Protein AF-A0A851GHY6-F1 (afdb_monomer_lite)

InterPro domains:
  IPR000298 Cytochrome c oxidase subunit III-like [PF00510] (19-113)
  IPR000298 Cytochrome c oxidase subunit III-like [PF00510] (451-528)
  IPR000298 Cytochrome c oxidase subunit III-like [PS50253] (1-529)
  IPR013833 Cytochrome c oxidase, subunit III, 4-helical bundle [G3DSA:1.20.120.80] (12-135)
  IPR013833 Cytochrome c oxidase, subunit III, 4-helical bundle [G3DSA:1.20.120.80] (401-529)
  IPR024791 Cytochrome c oxidase subunit III [PTHR11403] (17-529)
  IPR035973 Cytochrome c oxidase subunit III-like superfamily [SSF81452] (16-114)
  IPR035973 Cytochrome c oxidase subunit III-like superfamily [SSF81452] (452-529)

Radius of gyration: 33.1 Å; chains: 1; bounding box: 94×61×89 Å

Foldseek 3Di:
DDDPQQQAADPPPRHGPLQVVLVVVLVVVCVVLVVLLVVLVVCCVPPLFPDDFQQFQQVLLVVLLVLLVQLLVLLVQLLVCLVVLNLVSVLVSLVSSLVSLVSSVVSVVLLVVLLQQKKWFQFPLRKIFIFGQDAPVPDNPPVHDSFWFKFQFQKKKAFLLFDDVVVCVVCVVQQVVLQWWFCAWDDAFDDDIDHTRHRDDPVNSPVNSVSQVVLVVQQVVLLVVLLVVQVVVCCVVVPPDDCPDPVSVVSSVVSSVVSCVVCVVSHTDHDRITMIGGPVSTGMTIDGPVQFDWPDQDAQDWTWTQGPSRIIGTHGGHWGWGKGQTFKIACLRSQSVCVVVVHHSVVSVCPDPQCVPVLSVQLVVLLQLLQVLVQVVCVVVVDHDDSCSHGMDGNQLQQLPSVDDPVRSVPDHNVVSNVSGDDSVCQVSHHNCVVDGGDIDIGRRNRGPDMDRLDLVPDVLSVSLCVSVVVLSVLSVVLSVQSVCCSPVVPVVSVVPSSSSSVSSVSSSVSSVSSSVSSVVVSCSNNRD

Structure (mmCIF, N/CA/C/O backbone):
data_AF-A0A851GHY6-F1
#
_entry.id   AF-A0A851GHY6-F1
#
loop_
_atom_site.group_PDB
_atom_site.id
_atom_site.type_symbol
_atom_site.label_atom_id
_atom_site.label_alt_id
_atom_site.label_comp_id
_atom_site.label_asym_id
_atom_site.label_entity_id
_atom_site.label_seq_id
_atom_site.pdbx_PDB_ins_code
_atom_site.Cartn_x
_atom_site.Cartn_y
_atom_site.Cartn_z
_atom_site.occupancy
_atom_site.B_iso_or_equiv
_atom_site.auth_seq_id
_atom_site.auth_comp_id
_atom_site.auth_asym_id
_atom_site.auth_atom_id
_atom_site.pdbx_PDB_model_num
ATOM 1 N N . MET A 1 1 ? -7.971 -27.457 -44.757 1.00 50.00 1 MET A N 1
ATOM 2 C CA . MET A 1 1 ? -8.589 -26.136 -44.985 1.00 50.00 1 MET A CA 1
ATOM 3 C C . MET A 1 1 ? -7.552 -25.102 -44.585 1.00 50.00 1 MET A C 1
ATOM 5 O O . MET A 1 1 ? -7.253 -25.002 -43.403 1.00 50.00 1 MET A O 1
ATOM 9 N N . GLU A 1 2 ? -6.908 -24.442 -45.547 1.00 58.09 2 GLU A N 1
ATOM 10 C CA . GLU A 1 2 ? -6.004 -23.332 -45.229 1.00 58.09 2 GLU A CA 1
ATOM 11 C C . GLU A 1 2 ? -6.852 -22.113 -44.875 1.00 58.09 2 GLU A C 1
ATOM 13 O O . GLU A 1 2 ? -7.737 -21.720 -45.633 1.00 58.09 2 GLU A O 1
ATOM 18 N N . ILE A 1 3 ? -6.630 -21.550 -43.691 1.00 67.81 3 ILE A N 1
ATOM 19 C CA . ILE A 1 3 ? -7.306 -20.321 -43.286 1.00 67.81 3 ILE A CA 1
ATOM 20 C C . ILE A 1 3 ? -6.670 -19.176 -44.096 1.00 67.81 3 ILE A C 1
ATOM 22 O O . ILE A 1 3 ? -5.447 -19.003 -44.040 1.00 67.81 3 ILE A O 1
ATOM 26 N N . PRO A 1 4 ? -7.457 -18.391 -44.849 1.00 71.31 4 PRO A N 1
ATOM 27 C CA . PRO A 1 4 ? -6.919 -17.374 -45.743 1.00 71.31 4 PRO A CA 1
ATOM 28 C C . PRO A 1 4 ? -6.193 -16.253 -44.977 1.00 71.31 4 PRO A C 1
ATOM 30 O O . PRO A 1 4 ? -6.565 -15.891 -43.859 1.00 71.31 4 PRO A O 1
ATOM 33 N N . TYR A 1 5 ? -5.162 -15.680 -45.610 1.00 74.88 5 TYR A N 1
ATOM 34 C CA . TYR A 1 5 ? -4.379 -14.523 -45.134 1.00 74.88 5 TYR A CA 1
ATOM 35 C C . TYR A 1 5 ? -3.570 -14.720 -43.836 1.00 74.88 5 TYR A C 1
ATOM 37 O O . TYR A 1 5 ? -3.249 -13.755 -43.133 1.00 74.88 5 TYR A O 1
ATOM 45 N N . ILE A 1 6 ? -3.228 -15.968 -43.500 1.00 71.44 6 ILE A N 1
ATOM 46 C CA . ILE A 1 6 ? -2.282 -16.274 -42.412 1.00 71.44 6 ILE A CA 1
ATOM 47 C C . ILE A 1 6 ? -0.834 -16.010 -42.843 1.00 71.44 6 ILE A C 1
ATOM 49 O O . ILE A 1 6 ? -0.049 -15.450 -42.078 1.00 71.44 6 ILE A O 1
ATOM 53 N N . VAL A 1 7 ? -0.478 -16.424 -44.060 1.00 69.88 7 VAL A N 1
ATOM 54 C CA . VAL A 1 7 ? 0.893 -16.340 -44.592 1.00 69.88 7 VAL A CA 1
ATOM 55 C C . VAL A 1 7 ? 0.984 -15.293 -45.697 1.00 69.88 7 VAL A C 1
ATOM 57 O O . VAL A 1 7 ? 1.947 -14.531 -45.738 1.00 69.88 7 VAL A O 1
ATOM 60 N N . GLU A 1 8 ? -0.032 -15.230 -46.555 1.00 78.31 8 GLU A N 1
ATOM 61 C CA . GLU A 1 8 ? -0.108 -14.254 -47.635 1.00 78.31 8 GLU A CA 1
ATOM 62 C C . GLU A 1 8 ? -0.748 -12.943 -47.160 1.00 78.31 8 GLU A C 1
ATOM 64 O O . GLU A 1 8 ? -1.742 -12.971 -46.423 1.00 78.31 8 GLU A O 1
ATOM 69 N N . PRO A 1 9 ? -0.200 -11.786 -47.565 1.00 81.81 9 PRO A N 1
ATOM 70 C CA . PRO A 1 9 ? -0.809 -10.499 -47.271 1.00 81.81 9 PRO A CA 1
ATOM 71 C C . PRO A 1 9 ? -2.157 -10.366 -47.984 1.00 81.81 9 PRO A C 1
ATOM 73 O O . PRO A 1 9 ? -2.340 -10.834 -49.110 1.00 81.81 9 PRO A O 1
ATOM 76 N N . ARG A 1 10 ? -3.116 -9.699 -47.340 1.00 83.06 10 ARG A N 1
ATOM 77 C CA . ARG A 1 10 ? -4.381 -9.366 -47.993 1.00 83.06 10 ARG A CA 1
ATOM 78 C C . ARG A 1 10 ? -4.146 -8.365 -49.124 1.00 83.06 10 ARG A C 1
ATOM 80 O O . ARG A 1 10 ? -3.285 -7.493 -49.023 1.00 83.06 10 ARG A O 1
ATOM 87 N N . LYS A 1 11 ? -4.945 -8.462 -50.187 1.00 83.69 11 LYS A N 1
ATOM 88 C CA . LYS A 1 11 ? -4.824 -7.588 -51.368 1.00 83.69 11 LYS A CA 1
ATOM 89 C C . LYS A 1 11 ? -5.194 -6.126 -51.091 1.00 83.69 11 LYS A C 1
ATOM 91 O O . LYS A 1 11 ? -4.705 -5.249 -51.786 1.00 83.69 11 LYS A O 1
ATOM 96 N N . ASP A 1 12 ? -6.061 -5.884 -50.113 1.00 85.25 12 ASP A N 1
ATOM 97 C CA . ASP A 1 12 ? -6.567 -4.562 -49.728 1.00 85.25 12 ASP A CA 1
ATOM 98 C C . ASP A 1 12 ? -5.582 -3.785 -48.838 1.00 85.25 12 ASP A C 1
ATOM 100 O O . ASP A 1 12 ? -5.344 -2.602 -49.049 1.00 85.25 12 ASP A O 1
ATOM 104 N N . THR A 1 13 ? -4.996 -4.460 -47.850 1.00 81.19 13 THR A N 1
ATOM 105 C CA . THR A 1 13 ? -4.180 -3.851 -46.787 1.00 81.19 13 THR A CA 1
ATOM 106 C C . THR A 1 13 ? -2.688 -4.137 -46.925 1.00 81.19 13 THR A C 1
ATOM 108 O O . THR A 1 13 ? -1.880 -3.484 -46.272 1.00 81.19 13 THR A O 1
ATOM 111 N N . GLY A 1 14 ? -2.295 -5.139 -47.717 1.00 84.44 14 GLY A N 1
ATOM 112 C CA . GLY A 1 14 ? -0.908 -5.603 -47.800 1.00 84.44 14 GLY A CA 1
ATOM 113 C C . GLY A 1 14 ? -0.396 -6.289 -46.523 1.00 84.44 14 GLY A C 1
ATOM 114 O O . GLY A 1 14 ? 0.796 -6.577 -46.420 1.00 84.44 14 GLY A O 1
ATOM 115 N N . LEU A 1 15 ? -1.269 -6.570 -45.547 1.00 85.50 15 LEU A N 1
ATOM 116 C CA . LEU A 1 15 ? -0.921 -7.143 -44.243 1.00 85.50 15 LEU A CA 1
ATOM 117 C C . LEU A 1 15 ? -1.564 -8.521 -44.043 1.00 85.50 15 LEU A C 1
ATOM 119 O O . LEU A 1 15 ? -2.600 -8.836 -44.625 1.00 85.50 15 LEU A O 1
ATOM 123 N N . THR A 1 16 ? -0.951 -9.357 -43.202 1.00 86.81 16 THR A N 1
ATOM 124 C CA . THR A 1 16 ? -1.542 -10.636 -42.773 1.00 86.81 16 THR A CA 1
ATOM 125 C C . THR A 1 16 ? -2.547 -10.416 -41.640 1.00 86.81 16 THR A C 1
ATOM 127 O O . THR A 1 16 ? -2.471 -9.420 -40.915 1.00 86.81 16 THR A O 1
ATOM 130 N N . ASN A 1 17 ? -3.455 -11.373 -41.421 1.00 87.94 17 ASN A N 1
ATOM 131 C CA . ASN A 1 17 ? -4.441 -11.299 -40.330 1.00 87.94 17 ASN A CA 1
ATOM 132 C C . ASN A 1 17 ? -3.781 -11.093 -38.961 1.00 87.94 17 ASN A C 1
ATOM 134 O O . ASN A 1 17 ? -4.255 -10.291 -38.162 1.00 87.94 17 ASN A O 1
ATOM 138 N N . SER A 1 18 ? -2.662 -11.776 -38.701 1.00 87.00 18 SER A N 1
ATOM 139 C CA . SER A 1 18 ? -1.921 -11.640 -37.443 1.00 87.00 18 SER A CA 1
ATOM 140 C C . SER A 1 18 ? -1.316 -10.247 -37.266 1.00 87.00 18 SER A C 1
ATOM 142 O O . SER A 1 18 ? -1.298 -9.745 -36.147 1.00 87.00 18 SER A O 1
ATOM 144 N N . LYS A 1 19 ? -0.862 -9.602 -38.353 1.00 88.75 19 LYS A N 1
ATOM 145 C CA . LYS A 1 19 ? -0.347 -8.226 -38.305 1.00 88.75 19 LYS A CA 1
ATOM 146 C C . LYS A 1 19 ? -1.458 -7.218 -38.016 1.00 88.75 19 LYS A C 1
ATOM 148 O O . LYS A 1 19 ? -1.271 -6.338 -37.188 1.00 88.75 19 LYS A O 1
ATOM 153 N N . ILE A 1 20 ? -2.624 -7.362 -38.643 1.00 90.44 20 ILE A N 1
ATOM 154 C CA . ILE A 1 20 ? -3.780 -6.502 -38.341 1.00 90.44 20 ILE A CA 1
ATOM 155 C C . ILE A 1 20 ? -4.217 -6.699 -36.885 1.00 90.44 20 ILE A C 1
ATOM 157 O O . ILE A 1 20 ? -4.398 -5.725 -36.161 1.00 90.44 20 ILE A O 1
ATOM 161 N N . GLY A 1 21 ? -4.330 -7.955 -36.442 1.00 91.88 21 GLY A N 1
ATOM 162 C CA . GLY A 1 21 ? -4.722 -8.288 -35.075 1.00 91.88 21 GLY A CA 1
ATOM 163 C C . GLY A 1 21 ? -3.786 -7.688 -34.028 1.00 91.88 21 GLY A C 1
ATOM 164 O O . GLY A 1 21 ? -4.266 -7.084 -33.072 1.00 91.88 21 GLY A O 1
ATOM 165 N N . ILE A 1 22 ? -2.464 -7.785 -34.227 1.00 93.69 22 ILE A N 1
ATOM 166 C CA . ILE A 1 22 ? -1.522 -7.192 -33.274 1.00 93.69 22 ILE A CA 1
ATOM 167 C C . ILE A 1 22 ? -1.581 -5.667 -33.288 1.00 93.69 22 ILE A C 1
ATOM 169 O O . ILE A 1 22 ? -1.569 -5.077 -32.221 1.00 93.69 22 ILE A O 1
ATOM 173 N N . TRP A 1 23 ? -1.721 -5.010 -34.442 1.00 93.62 23 TRP A N 1
ATOM 174 C CA . TRP A 1 23 ? -1.854 -3.549 -34.476 1.00 93.62 23 TRP A CA 1
ATOM 175 C C . TRP A 1 23 ? -3.117 -3.054 -33.765 1.00 93.62 23 TRP A C 1
ATOM 177 O O . TRP A 1 23 ? -3.051 -2.061 -33.046 1.00 93.62 23 TRP A O 1
ATOM 187 N N . LEU A 1 24 ? -4.244 -3.760 -33.908 1.00 94.56 24 LEU A N 1
ATOM 188 C CA . LEU A 1 24 ? -5.471 -3.447 -33.167 1.00 94.56 24 LEU A CA 1
ATOM 189 C C . LEU A 1 24 ? -5.292 -3.647 -31.658 1.00 94.56 24 LEU A C 1
ATOM 191 O O . LEU A 1 24 ? -5.705 -2.795 -30.877 1.00 94.56 24 LEU A O 1
ATOM 195 N N . PHE A 1 25 ? -4.639 -4.738 -31.254 1.00 95.19 25 PHE A N 1
ATOM 196 C CA . PHE A 1 25 ? -4.314 -4.991 -29.851 1.00 95.19 25 PHE A CA 1
ATOM 197 C C . PHE A 1 25 ? -3.369 -3.921 -29.276 1.00 95.19 25 PHE A C 1
ATOM 199 O O . PHE A 1 25 ? -3.624 -3.366 -28.212 1.00 95.19 25 PHE A O 1
ATOM 206 N N . LEU A 1 26 ? -2.318 -3.548 -30.008 1.00 95.56 26 LEU A N 1
ATOM 207 C CA . LEU A 1 26 ? -1.408 -2.476 -29.604 1.00 95.56 26 LEU A CA 1
ATOM 208 C C . LEU A 1 26 ? -2.131 -1.132 -29.489 1.00 95.56 26 LEU A C 1
ATOM 210 O O . LEU A 1 26 ? -1.873 -0.384 -28.553 1.00 95.56 26 LEU A O 1
ATOM 214 N N . ALA A 1 27 ? -3.073 -0.837 -30.387 1.00 96.31 27 ALA A N 1
ATOM 215 C CA . ALA A 1 27 ? -3.897 0.361 -30.276 1.00 96.31 27 ALA A CA 1
ATOM 216 C C . ALA A 1 27 ? -4.750 0.355 -28.995 1.00 96.31 27 ALA A C 1
ATOM 218 O O . ALA A 1 27 ? -4.834 1.385 -28.328 1.00 96.31 27 ALA A O 1
ATOM 219 N N . SER A 1 28 ? -5.334 -0.786 -28.599 1.00 96.31 28 SER A N 1
ATOM 220 C CA . SER A 1 28 ? -6.052 -0.870 -27.318 1.00 96.31 28 SER A CA 1
ATOM 221 C C . SER A 1 28 ? -5.131 -0.697 -26.110 1.00 96.31 28 SER A C 1
ATOM 223 O O . SER A 1 28 ? -5.509 -0.018 -25.158 1.00 96.31 28 SER A O 1
ATOM 225 N N . GLU A 1 29 ? -3.908 -1.227 -26.163 1.00 95.88 29 GLU A N 1
ATOM 226 C CA . GLU A 1 29 ? -2.926 -1.060 -25.086 1.00 95.88 29 GLU A CA 1
ATOM 227 C C . GLU A 1 29 ? -2.433 0.389 -24.966 1.00 95.88 29 GLU A C 1
ATOM 229 O O . GLU A 1 29 ? -2.301 0.913 -23.860 1.00 95.88 29 GLU A O 1
ATOM 234 N N . VAL A 1 30 ? -2.235 1.089 -26.089 1.00 96.06 30 VAL A N 1
ATOM 235 C CA . VAL A 1 30 ? -1.946 2.534 -26.088 1.00 96.06 30 VAL A CA 1
ATOM 236 C C . VAL A 1 30 ? -3.062 3.306 -25.384 1.00 96.06 30 VAL A C 1
ATOM 238 O O . VAL A 1 30 ? -2.772 4.201 -24.595 1.00 96.06 30 VAL A O 1
ATOM 241 N N . MET A 1 31 ? -4.329 2.954 -25.622 1.00 96.94 31 MET A N 1
ATOM 242 C CA . MET A 1 31 ? -5.461 3.592 -24.941 1.00 96.94 31 MET A CA 1
ATOM 243 C C . MET A 1 31 ? -5.496 3.259 -23.443 1.00 96.94 31 MET A C 1
ATOM 245 O O . MET A 1 31 ? -5.767 4.147 -22.634 1.00 96.94 31 MET A O 1
ATOM 249 N N . LEU A 1 32 ? -5.182 2.015 -23.063 1.00 95.75 32 LEU A N 1
ATOM 250 C CA . LEU A 1 32 ? -5.109 1.579 -21.665 1.00 95.75 32 LEU A CA 1
ATOM 251 C C . LEU A 1 32 ? -4.028 2.346 -20.889 1.00 95.75 32 LEU A C 1
ATOM 253 O O . LEU A 1 32 ? -4.329 3.000 -19.889 1.00 95.75 32 LEU A O 1
ATOM 257 N N . PHE A 1 33 ? -2.778 2.311 -21.360 1.00 95.81 33 PHE A N 1
ATOM 258 C CA . PHE A 1 33 ? -1.672 3.028 -20.719 1.00 95.81 33 PHE A CA 1
ATOM 259 C C . PHE A 1 33 ? -1.826 4.544 -20.840 1.00 95.81 33 PHE A C 1
ATOM 261 O O . PHE A 1 33 ? -1.516 5.255 -19.889 1.00 95.81 33 PHE A O 1
ATOM 268 N N . GLY A 1 34 ? -2.375 5.044 -21.949 1.00 95.75 34 GLY A N 1
ATOM 269 C CA . GLY A 1 34 ? -2.716 6.455 -22.118 1.00 95.75 34 GLY A CA 1
ATOM 270 C C . GLY A 1 34 ? -3.679 6.943 -21.036 1.00 95.75 34 GLY A C 1
ATOM 271 O O . GLY A 1 34 ? -3.397 7.941 -20.377 1.00 95.75 34 GLY A O 1
ATOM 272 N N . GLY A 1 35 ? -4.758 6.197 -20.772 1.00 96.62 35 GLY A N 1
ATOM 273 C CA . GLY A 1 35 ? -5.690 6.500 -19.684 1.00 96.62 35 GLY A CA 1
ATOM 274 C C . GLY A 1 35 ? -5.030 6.471 -18.302 1.00 96.62 35 GLY A C 1
ATOM 275 O O . GLY A 1 35 ? -5.264 7.368 -17.491 1.00 96.62 35 GLY A O 1
ATOM 276 N N . LEU A 1 36 ? -4.155 5.493 -18.044 1.00 96.00 36 LEU A N 1
ATOM 277 C CA . LEU A 1 36 ? -3.402 5.404 -16.788 1.00 96.00 36 LEU A CA 1
ATOM 278 C C . LEU A 1 36 ? -2.418 6.571 -16.604 1.00 96.00 36 LEU A C 1
ATOM 280 O O . LEU A 1 36 ? -2.338 7.131 -15.511 1.00 96.00 36 LEU A O 1
ATOM 284 N N . PHE A 1 37 ? -1.702 6.975 -17.656 1.00 95.25 37 PHE A N 1
ATOM 285 C CA . PHE A 1 37 ? -0.783 8.116 -17.621 1.00 95.25 37 PHE A CA 1
ATOM 286 C C . PHE A 1 37 ? -1.526 9.435 -17.426 1.00 95.25 37 PHE A C 1
ATOM 288 O O . PHE A 1 37 ? -1.136 10.235 -16.576 1.00 95.25 37 PHE A O 1
ATOM 295 N N . SER A 1 38 ? -2.629 9.652 -18.147 1.00 95.00 38 SER A N 1
ATOM 296 C CA . SER A 1 38 ? -3.485 10.820 -17.932 1.00 95.00 38 SER A CA 1
ATOM 297 C C . SER A 1 38 ? -4.046 10.851 -16.508 1.00 95.00 38 SER A C 1
ATOM 299 O O . SER A 1 38 ? -4.025 11.902 -15.870 1.00 95.00 38 SER A O 1
ATOM 301 N N . GLY A 1 39 ? -4.475 9.700 -15.979 1.00 95.19 39 GLY A N 1
ATOM 302 C CA . GLY A 1 39 ? -4.927 9.565 -14.595 1.00 95.19 39 GLY A CA 1
ATOM 303 C C . GLY A 1 39 ? -3.838 9.912 -13.576 1.00 95.19 39 GLY A C 1
ATOM 304 O O . GLY A 1 39 ? -4.104 10.661 -12.640 1.00 95.19 39 GLY A O 1
ATOM 305 N N . TYR A 1 40 ? -2.604 9.438 -13.780 1.00 94.44 40 TYR A N 1
ATOM 306 C CA . TYR A 1 40 ? -1.459 9.798 -12.937 1.00 94.44 40 TYR A CA 1
ATOM 307 C C . TYR A 1 40 ? -1.209 11.311 -12.934 1.00 94.44 40 TYR A C 1
ATOM 309 O O . TYR A 1 40 ? -1.091 11.910 -11.867 1.00 94.44 40 TYR A O 1
ATOM 317 N N . ILE A 1 41 ? -1.169 11.944 -14.113 1.00 93.25 41 ILE A N 1
ATOM 318 C CA . ILE A 1 41 ? -0.932 13.391 -14.229 1.00 93.25 41 ILE A CA 1
ATOM 319 C C . ILE A 1 41 ? -2.045 14.169 -13.519 1.00 93.25 41 ILE A C 1
ATOM 321 O O . ILE A 1 41 ? -1.755 15.097 -12.769 1.00 93.25 41 ILE A O 1
ATOM 325 N N . PHE A 1 42 ? -3.307 13.771 -13.702 1.00 94.75 42 PHE A N 1
ATOM 326 C CA . PHE A 1 42 ? -4.437 14.413 -13.035 1.00 94.75 42 PHE A CA 1
ATOM 327 C C . PHE A 1 42 ? -4.338 14.289 -11.508 1.00 94.75 42 PHE A C 1
ATOM 329 O O . PHE A 1 42 ? -4.445 15.288 -10.800 1.00 94.75 42 PHE A O 1
ATOM 336 N N . LEU A 1 43 ? -4.063 13.084 -10.997 1.00 94.25 43 LEU A N 1
ATOM 337 C CA . LEU A 1 43 ? -3.893 12.849 -9.561 1.00 94.25 43 LEU A CA 1
ATOM 338 C C . LEU A 1 43 ? -2.728 13.645 -8.972 1.00 94.25 43 LEU A C 1
ATOM 340 O O . LEU A 1 43 ? -2.835 14.110 -7.844 1.00 94.25 43 LEU A O 1
ATOM 344 N N . ARG A 1 44 ? -1.646 13.832 -9.732 1.00 92.62 44 ARG A N 1
ATOM 345 C CA . ARG A 1 44 ? -0.510 14.659 -9.328 1.00 92.62 44 ARG A CA 1
ATOM 346 C C . ARG A 1 44 ? -0.859 16.143 -9.260 1.00 92.62 44 ARG A C 1
ATOM 348 O O . ARG A 1 44 ? -0.516 16.796 -8.282 1.00 92.62 44 ARG A O 1
ATOM 355 N N . VAL A 1 45 ? -1.497 16.679 -10.301 1.00 92.38 45 VAL A N 1
ATOM 356 C CA . VAL A 1 45 ? -1.818 18.115 -10.406 1.00 92.38 45 VAL A CA 1
ATOM 357 C C . VAL A 1 45 ? -2.822 18.544 -9.336 1.00 92.38 45 VAL A C 1
ATOM 359 O O . VAL A 1 45 ? -2.702 19.638 -8.796 1.00 92.38 45 VAL A O 1
ATOM 362 N N . TYR A 1 46 ? -3.783 17.679 -9.010 1.00 91.69 46 TYR A N 1
ATOM 363 C CA . TYR A 1 46 ? -4.842 17.961 -8.037 1.00 91.69 46 TYR A CA 1
ATOM 364 C C . TYR A 1 46 ? -4.601 17.333 -6.657 1.00 91.69 46 TYR A C 1
ATOM 366 O O . TYR A 1 46 ? -5.534 17.231 -5.862 1.00 91.69 46 TYR A O 1
ATOM 374 N N . ALA A 1 47 ? -3.376 16.890 -6.359 1.00 91.50 47 ALA A N 1
ATOM 375 C CA . ALA A 1 47 ? -3.059 16.324 -5.054 1.00 91.50 47 ALA A CA 1
ATOM 376 C C . ALA A 1 47 ? -3.193 17.384 -3.947 1.00 91.50 47 ALA A C 1
ATOM 378 O O . ALA A 1 47 ? -2.556 18.435 -3.991 1.00 91.50 47 ALA A O 1
ATOM 379 N N . ASP A 1 48 ? -3.966 17.068 -2.907 1.00 88.06 48 ASP A N 1
ATOM 380 C CA . ASP A 1 48 ? -4.141 17.886 -1.698 1.00 88.06 48 ASP A CA 1
ATOM 381 C C . ASP A 1 48 ? -3.000 17.707 -0.678 1.00 88.06 48 ASP A C 1
ATOM 383 O O . ASP A 1 48 ? -3.048 18.220 0.440 1.00 88.06 48 ASP A O 1
ATOM 387 N N . TYR A 1 49 ? -1.955 16.980 -1.072 1.00 89.38 49 TYR A N 1
ATOM 388 C CA . TYR A 1 49 ? -0.755 16.713 -0.296 1.00 89.38 49 TYR A CA 1
ATOM 389 C C . TYR A 1 49 ? 0.491 16.856 -1.193 1.00 89.38 49 TYR A C 1
ATOM 391 O O . TYR A 1 49 ? 0.378 16.812 -2.422 1.00 89.38 49 TYR A O 1
ATOM 399 N N . PRO A 1 50 ? 1.695 17.029 -0.619 1.00 90.38 50 PRO A N 1
ATOM 400 C CA . PRO A 1 50 ? 2.933 17.091 -1.393 1.00 90.38 50 PRO A CA 1
ATOM 401 C C . PRO A 1 50 ? 3.153 15.802 -2.181 1.00 90.38 50 PRO A C 1
ATOM 403 O O . PRO A 1 50 ? 3.360 14.731 -1.603 1.00 90.38 50 PRO A O 1
ATOM 406 N N . TRP A 1 51 ? 3.096 15.899 -3.509 1.00 90.12 51 TRP A N 1
ATOM 407 C CA . TRP A 1 51 ? 3.369 14.753 -4.362 1.00 90.12 51 TRP A CA 1
ATOM 408 C C . TRP A 1 51 ? 4.818 14.287 -4.134 1.00 90.12 51 TRP A C 1
ATOM 410 O O . TRP A 1 51 ? 5.719 15.126 -4.041 1.00 90.12 51 TRP A O 1
ATOM 420 N N . PRO A 1 52 ? 5.075 12.976 -3.997 1.00 85.00 52 PRO A N 1
ATOM 421 C CA . PRO A 1 52 ? 6.431 12.467 -3.862 1.00 85.00 52 PRO A CA 1
ATOM 422 C C . PRO A 1 52 ? 7.255 12.833 -5.099 1.00 85.00 52 PRO A C 1
ATOM 424 O O . PRO A 1 52 ? 6.898 12.457 -6.212 1.00 85.00 52 PRO A O 1
ATOM 427 N N . GLU A 1 53 ? 8.363 13.541 -4.898 1.00 74.81 53 GLU A N 1
ATOM 428 C CA . GLU A 1 53 ? 9.306 13.911 -5.955 1.00 74.81 53 GLU A CA 1
ATOM 429 C C . GLU A 1 53 ? 10.596 13.129 -5.733 1.00 74.81 53 GLU A C 1
ATOM 431 O O . GLU A 1 53 ? 11.086 13.061 -4.606 1.00 74.81 53 GLU A O 1
ATOM 436 N N . ARG A 1 54 ? 11.132 12.504 -6.789 1.00 66.88 54 ARG A N 1
ATOM 437 C CA . ARG A 1 54 ? 12.428 11.789 -6.762 1.00 66.88 54 ARG A CA 1
ATOM 438 C C . ARG A 1 54 ? 12.569 10.741 -5.644 1.00 66.88 54 ARG A C 1
ATOM 440 O O . ARG A 1 54 ? 13.671 10.404 -5.229 1.00 66.88 54 ARG A O 1
ATOM 447 N N . THR A 1 55 ? 11.452 10.180 -5.183 1.00 72.94 55 THR A N 1
ATOM 448 C CA . THR A 1 55 ? 11.432 9.168 -4.107 1.00 72.94 55 THR A CA 1
ATOM 449 C C . THR A 1 55 ? 11.842 7.768 -4.569 1.00 72.94 55 THR A C 1
ATOM 451 O O . THR A 1 55 ? 12.020 6.854 -3.751 1.00 72.94 55 THR A O 1
ATOM 454 N N . LEU A 1 56 ? 11.985 7.572 -5.882 1.00 84.69 56 LEU A N 1
ATOM 455 C CA . LEU A 1 56 ? 12.477 6.337 -6.475 1.00 84.69 56 LEU A CA 1
ATOM 456 C C . LEU A 1 56 ? 13.958 6.471 -6.848 1.00 84.69 56 LEU A C 1
ATOM 458 O O . LEU A 1 56 ? 14.355 7.478 -7.437 1.00 84.69 56 LEU A O 1
ATOM 462 N N . PRO A 1 57 ? 14.781 5.447 -6.563 1.00 86.56 57 PRO A N 1
ATOM 463 C CA . PRO A 1 57 ? 16.179 5.451 -6.964 1.00 86.56 57 PRO A CA 1
ATOM 464 C C . PRO A 1 57 ? 16.287 5.439 -8.496 1.00 86.56 57 PRO A C 1
ATOM 466 O O . PRO A 1 57 ? 15.815 4.525 -9.170 1.00 86.56 57 PRO A O 1
ATOM 469 N N . ILE A 1 58 ? 16.934 6.460 -9.060 1.00 89.94 58 ILE A N 1
ATOM 470 C CA . ILE A 1 58 ? 17.007 6.670 -10.516 1.00 89.94 58 ILE A CA 1
ATOM 471 C C . ILE A 1 58 ? 17.835 5.572 -11.202 1.00 89.94 58 ILE A C 1
ATOM 473 O O . ILE A 1 58 ? 17.484 5.114 -12.289 1.00 89.94 58 ILE A O 1
ATOM 477 N N . LEU A 1 59 ? 18.927 5.128 -10.571 1.00 89.31 59 LEU A N 1
ATOM 478 C CA . LEU A 1 59 ? 19.888 4.192 -11.158 1.00 89.31 59 LEU A CA 1
ATOM 479 C C . LEU A 1 59 ? 19.297 2.821 -11.554 1.00 89.31 59 LEU A C 1
ATOM 481 O O . LEU A 1 59 ? 19.499 2.429 -12.705 1.00 89.31 59 LEU A O 1
ATOM 485 N N . PRO A 1 60 ? 18.567 2.078 -10.694 1.00 89.62 60 PRO A N 1
ATOM 486 C CA . PRO A 1 60 ? 17.945 0.816 -11.107 1.00 89.62 60 PRO A CA 1
ATOM 487 C C . PRO A 1 60 ? 16.908 1.019 -12.217 1.00 89.62 60 PRO A C 1
ATOM 489 O O . PRO A 1 60 ? 16.856 0.216 -13.148 1.00 89.62 60 PRO A O 1
ATOM 492 N N . GLY A 1 61 ? 16.130 2.108 -12.169 1.00 90.50 61 GLY A N 1
ATOM 493 C CA . GLY A 1 61 ? 15.189 2.465 -13.231 1.00 90.50 61 GLY A CA 1
ATOM 494 C C . GLY A 1 61 ? 15.898 2.697 -14.568 1.00 90.50 61 GLY A C 1
ATOM 495 O O . GLY A 1 61 ? 15.488 2.148 -15.589 1.00 90.50 61 GLY A O 1
ATOM 496 N N . LEU A 1 62 ? 17.014 3.429 -14.550 1.00 93.12 62 LEU A N 1
ATOM 497 C CA . LEU A 1 62 ? 17.831 3.717 -15.727 1.00 93.12 62 LEU A CA 1
ATOM 498 C C . LEU A 1 62 ? 18.476 2.452 -16.310 1.00 93.12 62 LEU A C 1
ATOM 500 O O . LEU A 1 62 ? 18.435 2.242 -17.522 1.00 93.12 62 LEU A O 1
ATOM 504 N N . ILE A 1 63 ? 19.043 1.588 -15.462 1.00 94.38 63 ILE A N 1
ATOM 505 C CA . ILE A 1 63 ? 19.611 0.299 -15.886 1.00 94.38 63 ILE A CA 1
ATOM 506 C C . ILE A 1 63 ? 18.529 -0.562 -16.542 1.00 94.38 63 ILE A C 1
ATOM 508 O O . ILE A 1 63 ? 18.753 -1.096 -17.627 1.00 94.38 63 ILE A O 1
ATOM 512 N N . ASN A 1 64 ? 17.341 -0.636 -15.940 1.00 94.94 64 ASN A N 1
ATOM 513 C CA . ASN A 1 64 ? 16.193 -1.338 -16.511 1.00 94.94 64 ASN A CA 1
ATOM 514 C C . ASN A 1 64 ? 15.787 -0.787 -17.881 1.00 94.94 64 ASN A C 1
ATOM 516 O O . ASN A 1 64 ? 15.524 -1.565 -18.797 1.00 94.94 64 ASN A O 1
ATOM 520 N N . THR A 1 65 ? 15.816 0.534 -18.059 1.00 94.69 65 THR A N 1
ATOM 521 C CA . THR A 1 65 ? 15.564 1.166 -19.360 1.00 94.69 65 THR A CA 1
ATOM 522 C C . THR A 1 65 ? 16.564 0.699 -20.418 1.00 94.69 65 THR A C 1
ATOM 524 O O . THR A 1 65 ? 16.159 0.286 -21.504 1.00 94.69 65 THR A O 1
ATOM 527 N N . PHE A 1 66 ? 17.865 0.687 -20.109 1.00 95.56 66 PHE A N 1
ATOM 528 C CA . PHE A 1 66 ? 18.879 0.196 -21.049 1.00 95.56 66 PHE A CA 1
ATOM 529 C C . PHE A 1 66 ? 18.754 -1.305 -21.332 1.00 95.56 66 PHE A C 1
ATOM 531 O O . PHE A 1 66 ? 18.935 -1.718 -22.477 1.00 95.56 66 PHE A O 1
ATOM 538 N N . ILE A 1 67 ? 18.420 -2.115 -20.321 1.00 96.06 67 ILE A N 1
ATOM 539 C CA . ILE A 1 67 ? 18.189 -3.557 -20.479 1.00 96.06 67 ILE A CA 1
ATOM 540 C C . ILE A 1 67 ? 17.053 -3.814 -21.469 1.00 96.06 67 ILE A C 1
ATOM 542 O O . ILE A 1 67 ? 17.221 -4.621 -22.384 1.00 96.06 67 ILE A O 1
ATOM 546 N N . LEU A 1 68 ? 15.920 -3.122 -21.317 1.00 94.88 68 LEU A N 1
ATOM 547 C CA . LEU A 1 68 ? 14.770 -3.296 -22.201 1.00 94.88 68 LEU A CA 1
ATOM 548 C C . LEU A 1 68 ? 15.079 -2.831 -23.627 1.00 94.88 68 LEU A C 1
ATOM 550 O O . LEU A 1 68 ? 14.910 -3.608 -24.564 1.00 94.88 68 LEU A O 1
ATOM 554 N N . ILE A 1 69 ? 15.664 -1.642 -23.800 1.00 94.75 69 ILE A N 1
ATOM 555 C CA . ILE A 1 69 ? 16.063 -1.140 -25.127 1.00 94.75 69 ILE A CA 1
ATOM 556 C C . ILE A 1 69 ? 17.030 -2.113 -25.822 1.00 94.75 69 ILE A C 1
ATOM 558 O O . ILE A 1 69 ? 16.853 -2.436 -26.999 1.00 94.75 69 ILE A O 1
ATOM 562 N N . ALA A 1 70 ? 18.034 -2.623 -25.102 1.00 95.62 70 ALA A N 1
ATOM 563 C CA . ALA A 1 70 ? 18.957 -3.617 -25.642 1.00 95.62 70 ALA A CA 1
ATOM 564 C C . ALA A 1 70 ? 18.229 -4.920 -26.018 1.00 95.62 70 ALA A C 1
ATOM 566 O O . ALA A 1 70 ? 18.486 -5.487 -27.083 1.00 95.62 70 ALA A O 1
ATOM 567 N N . SER A 1 71 ? 17.278 -5.365 -25.190 1.00 96.62 71 SER A N 1
ATOM 568 C CA . SER A 1 71 ? 16.475 -6.560 -25.457 1.00 96.62 71 SER A CA 1
ATOM 569 C C . SER A 1 71 ? 15.668 -6.425 -26.755 1.00 96.62 71 SER A C 1
ATOM 571 O O . SER A 1 71 ? 15.697 -7.333 -27.589 1.00 96.62 71 SER A O 1
ATOM 573 N N . SER A 1 72 ? 15.077 -5.258 -27.014 1.00 95.00 72 SER A N 1
ATOM 574 C CA . SER A 1 72 ? 14.402 -4.941 -28.275 1.00 95.00 72 SER A CA 1
ATOM 575 C C . SER A 1 72 ? 15.298 -5.167 -29.491 1.00 95.00 72 SER A C 1
ATOM 577 O O . SER A 1 72 ? 14.920 -5.865 -30.434 1.00 95.00 72 SER A O 1
ATOM 579 N N . VAL A 1 73 ? 16.528 -4.650 -29.467 1.00 96.44 73 VAL A N 1
ATOM 580 C CA . VAL A 1 73 ? 17.473 -4.825 -30.582 1.00 96.44 73 VAL A CA 1
ATOM 581 C C . VAL A 1 73 ? 17.769 -6.311 -30.823 1.00 96.44 73 VAL A C 1
ATOM 583 O O . VAL A 1 73 ? 17.817 -6.770 -31.968 1.00 96.44 73 VAL A O 1
ATOM 586 N N . THR A 1 74 ? 17.904 -7.100 -29.753 1.00 97.25 74 THR A N 1
ATOM 587 C CA . THR A 1 74 ? 18.145 -8.545 -29.883 1.00 97.25 74 THR A CA 1
ATOM 588 C C . THR A 1 74 ? 16.964 -9.297 -30.499 1.00 97.25 74 THR A C 1
ATOM 590 O O . THR A 1 74 ? 17.196 -10.206 -31.296 1.00 97.25 74 THR A O 1
ATOM 593 N N . VAL A 1 75 ? 15.714 -8.881 -30.258 1.00 97.19 75 VAL A N 1
ATOM 594 C CA . VAL A 1 75 ? 14.534 -9.466 -30.924 1.00 97.19 75 VAL A CA 1
ATOM 595 C C . VAL A 1 75 ? 14.571 -9.226 -32.433 1.00 97.19 75 VAL A C 1
ATOM 597 O O . VAL A 1 75 ? 14.330 -10.155 -33.210 1.00 97.19 75 VAL A O 1
ATOM 600 N N . VAL A 1 76 ? 14.959 -8.023 -32.871 1.00 96.88 76 VAL A N 1
ATOM 601 C CA . VAL A 1 76 ? 15.143 -7.724 -34.302 1.00 96.88 76 VAL A CA 1
ATOM 602 C C . VAL A 1 76 ? 16.208 -8.639 -34.903 1.00 96.88 76 VAL A C 1
ATOM 604 O O . VAL A 1 76 ? 15.983 -9.259 -35.944 1.00 96.88 76 VAL A O 1
ATOM 607 N N . PHE A 1 77 ? 17.353 -8.803 -34.237 1.00 97.25 77 PHE A N 1
ATOM 608 C CA . PHE A 1 77 ? 18.400 -9.708 -34.713 1.00 97.25 77 PHE A CA 1
ATOM 609 C C . PHE A 1 77 ? 17.982 -11.182 -34.696 1.00 97.25 77 PHE A C 1
ATOM 611 O O . PHE A 1 77 ? 18.418 -11.948 -35.560 1.00 97.25 77 PHE A O 1
ATOM 618 N N . ALA A 1 78 ? 17.131 -11.599 -33.759 1.00 96.94 78 ALA A N 1
ATOM 619 C CA . ALA A 1 78 ? 16.548 -12.934 -33.749 1.00 96.94 78 ALA A CA 1
ATOM 620 C C . ALA A 1 78 ? 15.653 -13.147 -34.981 1.00 96.94 78 ALA A C 1
ATOM 622 O O . ALA A 1 78 ? 15.787 -14.156 -35.678 1.00 96.94 78 ALA A O 1
ATOM 623 N N . TRP A 1 79 ? 14.807 -12.170 -35.313 1.00 96.50 79 TRP A N 1
ATOM 624 C CA . TRP A 1 79 ? 13.983 -12.198 -36.521 1.00 96.50 79 TRP A CA 1
ATOM 625 C C . TRP A 1 79 ? 14.821 -12.215 -37.811 1.00 96.50 79 TRP A C 1
ATOM 627 O O . TRP A 1 79 ? 14.594 -13.063 -38.680 1.00 96.50 79 TRP A O 1
ATOM 637 N N . VAL A 1 80 ? 15.843 -11.356 -37.923 1.00 96.50 80 VAL A N 1
ATOM 638 C CA . VAL A 1 80 ? 16.768 -11.348 -39.074 1.00 96.50 80 VAL A CA 1
ATOM 639 C C . VAL A 1 80 ? 17.464 -12.702 -39.217 1.00 96.50 80 VAL A C 1
ATOM 641 O O . VAL A 1 80 ? 17.558 -13.240 -40.320 1.00 96.50 80 VAL A O 1
ATOM 644 N N . ALA A 1 81 ? 17.909 -13.302 -38.110 1.00 95.69 81 ALA A N 1
ATOM 645 C CA . ALA A 1 81 ? 18.532 -14.620 -38.130 1.00 95.69 81 ALA A CA 1
ATOM 646 C C . ALA A 1 81 ? 17.590 -15.703 -38.680 1.00 95.69 81 ALA A C 1
ATOM 648 O O . ALA A 1 81 ? 18.036 -16.553 -39.452 1.00 95.69 81 ALA A O 1
ATOM 649 N N . LEU A 1 82 ? 16.292 -15.648 -38.361 1.00 94.81 82 LEU A N 1
ATOM 650 C CA . LEU A 1 82 ? 15.296 -16.551 -38.947 1.00 94.81 82 LEU A CA 1
ATOM 651 C C . LEU A 1 82 ? 15.133 -16.336 -40.456 1.00 94.81 82 LEU A C 1
ATOM 653 O O . LEU A 1 82 ? 15.091 -17.316 -41.201 1.00 94.81 82 LEU A O 1
ATOM 657 N N . LYS A 1 83 ? 15.108 -15.081 -40.928 1.00 93.38 83 LYS A N 1
ATOM 658 C CA . LYS A 1 83 ? 15.056 -14.764 -42.369 1.00 93.38 83 LYS A CA 1
ATOM 659 C C . LYS A 1 83 ? 16.305 -15.251 -43.114 1.00 93.38 83 LYS A C 1
ATOM 661 O O . LYS A 1 83 ? 16.188 -15.768 -44.220 1.00 93.38 83 LYS A O 1
ATOM 666 N N . LEU A 1 84 ? 17.475 -15.184 -42.475 1.00 94.75 84 LEU A N 1
ATOM 667 C CA . LEU A 1 84 ? 18.746 -15.724 -42.981 1.00 94.75 84 LEU A CA 1
ATOM 668 C C . LEU A 1 84 ? 18.911 -17.239 -42.755 1.00 94.75 84 LEU A C 1
ATOM 670 O O . LEU A 1 84 ? 19.989 -17.781 -42.995 1.00 94.75 84 LEU A O 1
ATOM 674 N N . ARG A 1 85 ? 17.868 -17.932 -42.277 1.00 93.31 85 ARG A N 1
ATOM 675 C CA . ARG A 1 85 ? 17.867 -19.377 -41.983 1.00 93.31 85 ARG A CA 1
ATOM 676 C C . ARG A 1 85 ? 18.967 -19.816 -41.006 1.00 93.31 85 ARG A C 1
ATOM 678 O O . ARG A 1 85 ? 19.419 -20.959 -41.032 1.00 93.31 85 ARG A O 1
ATOM 685 N N . ASN A 1 86 ? 19.376 -18.934 -40.098 1.00 95.19 86 ASN A N 1
ATOM 686 C CA . ASN A 1 86 ? 20.383 -19.211 -39.083 1.00 95.19 86 ASN A CA 1
ATOM 687 C C . ASN A 1 86 ? 19.738 -19.456 -37.710 1.00 95.19 86 ASN A C 1
ATOM 689 O O . ASN A 1 86 ? 19.589 -18.546 -36.893 1.00 95.19 86 ASN A O 1
ATOM 693 N N . TRP A 1 87 ? 19.398 -20.718 -37.440 1.00 94.88 87 TRP A N 1
ATOM 694 C CA . TRP A 1 87 ? 18.769 -21.129 -36.181 1.00 94.88 87 TRP A CA 1
ATOM 695 C C . TRP A 1 87 ? 19.616 -20.813 -34.942 1.00 94.88 87 TRP A C 1
ATOM 697 O O . TRP A 1 87 ? 19.089 -20.351 -33.935 1.00 94.88 87 TRP A O 1
ATOM 707 N N . ARG A 1 88 ? 20.937 -21.023 -35.009 1.00 95.88 88 ARG A N 1
ATOM 708 C CA . ARG A 1 88 ? 21.821 -20.816 -33.853 1.00 95.88 88 ARG A CA 1
ATOM 709 C C . ARG A 1 88 ? 21.866 -19.346 -33.442 1.00 95.88 88 ARG A C 1
ATOM 711 O O . ARG A 1 88 ? 21.800 -19.047 -32.255 1.00 95.88 88 ARG A O 1
ATOM 718 N N . LYS A 1 89 ? 21.938 -18.427 -34.412 1.00 96.06 89 LYS A N 1
ATOM 719 C CA . LYS A 1 89 ? 21.871 -16.984 -34.131 1.00 96.06 89 LYS A CA 1
ATOM 720 C C . LYS A 1 89 ? 20.503 -16.573 -33.585 1.00 96.06 89 LYS A C 1
ATOM 722 O O . LYS A 1 89 ? 20.463 -15.773 -32.659 1.00 96.06 89 LYS A O 1
ATOM 727 N N . PHE A 1 90 ? 19.410 -17.147 -34.097 1.00 96.81 90 PHE A N 1
ATOM 728 C CA . PHE A 1 90 ? 18.077 -16.942 -33.521 1.00 96.81 90 PHE A CA 1
ATOM 729 C C . PHE A 1 90 ? 18.041 -17.348 -32.042 1.00 96.81 90 PHE A C 1
ATOM 731 O O . PHE A 1 90 ? 17.633 -16.542 -31.214 1.00 96.81 90 PHE A O 1
ATOM 738 N N . GLN A 1 91 ? 18.530 -18.547 -31.706 1.00 96.94 91 GLN A N 1
ATOM 739 C CA . GLN A 1 91 ? 18.556 -19.030 -30.324 1.00 96.94 91 GLN A CA 1
ATOM 740 C C . GLN A 1 91 ? 19.371 -18.119 -29.408 1.00 96.94 91 GLN A C 1
ATOM 742 O O . GLN A 1 91 ? 18.896 -17.775 -28.337 1.00 96.94 91 GLN A O 1
ATOM 747 N N . ILE A 1 92 ? 20.573 -17.705 -29.823 1.00 97.88 92 ILE A N 1
ATOM 748 C CA . ILE A 1 92 ? 21.423 -16.825 -29.007 1.00 97.88 92 ILE A CA 1
ATOM 749 C C . ILE A 1 92 ? 20.716 -15.495 -28.742 1.00 97.88 92 ILE A C 1
ATOM 751 O O . ILE A 1 92 ? 20.581 -15.100 -27.588 1.00 97.88 92 ILE A O 1
ATOM 755 N N . ASN A 1 93 ? 20.236 -14.829 -29.793 1.00 98.00 93 ASN A N 1
ATOM 756 C CA . ASN A 1 93 ? 19.592 -13.525 -29.659 1.00 98.00 93 ASN A CA 1
ATOM 757 C C . ASN A 1 93 ? 18.311 -13.607 -28.821 1.00 98.00 93 ASN A C 1
ATOM 759 O O . ASN A 1 93 ? 18.118 -12.794 -27.925 1.00 98.00 93 ASN A O 1
ATOM 763 N N . MET A 1 94 ? 17.478 -14.624 -29.056 1.00 97.50 94 MET A N 1
ATOM 764 C CA . MET A 1 94 ? 16.243 -14.817 -28.298 1.00 97.50 94 MET A CA 1
ATOM 765 C C . MET A 1 94 ? 16.519 -15.171 -26.829 1.00 97.50 94 MET A C 1
ATOM 767 O O . MET A 1 94 ? 15.849 -14.657 -25.939 1.00 97.50 94 MET A O 1
ATOM 771 N N . SER A 1 95 ? 17.539 -15.989 -26.544 1.00 97.75 95 SER A N 1
ATOM 772 C CA . SER A 1 95 ? 17.967 -16.261 -25.167 1.00 97.75 95 SER A CA 1
ATOM 773 C C . SER A 1 95 ? 18.427 -14.992 -24.452 1.00 97.75 95 SER A C 1
ATOM 775 O O . SER A 1 95 ? 18.087 -14.809 -23.287 1.00 97.75 95 SER A O 1
ATOM 777 N N . ILE A 1 96 ? 19.159 -14.102 -25.134 1.00 98.00 96 ILE A N 1
ATOM 778 C CA . ILE A 1 96 ? 19.564 -12.811 -24.559 1.00 98.00 96 ILE A CA 1
ATOM 779 C C . ILE A 1 96 ? 18.325 -11.985 -24.198 1.00 98.00 96 ILE A C 1
ATOM 781 O O . ILE A 1 96 ? 18.249 -11.495 -23.075 1.00 98.00 96 ILE A O 1
ATOM 785 N N . THR A 1 97 ? 17.327 -11.899 -25.084 1.00 97.62 97 THR A N 1
ATOM 786 C CA . THR A 1 97 ? 16.061 -11.203 -24.794 1.00 97.62 97 THR A CA 1
ATOM 787 C C . THR A 1 97 ? 15.390 -11.737 -23.525 1.00 97.62 97 THR A C 1
ATOM 789 O O . THR A 1 97 ? 15.017 -10.955 -22.652 1.00 97.62 97 THR A O 1
ATOM 792 N N . ILE A 1 98 ? 15.273 -13.062 -23.383 1.00 97.38 98 ILE A N 1
ATOM 793 C CA . ILE A 1 98 ? 14.659 -13.681 -22.196 1.00 97.38 98 ILE A CA 1
ATOM 794 C C . ILE A 1 98 ? 15.474 -13.398 -20.929 1.00 97.38 98 ILE A C 1
ATOM 796 O O . ILE A 1 98 ? 14.898 -13.091 -19.888 1.00 97.38 98 ILE A O 1
ATOM 800 N N . VAL A 1 99 ? 16.806 -13.444 -21.002 1.00 98.06 99 VAL A N 1
ATOM 801 C CA . VAL A 1 99 ? 17.672 -13.091 -19.864 1.00 98.06 99 VAL A CA 1
ATOM 802 C C . VAL A 1 99 ? 17.507 -11.619 -19.478 1.00 98.06 99 VAL A C 1
ATOM 804 O O . VAL A 1 99 ? 17.407 -11.320 -18.291 1.00 98.06 99 VAL A O 1
ATOM 807 N N . CYS A 1 100 ? 17.418 -10.704 -20.446 1.00 98.00 100 CYS A N 1
ATOM 808 C CA . CYS A 1 100 ? 17.135 -9.290 -20.191 1.00 98.00 100 CYS A CA 1
ATOM 809 C C . CYS A 1 100 ? 15.782 -9.097 -19.490 1.00 98.00 100 CYS A C 1
ATOM 811 O O . CYS A 1 100 ? 15.707 -8.362 -18.509 1.00 98.00 100 CYS A O 1
ATOM 813 N N . ALA A 1 101 ? 14.737 -9.799 -19.937 1.00 97.25 101 ALA A N 1
ATOM 814 C CA . ALA A 1 101 ? 13.419 -9.765 -19.305 1.00 97.25 101 ALA A CA 1
ATOM 815 C C . ALA A 1 101 ? 13.463 -10.237 -17.843 1.00 97.25 101 ALA A C 1
ATOM 817 O O . ALA A 1 101 ? 12.903 -9.599 -16.953 1.00 97.25 101 ALA A O 1
ATOM 818 N N . LEU A 1 102 ? 14.168 -11.342 -17.581 1.00 97.12 102 LEU A N 1
ATOM 819 C CA . LEU A 1 102 ? 14.352 -11.863 -16.227 1.00 97.12 102 LEU A CA 1
ATOM 820 C C . LEU A 1 102 ? 15.135 -10.882 -15.351 1.00 97.12 102 LEU A C 1
ATOM 822 O O . LEU A 1 102 ? 14.733 -10.628 -14.218 1.00 97.12 102 LEU A O 1
ATOM 826 N N . LEU A 1 103 ? 16.217 -10.301 -15.875 1.00 97.00 103 LEU A N 1
ATOM 827 C CA . LEU A 1 103 ? 17.020 -9.315 -15.156 1.00 97.00 103 LEU A CA 1
ATOM 828 C C . LEU A 1 103 ? 16.189 -8.080 -14.786 1.00 97.00 103 LEU A C 1
ATOM 830 O O . LEU A 1 103 ? 16.244 -7.637 -13.640 1.00 97.00 103 LEU A O 1
ATOM 834 N N . PHE A 1 104 ? 15.373 -7.582 -15.718 1.00 96.50 104 PHE A N 1
ATOM 835 C CA . PHE A 1 104 ? 14.432 -6.494 -15.464 1.00 96.50 104 PHE A CA 1
ATOM 836 C C . PHE A 1 104 ? 13.482 -6.825 -14.303 1.00 96.50 104 PHE A C 1
ATOM 838 O O . PHE A 1 104 ? 13.358 -6.051 -13.349 1.00 96.50 104 PHE A O 1
ATOM 845 N N . MET A 1 105 ? 12.858 -8.009 -14.337 1.00 96.81 105 MET A N 1
ATOM 846 C CA . MET A 1 105 ? 11.927 -8.442 -13.291 1.00 96.81 105 MET A CA 1
ATOM 847 C C . MET A 1 105 ? 12.609 -8.612 -11.929 1.00 96.81 105 MET A C 1
ATOM 849 O O . MET A 1 105 ? 12.030 -8.242 -10.910 1.00 96.81 105 MET A O 1
ATOM 853 N N . VAL A 1 106 ? 13.844 -9.121 -11.897 1.00 95.69 106 VAL A N 1
ATOM 854 C CA . VAL A 1 106 ? 14.634 -9.257 -10.663 1.00 95.69 106 VAL A CA 1
ATOM 855 C C . VAL A 1 106 ? 14.958 -7.887 -10.064 1.00 95.69 106 VAL A C 1
ATOM 857 O O . VAL A 1 106 ? 14.746 -7.679 -8.870 1.00 95.69 106 VAL A O 1
ATOM 860 N N . LEU A 1 107 ? 15.412 -6.931 -10.880 1.00 93.94 107 LEU A N 1
ATOM 861 C CA . LEU A 1 107 ? 15.716 -5.573 -10.420 1.00 93.94 107 LEU A CA 1
ATOM 862 C C . LEU A 1 107 ? 14.467 -4.862 -9.880 1.00 93.94 107 LEU A C 1
ATOM 864 O O . LEU A 1 107 ? 14.523 -4.262 -8.805 1.00 93.94 107 LEU A O 1
ATOM 868 N N . LYS A 1 108 ? 13.318 -4.991 -10.561 1.00 93.00 108 LYS A N 1
ATOM 869 C CA . LYS A 1 108 ? 12.035 -4.483 -10.045 1.00 93.00 108 LYS A CA 1
ATOM 870 C C . LYS A 1 108 ? 11.595 -5.194 -8.767 1.00 93.00 108 LYS A C 1
ATOM 872 O O . LYS A 1 108 ? 11.068 -4.542 -7.870 1.00 93.00 108 LYS A O 1
ATOM 877 N N . GLY A 1 109 ? 11.846 -6.497 -8.655 1.00 94.31 109 GLY A N 1
ATOM 878 C CA . GLY A 1 109 ? 11.580 -7.275 -7.447 1.00 94.31 109 GLY A CA 1
ATOM 879 C C . GLY A 1 109 ? 12.347 -6.752 -6.229 1.00 94.31 109 GLY A C 1
ATOM 880 O O . GLY A 1 109 ? 11.748 -6.573 -5.169 1.00 94.31 109 GLY A O 1
ATOM 881 N N . PHE A 1 110 ? 13.638 -6.437 -6.385 1.00 92.19 110 PHE A N 1
ATOM 882 C CA . PHE A 1 110 ? 14.440 -5.830 -5.316 1.00 92.19 110 PHE A CA 1
ATOM 883 C C . PHE A 1 110 ? 13.932 -4.442 -4.916 1.00 92.19 110 PHE A C 1
ATOM 885 O O . PHE A 1 110 ? 13.805 -4.155 -3.727 1.00 92.19 110 PHE A O 1
ATOM 892 N N . GLU A 1 111 ? 13.587 -3.597 -5.886 1.00 90.56 111 GLU A N 1
ATOM 893 C CA . GLU A 1 111 ? 13.033 -2.269 -5.614 1.00 90.56 111 GLU A CA 1
ATOM 894 C C . GLU A 1 111 ? 11.691 -2.345 -4.867 1.00 90.56 111 GLU A C 1
ATOM 896 O O . GLU A 1 111 ? 11.481 -1.630 -3.889 1.00 90.56 111 GLU A O 1
ATOM 901 N N . TYR A 1 112 ? 10.795 -3.249 -5.274 1.00 92.38 112 TYR A N 1
ATOM 902 C CA . TYR A 1 112 ? 9.525 -3.482 -4.578 1.00 92.38 112 TYR A CA 1
ATOM 903 C C . TYR A 1 112 ? 9.747 -3.987 -3.156 1.00 92.38 112 TYR A C 1
ATOM 905 O O . TYR A 1 112 ? 9.103 -3.507 -2.226 1.00 92.38 112 TYR A O 1
ATOM 913 N N . ASN A 1 113 ? 10.667 -4.938 -2.977 1.00 90.69 113 ASN A N 1
ATOM 914 C CA . ASN A 1 113 ? 10.987 -5.483 -1.665 1.00 90.69 113 ASN A CA 1
ATOM 915 C C . ASN A 1 113 ? 11.482 -4.392 -0.705 1.00 90.69 113 ASN A C 1
ATOM 917 O O . ASN A 1 113 ? 10.997 -4.328 0.422 1.00 90.69 113 ASN A O 1
ATOM 921 N N . ALA A 1 114 ? 12.354 -3.495 -1.175 1.00 87.88 114 ALA A N 1
ATOM 922 C CA . ALA A 1 114 ? 12.816 -2.357 -0.387 1.00 87.88 114 ALA A CA 1
ATOM 923 C C . ALA A 1 114 ? 11.652 -1.443 0.038 1.00 87.88 114 ALA A C 1
ATOM 925 O O . ALA A 1 114 ? 11.558 -1.074 1.205 1.00 87.88 114 ALA A O 1
ATOM 926 N N . LYS A 1 115 ? 10.702 -1.148 -0.863 1.00 88.38 115 LYS A N 1
ATOM 927 C CA . LYS A 1 115 ? 9.506 -0.351 -0.524 1.00 88.38 115 LYS A CA 1
ATOM 928 C C . LYS A 1 115 ? 8.579 -1.059 0.468 1.00 88.38 115 LYS A C 1
ATOM 930 O O . LYS A 1 115 ? 8.062 -0.422 1.377 1.00 88.38 115 LYS A O 1
ATOM 935 N N . PHE A 1 116 ? 8.409 -2.375 0.363 1.00 87.50 116 PHE A N 1
ATOM 936 C CA . PHE A 1 116 ? 7.597 -3.134 1.322 1.00 87.50 116 PHE A CA 1
ATOM 937 C C . PHE A 1 116 ? 8.231 -3.271 2.705 1.00 87.50 116 PHE A C 1
ATOM 939 O O . PHE A 1 116 ? 7.523 -3.563 3.663 1.00 87.50 116 PHE A O 1
ATOM 946 N N . GLN A 1 117 ? 9.538 -3.062 2.827 1.00 83.50 117 GLN A N 1
ATOM 947 C CA . GLN A 1 117 ? 10.214 -3.049 4.121 1.00 83.50 117 GLN A CA 1
ATOM 948 C C . GLN A 1 117 ? 10.223 -1.658 4.756 1.00 83.50 117 GLN A C 1
ATOM 950 O O . GLN A 1 117 ? 10.402 -1.556 5.966 1.00 83.50 117 GLN A O 1
ATOM 955 N N . HIS A 1 118 ? 10.006 -0.609 3.964 1.00 86.62 118 HIS A N 1
ATOM 956 C CA . HIS A 1 118 ? 10.083 0.784 4.385 1.00 86.62 118 HIS A CA 1
ATOM 957 C C . HIS A 1 118 ? 8.732 1.326 4.854 1.00 86.62 118 HIS A C 1
ATOM 959 O O . HIS A 1 118 ? 7.681 1.006 4.290 1.00 86.62 118 HIS A O 1
ATOM 965 N N . GLN A 1 119 ? 8.757 2.126 5.912 1.00 88.38 119 GLN A N 1
ATOM 966 C CA . GLN A 1 119 ? 7.595 2.637 6.620 1.00 88.38 119 GLN A CA 1
ATOM 967 C C . GLN A 1 119 ? 7.586 4.156 6.645 1.00 88.38 119 GLN A C 1
ATOM 969 O O . GLN A 1 119 ? 8.613 4.805 6.780 1.00 88.38 119 GLN A O 1
ATOM 974 N N . ALA A 1 120 ? 6.381 4.713 6.641 1.00 91.19 120 ALA A N 1
ATOM 975 C CA . ALA A 1 120 ? 6.177 6.084 7.041 1.00 91.19 120 ALA A CA 1
ATOM 976 C C . ALA A 1 120 ? 5.052 6.220 8.066 1.00 91.19 120 ALA A C 1
ATOM 978 O O . ALA A 1 120 ? 4.084 5.446 8.111 1.00 91.19 120 ALA A O 1
ATOM 979 N N . VAL A 1 121 ? 5.213 7.236 8.902 1.00 93.56 121 VAL A N 1
ATOM 980 C CA . VAL A 1 121 ? 4.262 7.666 9.915 1.00 93.56 121 VAL A CA 1
ATOM 981 C C . VAL A 1 121 ? 3.965 9.132 9.657 1.00 93.56 121 VAL A C 1
ATOM 983 O O . VAL A 1 121 ? 4.863 9.967 9.610 1.00 93.56 121 VAL A O 1
ATOM 986 N N . ARG A 1 122 ? 2.686 9.439 9.459 1.00 95.19 122 ARG A N 1
ATOM 987 C CA . ARG A 1 122 ? 2.172 10.801 9.421 1.00 95.19 122 ARG A CA 1
ATOM 988 C C . ARG A 1 122 ? 1.669 11.142 10.812 1.00 95.19 122 ARG A C 1
ATOM 990 O O . ARG A 1 122 ? 0.785 10.452 11.328 1.00 95.19 122 ARG A O 1
ATOM 997 N N . LEU A 1 123 ? 2.221 12.201 11.376 1.00 95.69 123 LEU A N 1
ATOM 998 C CA . LEU A 1 123 ? 1.826 12.741 12.663 1.00 95.69 123 LEU A CA 1
ATOM 999 C C . LEU A 1 123 ? 0.544 13.582 12.545 1.00 95.69 123 LEU A C 1
ATOM 1001 O O . LEU A 1 123 ? 0.088 13.911 11.442 1.00 95.69 123 LEU A O 1
ATOM 1005 N N . ASP A 1 124 ? -0.060 13.921 13.679 1.00 93.69 124 ASP A N 1
ATOM 1006 C CA . ASP A 1 124 ? -1.291 14.723 13.739 1.00 93.69 124 ASP A CA 1
ATOM 1007 C C . ASP A 1 124 ? -1.147 16.120 13.135 1.00 93.69 124 ASP A C 1
ATOM 1009 O O . ASP A 1 124 ? -2.082 16.616 12.494 1.00 93.69 124 ASP A O 1
ATOM 1013 N N . ASP A 1 125 ? 0.045 16.705 13.258 1.00 94.50 125 ASP A N 1
ATOM 1014 C CA . ASP A 1 125 ? 0.436 17.975 12.642 1.00 94.50 125 ASP A CA 1
ATOM 1015 C C . ASP A 1 125 ? 0.753 17.863 11.135 1.00 94.50 125 ASP A C 1
ATOM 1017 O O . ASP A 1 125 ? 1.114 18.859 10.517 1.00 94.50 125 ASP A O 1
ATOM 1021 N N . TYR A 1 126 ? 0.538 16.688 10.531 1.00 95.25 126 TYR A N 1
ATOM 1022 C CA . TYR A 1 126 ? 0.833 16.324 9.138 1.00 95.25 126 TYR A CA 1
ATOM 1023 C C . TYR A 1 126 ? 2.309 16.115 8.794 1.00 95.25 126 TYR A C 1
ATOM 1025 O O . TYR A 1 126 ? 2.596 15.762 7.645 1.00 95.25 126 TYR A O 1
ATOM 1033 N N . THR A 1 127 ? 3.216 16.222 9.764 1.00 96.44 127 THR A N 1
ATOM 1034 C CA . THR A 1 127 ? 4.631 15.894 9.567 1.00 96.44 127 THR A CA 1
ATOM 1035 C C . THR A 1 127 ? 4.763 14.425 9.208 1.00 96.44 127 THR A C 1
ATOM 1037 O O . THR A 1 127 ? 4.109 13.565 9.804 1.00 96.44 127 THR A O 1
ATOM 1040 N N . VAL A 1 128 ? 5.586 14.121 8.212 1.00 95.56 128 VAL A N 1
ATOM 1041 C CA . VAL A 1 128 ? 5.864 12.747 7.806 1.00 95.56 128 VAL A CA 1
ATOM 1042 C C . VAL A 1 128 ? 7.269 12.377 8.251 1.00 95.56 128 VAL A C 1
ATOM 1044 O O . VAL A 1 128 ? 8.235 13.058 7.921 1.00 95.56 128 VAL A O 1
ATOM 1047 N N . VAL A 1 129 ? 7.362 11.269 8.978 1.00 95.06 129 VAL A N 1
ATOM 1048 C CA . VAL A 1 129 ? 8.618 10.609 9.326 1.00 95.06 129 VAL A CA 1
ATOM 1049 C C . VAL A 1 129 ? 8.690 9.316 8.524 1.00 95.06 129 VAL A C 1
ATOM 1051 O O . VAL A 1 129 ? 7.748 8.518 8.546 1.00 95.06 129 VAL A O 1
ATOM 1054 N N . GLU A 1 130 ? 9.781 9.121 7.797 1.00 93.56 130 GLU A N 1
ATOM 1055 C CA . GLU A 1 130 ? 10.068 7.939 6.984 1.00 93.56 130 GLU A CA 1
ATOM 1056 C C . GLU A 1 130 ? 11.186 7.122 7.656 1.00 93.56 130 GLU A C 1
ATOM 1058 O O . GLU A 1 130 ? 12.045 7.676 8.349 1.00 93.56 130 GLU A O 1
ATOM 1063 N N . GLY A 1 131 ? 11.130 5.794 7.532 1.00 90.56 131 GLY A N 1
ATOM 1064 C CA . GLY A 1 131 ? 12.111 4.916 8.151 1.00 90.56 131 GLY A CA 1
ATOM 1065 C C . GLY A 1 131 ? 11.700 3.453 8.252 1.00 90.56 131 GLY A C 1
ATOM 1066 O O . GLY A 1 131 ? 10.890 2.938 7.481 1.00 90.56 131 GLY A O 1
ATOM 1067 N N . HIS A 1 132 ? 12.219 2.772 9.271 1.00 86.56 132 HIS A N 1
ATOM 1068 C CA . HIS A 1 132 ? 11.811 1.411 9.620 1.00 86.56 132 HIS A CA 1
ATOM 1069 C C . HIS A 1 132 ? 11.373 1.333 11.076 1.00 86.56 132 HIS A C 1
ATOM 1071 O O . HIS A 1 132 ? 12.055 1.849 11.958 1.00 86.56 132 HIS A O 1
ATOM 1077 N N . ALA A 1 133 ? 10.258 0.644 11.336 1.00 85.44 133 ALA A N 1
ATOM 1078 C CA . ALA A 1 133 ? 9.862 0.344 12.705 1.00 85.44 133 ALA A CA 1
ATOM 1079 C C . ALA A 1 133 ? 10.758 -0.741 13.314 1.00 85.44 133 ALA A C 1
ATOM 1081 O O . ALA A 1 133 ? 10.968 -1.801 12.716 1.00 85.44 133 ALA A O 1
ATOM 1082 N N . HIS A 1 134 ? 11.234 -0.482 14.524 1.00 84.62 134 HIS A N 1
ATOM 1083 C CA . HIS A 1 134 ? 11.931 -1.434 15.380 1.00 84.62 134 HIS A CA 1
ATOM 1084 C C . HIS A 1 134 ? 10.954 -2.086 16.362 1.00 84.62 134 HIS A C 1
ATOM 1086 O O . HIS A 1 134 ? 9.797 -1.679 16.480 1.00 84.62 134 HIS A O 1
ATOM 1092 N N . ALA A 1 135 ? 11.399 -3.142 17.044 1.00 81.44 135 ALA A N 1
ATOM 1093 C CA . ALA A 1 135 ? 10.604 -3.743 18.105 1.00 81.44 135 ALA A CA 1
ATOM 1094 C C . ALA A 1 135 ? 10.358 -2.719 19.224 1.00 81.44 135 ALA A C 1
ATOM 1096 O O . ALA A 1 135 ? 11.233 -1.914 19.535 1.00 81.44 135 ALA A O 1
ATOM 1097 N N . GLN A 1 136 ? 9.169 -2.750 19.835 1.00 78.12 136 GLN A N 1
ATOM 1098 C CA . GLN A 1 136 ? 8.768 -1.783 20.873 1.00 78.12 136 GLN A CA 1
ATOM 1099 C C . GLN A 1 136 ? 9.629 -1.837 22.146 1.00 78.12 136 GLN A C 1
ATOM 1101 O O . GLN A 1 136 ? 9.584 -0.914 22.951 1.00 78.12 136 GLN A O 1
ATOM 1106 N N . ASP A 1 137 ? 10.417 -2.894 22.329 1.00 70.88 137 ASP A N 1
ATOM 1107 C CA . ASP A 1 137 ? 11.390 -3.030 23.415 1.00 70.88 137 ASP A CA 1
ATOM 1108 C C . ASP A 1 137 ? 12.776 -2.452 23.065 1.00 70.88 137 ASP A C 1
ATOM 1110 O O . ASP A 1 137 ? 13.734 -2.653 23.810 1.00 70.88 137 ASP A O 1
ATOM 1114 N N . GLY A 1 138 ? 12.903 -1.775 21.919 1.00 69.50 138 GLY A N 1
ATOM 1115 C CA . GLY A 1 138 ? 14.163 -1.232 21.410 1.00 69.50 138 GLY A CA 1
ATOM 1116 C C . GLY A 1 138 ? 15.099 -2.292 20.823 1.00 69.50 138 GLY A C 1
ATOM 1117 O O . GLY A 1 138 ? 16.242 -1.996 20.486 1.00 69.50 138 GLY A O 1
ATOM 1118 N N . SER A 1 139 ? 14.655 -3.546 20.698 1.00 69.75 139 SER A N 1
ATOM 1119 C CA . SER A 1 139 ? 15.471 -4.604 20.115 1.00 69.75 139 SER A CA 1
ATOM 1120 C C . SER A 1 139 ? 15.546 -4.485 18.590 1.00 69.75 139 SER A C 1
ATOM 1122 O O . SER A 1 139 ? 14.543 -4.302 17.901 1.00 69.75 139 SER A O 1
ATOM 1124 N N . HIS A 1 140 ? 16.738 -4.718 18.042 1.00 73.00 140 HIS A N 1
ATOM 1125 C CA . HIS A 1 140 ? 16.942 -4.908 16.601 1.00 73.00 140 HIS A CA 1
ATOM 1126 C C . HIS A 1 140 ? 16.681 -6.356 16.139 1.00 73.00 140 HIS A C 1
ATOM 1128 O O . HIS A 1 140 ? 17.047 -6.734 15.022 1.00 73.00 140 HIS A O 1
ATOM 1134 N N . ASP A 1 141 ? 16.088 -7.198 16.992 1.00 71.12 141 ASP A N 1
ATOM 1135 C CA . ASP A 1 141 ? 15.713 -8.558 16.622 1.00 71.12 141 ASP A CA 1
ATOM 1136 C C . ASP A 1 141 ? 14.542 -8.545 15.629 1.00 71.12 141 ASP A C 1
ATOM 1138 O O . ASP A 1 141 ? 13.400 -8.241 15.973 1.00 71.12 141 ASP A O 1
ATOM 1142 N N . LYS A 1 142 ? 14.823 -8.950 14.387 1.00 68.31 142 LYS A N 1
ATOM 1143 C CA . LYS A 1 142 ? 13.845 -9.023 13.290 1.00 68.31 142 LYS A CA 1
ATOM 1144 C C . LYS A 1 142 ? 12.715 -10.028 13.530 1.00 68.31 142 LYS A C 1
ATOM 1146 O O . LYS A 1 142 ? 11.758 -10.042 12.760 1.00 68.31 142 LYS A O 1
ATOM 1151 N N . LYS A 1 143 ? 12.832 -10.902 14.536 1.00 69.81 143 LYS A N 1
ATOM 1152 C CA . LYS A 1 143 ? 11.779 -11.856 14.909 1.00 69.81 143 LYS A CA 1
ATOM 1153 C C . LYS A 1 143 ? 10.732 -11.252 15.840 1.00 69.81 143 LYS A C 1
ATOM 1155 O O . LYS A 1 143 ? 9.658 -11.833 15.979 1.00 69.81 143 LYS A O 1
ATOM 1160 N N . LYS A 1 144 ? 11.031 -10.123 16.487 1.00 70.81 144 LYS A N 1
ATOM 1161 C CA . LYS A 1 144 ? 10.096 -9.467 17.399 1.00 70.81 144 LYS A CA 1
ATOM 1162 C C . LYS A 1 144 ? 9.082 -8.619 16.627 1.00 70.81 144 LYS A C 1
ATOM 1164 O O . LYS A 1 144 ? 9.420 -8.050 15.588 1.00 70.81 144 LYS A O 1
ATOM 1169 N N . PRO A 1 145 ? 7.835 -8.522 17.118 1.00 66.12 145 PRO A N 1
ATOM 1170 C CA . PRO A 1 145 ? 6.829 -7.688 16.484 1.00 66.12 145 PRO A CA 1
ATOM 1171 C C . PRO A 1 145 ? 7.246 -6.216 16.561 1.00 66.12 145 PRO A C 1
ATOM 1173 O O . PRO A 1 145 ? 7.435 -5.653 17.637 1.00 66.12 145 PRO A O 1
ATOM 1176 N N . THR A 1 146 ? 7.378 -5.588 15.395 1.00 76.19 146 THR A N 1
ATOM 1177 C CA . THR A 1 146 ? 7.777 -4.179 15.262 1.00 76.19 146 THR A CA 1
ATOM 1178 C C . THR A 1 146 ? 6.617 -3.208 15.456 1.00 76.19 146 THR A C 1
ATOM 1180 O O . THR A 1 146 ? 6.819 -2.010 15.626 1.00 76.19 146 THR A O 1
ATOM 1183 N N . LYS A 1 147 ? 5.374 -3.705 15.431 1.00 78.19 147 LYS A N 1
ATOM 1184 C CA . LYS A 1 147 ? 4.172 -2.891 15.626 1.00 78.19 147 LYS A CA 1
ATOM 1185 C C . LYS A 1 147 ? 3.098 -3.694 16.325 1.00 78.19 147 LYS A C 1
ATOM 1187 O O . LYS A 1 147 ? 2.639 -4.683 15.762 1.00 78.19 147 LYS A O 1
ATOM 1192 N N . ASN A 1 148 ? 2.636 -3.193 17.463 1.00 86.56 148 ASN A N 1
ATOM 1193 C CA . ASN A 1 148 ? 1.468 -3.714 18.154 1.00 86.56 148 ASN A CA 1
ATOM 1194 C C . ASN A 1 148 ? 0.596 -2.569 18.680 1.00 86.56 148 ASN A C 1
ATOM 1196 O O . ASN A 1 148 ? 1.088 -1.471 18.965 1.00 86.56 148 ASN A O 1
ATOM 1200 N N . LEU A 1 149 ? -0.699 -2.848 18.809 1.00 88.94 149 LEU A N 1
ATOM 1201 C CA . LEU A 1 149 ? -1.593 -2.136 19.713 1.00 88.94 149 LEU A CA 1
ATOM 1202 C C . LEU A 1 149 ? -1.709 -2.970 20.983 1.00 88.94 149 LEU A C 1
ATOM 1204 O O . LEU A 1 149 ? -2.111 -4.131 20.918 1.00 88.94 149 LEU A O 1
ATOM 1208 N N . ASN A 1 150 ? -1.337 -2.370 22.103 1.00 90.50 150 ASN A N 1
ATOM 1209 C CA . ASN A 1 150 ? -1.288 -2.995 23.411 1.00 90.50 150 ASN A CA 1
ATOM 1210 C C . ASN A 1 150 ? -2.443 -2.458 24.257 1.00 90.50 150 ASN A C 1
ATOM 1212 O O . ASN A 1 150 ? -2.666 -1.246 24.335 1.00 90.50 150 ASN A O 1
ATOM 1216 N N . ILE A 1 151 ? -3.161 -3.361 24.908 1.00 92.94 151 ILE A N 1
ATOM 1217 C CA . ILE A 1 151 ? -4.234 -3.038 25.841 1.00 92.94 151 ILE A CA 1
ATOM 1218 C C . ILE A 1 151 ? -4.105 -3.946 27.061 1.00 92.94 151 ILE A C 1
ATOM 1220 O O . ILE A 1 151 ? -3.939 -5.155 26.919 1.00 92.94 151 ILE A O 1
ATOM 1224 N N . GLU A 1 152 ? -4.169 -3.363 28.253 1.00 95.06 152 GLU A N 1
ATOM 1225 C CA . GLU A 1 152 ? -4.424 -4.116 29.480 1.00 95.06 152 GLU A CA 1
ATOM 1226 C C . GLU A 1 152 ? -5.913 -4.445 29.476 1.00 95.06 152 GLU A C 1
ATOM 1228 O O . GLU A 1 152 ? -6.745 -3.616 29.841 1.00 95.06 152 GLU A O 1
ATOM 1233 N N . ALA A 1 153 ? -6.249 -5.607 28.925 1.00 95.75 153 ALA A N 1
ATOM 1234 C CA . ALA A 1 153 ? -7.615 -6.025 28.680 1.00 95.75 153 ALA A CA 1
ATOM 1235 C C . ALA A 1 153 ? -8.299 -6.422 29.988 1.00 95.75 153 ALA A C 1
ATOM 1237 O O . ALA A 1 153 ? -7.828 -7.318 30.680 1.00 95.75 153 ALA A O 1
ATOM 1238 N N . ASP A 1 154 ? -9.443 -5.806 30.266 1.00 96.69 154 ASP A N 1
ATOM 1239 C CA . ASP A 1 154 ? -10.367 -6.191 31.337 1.00 96.69 154 ASP A CA 1
ATOM 1240 C C . ASP A 1 154 ? -11.389 -7.218 30.824 1.00 96.69 154 ASP A C 1
ATOM 1242 O O . ASP A 1 154 ? -11.916 -8.037 31.574 1.00 96.69 154 ASP A O 1
ATOM 1246 N N . SER A 1 155 ? -11.696 -7.175 29.522 1.00 96.62 155 SER A N 1
ATOM 1247 C CA . SER A 1 155 ? -12.590 -8.135 28.877 1.00 96.62 155 SER A CA 1
ATOM 1248 C C . SER A 1 155 ? -12.325 -8.288 27.380 1.00 96.62 155 SER A C 1
ATOM 1250 O O . SER A 1 155 ? -11.851 -7.373 26.703 1.00 96.62 155 SER A O 1
ATOM 1252 N N . VAL A 1 156 ? -12.687 -9.454 26.852 1.00 97.06 156 VAL A N 1
ATOM 1253 C CA . VAL A 1 156 ? -12.699 -9.783 25.426 1.00 97.06 156 VAL A CA 1
ATOM 1254 C C . VAL A 1 156 ? -14.104 -10.241 25.060 1.00 97.06 156 VAL A C 1
ATOM 1256 O O . VAL A 1 156 ? -14.580 -11.259 25.546 1.00 97.06 156 VAL A O 1
ATOM 1259 N N . THR A 1 157 ? -14.785 -9.482 24.210 1.00 97.12 157 THR A N 1
ATOM 1260 C CA . THR A 1 157 ? -16.135 -9.787 23.726 1.00 97.12 157 THR A CA 1
ATOM 1261 C C . THR A 1 157 ? -16.063 -10.291 22.292 1.00 97.12 157 THR A C 1
ATOM 1263 O O . THR A 1 157 ? -15.715 -9.530 21.391 1.00 97.12 157 THR A O 1
ATOM 1266 N N . VAL A 1 158 ? -16.398 -11.558 22.065 1.00 96.75 158 VAL A N 1
ATOM 1267 C CA . VAL A 1 158 ? -16.395 -12.189 20.738 1.00 96.75 158 VAL A CA 1
ATOM 1268 C C . VAL A 1 158 ? -17.793 -12.122 20.135 1.00 96.75 158 VAL A C 1
ATOM 1270 O O . VAL A 1 158 ? -18.765 -12.510 20.779 1.00 96.75 158 VAL A O 1
ATOM 1273 N N . ASN A 1 159 ? -17.909 -11.650 18.893 1.00 95.62 159 ASN A N 1
ATOM 1274 C CA . ASN A 1 159 ? -19.182 -11.582 18.177 1.00 95.62 159 ASN A CA 1
ATOM 1275 C C . ASN A 1 159 ? -19.483 -12.914 17.474 1.00 95.62 159 ASN A C 1
ATOM 1277 O O . ASN A 1 159 ? -18.783 -13.315 16.543 1.00 95.62 159 ASN A O 1
ATOM 1281 N N . LEU A 1 160 ? -20.567 -13.583 17.870 1.00 95.00 160 LEU A N 1
ATOM 1282 C CA . LEU A 1 160 ? -20.920 -14.907 17.355 1.00 95.00 160 LEU A CA 1
ATOM 1283 C C . LEU A 1 160 ? -21.384 -14.890 15.894 1.00 95.00 160 LEU A C 1
ATOM 1285 O O . LEU A 1 160 ? -21.287 -15.908 15.213 1.00 95.00 160 LEU A O 1
ATOM 1289 N N . ARG A 1 161 ? -21.799 -13.738 15.345 1.00 92.69 161 ARG A N 1
ATOM 1290 C CA . ARG A 1 161 ? -22.081 -13.624 13.899 1.00 92.69 161 ARG A CA 1
ATOM 1291 C C . ARG A 1 161 ? -20.829 -13.835 13.059 1.00 92.69 161 ARG A C 1
ATOM 1293 O O . ARG A 1 161 ? -20.934 -14.228 11.897 1.00 92.69 161 ARG A O 1
ATOM 1300 N N . ARG A 1 162 ? -19.654 -13.531 13.613 1.00 90.19 162 ARG A N 1
ATOM 1301 C CA . ARG A 1 162 ? -18.400 -13.491 12.872 1.00 90.19 162 ARG A CA 1
ATOM 1302 C C . ARG A 1 162 ? -17.231 -13.939 13.747 1.00 90.19 162 ARG A C 1
ATOM 1304 O O . ARG A 1 162 ? -16.379 -13.151 14.113 1.00 90.19 162 ARG A O 1
ATOM 1311 N N . VAL A 1 163 ? -17.185 -15.238 14.015 1.00 92.38 163 VAL A N 1
ATOM 1312 C CA . VAL A 1 163 ? -15.989 -15.903 14.553 1.00 92.38 163 VAL A CA 1
ATOM 1313 C C . VAL A 1 163 ? -15.069 -16.266 13.388 1.00 92.38 163 VAL A C 1
ATOM 1315 O O . VAL A 1 163 ? -15.518 -16.963 12.470 1.00 92.38 163 VAL A O 1
ATOM 1318 N N . ASP A 1 164 ? -13.837 -15.755 13.417 1.00 92.62 164 ASP A N 1
ATOM 1319 C CA . ASP A 1 164 ? -12.776 -16.013 12.438 1.00 92.62 164 ASP A CA 1
ATOM 1320 C C . ASP A 1 164 ? -11.563 -16.632 13.148 1.00 92.62 164 ASP A C 1
ATOM 1322 O O . ASP A 1 164 ? -10.958 -16.029 14.041 1.00 92.62 164 ASP A O 1
ATOM 1326 N N . ASP A 1 165 ? -11.230 -17.852 12.740 1.00 94.19 165 ASP A N 1
ATOM 1327 C CA . ASP A 1 165 ? -10.236 -18.705 13.386 1.00 94.19 165 ASP A CA 1
ATOM 1328 C C . ASP A 1 165 ? -8.846 -18.059 13.376 1.00 94.19 165 ASP A C 1
ATOM 1330 O O . ASP A 1 165 ? -8.093 -18.212 14.334 1.00 94.19 165 ASP A O 1
ATOM 1334 N N . ILE A 1 166 ? -8.532 -17.245 12.359 1.00 91.69 166 ILE A N 1
ATOM 1335 C CA . ILE A 1 166 ? -7.218 -16.603 12.210 1.00 91.69 166 ILE A CA 1
ATOM 1336 C C . ILE A 1 166 ? -6.924 -15.669 13.390 1.00 91.69 166 ILE A C 1
ATOM 1338 O O . ILE A 1 166 ? -5.793 -15.628 13.883 1.00 91.69 166 ILE A O 1
ATOM 1342 N N . TYR A 1 167 ? -7.920 -14.904 13.852 1.00 91.56 167 TYR A N 1
ATOM 1343 C CA . TYR A 1 167 ? -7.736 -14.009 14.998 1.00 91.56 167 TYR A CA 1
ATOM 1344 C C . TYR A 1 167 ? -7.611 -14.791 16.298 1.00 91.56 167 TYR A C 1
ATOM 1346 O O . TYR A 1 167 ? -6.755 -14.464 17.121 1.00 91.56 167 TYR A O 1
ATOM 1354 N N . PHE A 1 168 ? -8.430 -15.831 16.465 1.00 92.56 168 PHE A N 1
ATOM 1355 C CA . PHE A 1 168 ? -8.386 -16.665 17.656 1.00 92.56 168 PHE A CA 1
ATOM 1356 C C . PHE A 1 168 ? -7.049 -17.396 17.777 1.00 92.56 168 PHE A C 1
ATOM 1358 O O . PHE A 1 168 ? -6.386 -17.287 18.802 1.00 92.56 168 PHE A O 1
ATOM 1365 N N . GLU A 1 169 ? -6.602 -18.081 16.725 1.00 93.06 169 GLU A N 1
ATOM 1366 C CA . GLU A 1 169 ? -5.331 -18.810 16.711 1.00 93.06 169 GLU A CA 1
ATOM 1367 C C . GLU A 1 169 ? -4.151 -17.888 17.030 1.00 93.06 169 GLU A C 1
ATOM 1369 O O . GLU A 1 169 ? -3.293 -18.237 17.842 1.00 93.06 169 GLU A O 1
ATOM 1374 N N . ALA A 1 170 ? -4.137 -16.678 16.463 1.00 90.25 170 ALA A N 1
ATOM 1375 C CA . ALA A 1 170 ? -3.081 -15.706 16.713 1.00 90.25 170 ALA A CA 1
ATOM 1376 C C . ALA A 1 170 ? -3.046 -15.168 18.154 1.00 90.25 170 ALA A C 1
ATOM 1378 O O . ALA A 1 170 ? -1.985 -14.750 18.625 1.00 90.25 170 ALA A O 1
ATOM 1379 N N . LEU A 1 171 ? -4.192 -15.142 18.838 1.00 92.31 171 LEU A N 1
ATOM 1380 C CA . LEU A 1 171 ? -4.327 -14.626 20.202 1.00 92.31 171 LEU A CA 1
ATOM 1381 C C . LEU A 1 171 ? -4.426 -15.735 21.256 1.00 92.31 171 LEU A C 1
ATOM 1383 O O . LEU A 1 171 ? -4.296 -15.438 22.439 1.00 92.31 171 LEU A O 1
ATOM 1387 N N . SER A 1 172 ? -4.569 -16.995 20.842 1.00 92.69 172 SER A N 1
ATOM 1388 C CA . SER A 1 172 ? -4.759 -18.169 21.704 1.00 92.69 172 SER A CA 1
ATOM 1389 C C . SER A 1 172 ? -3.736 -18.247 22.836 1.00 92.69 172 SER A C 1
ATOM 1391 O O . SER A 1 172 ? -4.110 -18.333 23.998 1.00 92.69 172 SER A O 1
ATOM 1393 N N . SER A 1 173 ? -2.447 -18.085 22.530 1.00 92.50 173 SER A N 1
ATOM 1394 C CA . SER A 1 173 ? -1.386 -18.111 23.543 1.00 92.50 173 SER A CA 1
ATOM 1395 C C . SER A 1 173 ? -1.504 -16.980 24.569 1.00 92.50 173 SER A C 1
ATOM 1397 O O . SER A 1 173 ? -1.198 -17.181 25.744 1.00 92.50 173 SER A O 1
ATOM 1399 N N . GLN A 1 174 ? -1.969 -15.798 24.149 1.00 94.00 174 GLN A N 1
ATOM 1400 C CA . GLN A 1 174 ? -2.221 -14.663 25.040 1.00 94.00 174 GLN A CA 1
ATOM 1401 C C . GLN A 1 174 ? -3.484 -14.898 25.874 1.00 94.00 174 GLN A C 1
ATOM 1403 O O . GLN A 1 174 ? -3.501 -14.573 27.057 1.00 94.00 174 GLN A O 1
ATOM 1408 N N . TYR A 1 175 ? -4.517 -15.506 25.288 1.00 93.94 175 TYR A N 1
ATOM 1409 C CA . TYR A 1 175 ? -5.758 -15.873 25.971 1.00 93.94 175 TYR A CA 1
ATOM 1410 C C . TYR A 1 175 ? -5.537 -16.953 27.037 1.00 93.94 175 TYR A C 1
ATOM 1412 O O . TYR A 1 175 ? -6.038 -16.814 28.154 1.00 93.94 175 TYR A O 1
ATOM 1420 N N . ASP A 1 176 ? -4.731 -17.969 26.727 1.00 93.06 176 ASP A N 1
ATOM 1421 C CA . ASP A 1 176 ? -4.327 -19.024 27.658 1.00 93.06 176 ASP A CA 1
ATOM 1422 C C . ASP A 1 176 ? -3.488 -18.452 28.806 1.00 93.06 176 ASP A C 1
ATOM 1424 O O . ASP A 1 176 ? -3.729 -18.756 29.977 1.00 93.06 176 ASP A O 1
ATOM 1428 N N . ALA A 1 177 ? -2.526 -17.576 28.489 1.00 93.19 177 ALA A N 1
ATOM 1429 C CA . ALA A 1 177 ? -1.698 -16.907 29.491 1.00 93.19 177 ALA A CA 1
ATOM 1430 C C . ALA A 1 177 ? -2.529 -15.994 30.410 1.00 93.19 177 ALA A C 1
ATOM 1432 O O . ALA A 1 177 ? -2.307 -15.968 31.622 1.00 93.19 177 ALA A O 1
ATOM 1433 N N . ALA A 1 178 ? -3.510 -15.288 29.841 1.00 93.38 178 ALA A N 1
ATOM 1434 C CA . ALA A 1 178 ? -4.472 -14.457 30.560 1.00 93.38 178 ALA A CA 1
ATOM 1435 C C . ALA A 1 178 ? -5.522 -15.269 31.337 1.00 93.38 178 ALA A C 1
ATOM 1437 O O . ALA A 1 178 ? -6.225 -14.701 32.178 1.00 93.38 178 ALA A O 1
ATOM 1438 N N . LYS A 1 179 ? -5.636 -16.578 31.058 1.00 95.12 179 LYS A N 1
ATOM 1439 C CA . LYS A 1 179 ? -6.688 -17.467 31.568 1.00 95.12 179 LYS A CA 1
ATOM 1440 C C . LYS A 1 179 ? -8.066 -16.826 31.397 1.00 95.12 179 LYS A C 1
ATOM 1442 O O . LYS A 1 179 ? -8.787 -16.611 32.371 1.00 95.12 179 LYS A O 1
ATOM 1447 N N . LEU A 1 180 ? -8.385 -16.451 30.158 1.00 95.44 180 LEU A N 1
ATOM 1448 C CA . LEU A 1 180 ? -9.676 -15.856 29.822 1.00 95.44 180 LEU A CA 1
ATOM 1449 C C . LEU A 1 180 ? -10.805 -16.864 30.040 1.00 95.44 180 LEU A C 1
ATOM 1451 O O . LEU A 1 180 ? -10.801 -17.954 29.464 1.00 95.44 180 LEU A O 1
ATOM 1455 N N . VAL A 1 181 ? -11.790 -16.466 30.839 1.00 95.62 181 VAL A N 1
ATOM 1456 C CA . VAL A 1 181 ? -12.944 -17.295 31.186 1.00 95.62 181 VAL A CA 1
ATOM 1457 C C . VAL A 1 181 ? -14.254 -16.539 31.008 1.00 95.62 181 VAL A C 1
ATOM 1459 O O . VAL A 1 181 ? -14.280 -15.310 31.053 1.00 95.62 181 VAL A O 1
ATOM 1462 N N . LEU A 1 182 ? -15.349 -17.265 30.790 1.00 96.69 182 LEU A N 1
ATOM 1463 C CA . LEU A 1 182 ? -16.662 -16.676 30.549 1.00 96.69 182 LEU A CA 1
ATOM 1464 C C . LEU A 1 182 ? -17.143 -15.850 31.753 1.00 96.69 182 LEU A C 1
ATOM 1466 O O . LEU A 1 182 ? -17.066 -16.305 32.898 1.00 96.69 182 LEU A O 1
ATOM 1470 N N . ALA A 1 183 ? -17.640 -14.640 31.487 1.00 95.06 183 ALA A N 1
ATOM 1471 C CA . ALA A 1 183 ? -18.009 -13.671 32.520 1.00 95.06 183 ALA A CA 1
ATOM 1472 C C . ALA A 1 183 ? -19.283 -14.046 33.299 1.00 95.06 183 ALA A C 1
ATOM 1474 O O . ALA A 1 183 ? -19.398 -13.729 34.487 1.00 95.06 183 ALA A O 1
ATOM 1475 N N . GLU A 1 184 ? -20.222 -14.727 32.645 1.00 94.75 184 GLU A N 1
ATOM 1476 C CA . GLU A 1 184 ? -21.540 -15.070 33.181 1.00 94.75 184 GLU A CA 1
ATOM 1477 C C . GLU A 1 184 ? -22.070 -16.376 32.580 1.00 94.75 184 GLU A C 1
ATOM 1479 O O . GLU A 1 184 ? -21.540 -16.860 31.580 1.00 94.75 184 GLU A O 1
ATOM 1484 N N . ASP A 1 185 ? -23.101 -16.948 33.204 1.00 94.44 185 ASP A N 1
ATOM 1485 C CA . ASP A 1 185 ? -23.825 -18.084 32.636 1.00 94.44 185 ASP A CA 1
ATOM 1486 C C . ASP A 1 185 ? -24.625 -17.614 31.417 1.00 94.44 185 ASP A C 1
ATOM 1488 O O . ASP A 1 185 ? -25.361 -16.628 31.484 1.00 94.44 185 ASP A O 1
ATOM 1492 N N . ILE A 1 186 ? -24.499 -18.327 30.301 1.00 93.31 186 ILE A N 1
ATOM 1493 C CA . ILE A 1 186 ? -25.137 -17.968 29.036 1.00 93.31 186 ILE A CA 1
ATOM 1494 C C . ILE A 1 186 ? -25.960 -19.147 28.537 1.00 93.31 186 ILE A C 1
ATOM 1496 O O . ILE A 1 186 ? -25.497 -20.283 28.538 1.00 93.31 186 ILE A O 1
ATOM 1500 N N . SER A 1 187 ? -27.179 -18.864 28.083 1.00 91.75 187 SER A N 1
ATOM 1501 C CA . SER A 1 187 ? -28.045 -19.820 27.389 1.00 91.75 187 SER A CA 1
ATOM 1502 C C . SER A 1 187 ? -28.339 -19.294 25.988 1.00 91.75 187 SER A C 1
ATOM 1504 O O . SER A 1 187 ? -28.727 -18.137 25.829 1.00 91.75 187 SER A O 1
ATOM 1506 N N . ILE A 1 188 ? -28.103 -20.121 24.971 1.00 89.69 188 ILE A N 1
ATOM 1507 C CA . ILE A 1 188 ? -28.303 -19.781 23.561 1.00 89.69 188 ILE A CA 1
ATOM 1508 C C . ILE A 1 188 ? -29.200 -20.838 22.935 1.00 89.69 188 ILE A C 1
ATOM 1510 O O . ILE A 1 188 ? -28.944 -22.037 23.057 1.00 89.69 188 ILE A O 1
ATOM 1514 N N . GLY A 1 189 ? -30.225 -20.398 22.212 1.00 87.62 189 GLY A N 1
ATOM 1515 C CA . GLY A 1 189 ? -31.129 -21.321 21.549 1.00 87.62 189 GLY A CA 1
ATOM 1516 C C . GLY A 1 189 ? -31.931 -22.139 22.556 1.00 87.62 189 GLY A C 1
ATOM 1517 O O . GLY A 1 189 ? -32.422 -21.605 23.548 1.00 87.62 189 GLY A O 1
ATOM 1518 N N . GLN A 1 190 ? -32.100 -23.426 22.259 1.00 77.25 190 GLN A N 1
ATOM 1519 C CA . GLN A 1 190 ? -32.985 -24.301 23.025 1.00 77.25 190 GLN A CA 1
ATOM 1520 C C . GLN A 1 190 ? -32.257 -25.062 24.145 1.00 77.25 190 GLN A C 1
ATOM 1522 O O . GLN A 1 190 ? -32.835 -25.229 25.212 1.00 77.25 190 GLN A O 1
ATOM 1527 N N . ASP A 1 191 ? -30.992 -25.454 23.934 1.00 81.81 191 ASP A N 1
ATOM 1528 C CA . ASP A 1 191 ? -30.291 -26.404 24.819 1.00 81.81 191 ASP A CA 1
ATOM 1529 C C . ASP A 1 191 ? -28.789 -26.117 25.022 1.00 81.81 191 ASP A C 1
ATOM 1531 O O . ASP A 1 191 ? -28.090 -26.897 25.672 1.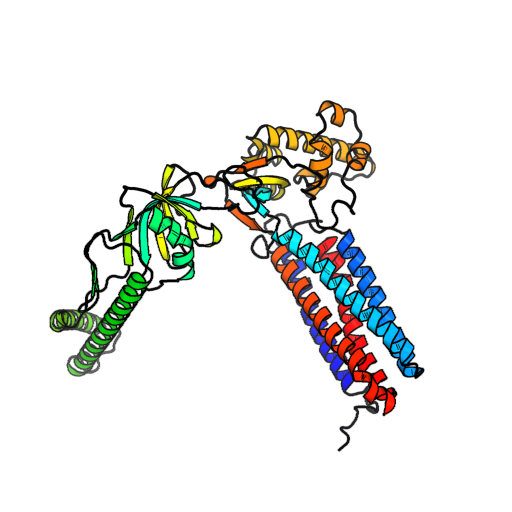00 81.81 191 ASP A O 1
ATOM 1535 N N . PHE A 1 192 ? -28.253 -25.019 24.480 1.00 91.56 192 PHE A N 1
ATOM 1536 C CA . PHE A 1 192 ? -26.830 -24.718 24.627 1.00 91.56 192 PHE A CA 1
ATOM 1537 C C . PHE A 1 192 ? -26.587 -23.770 25.795 1.00 91.56 192 PHE A C 1
ATOM 1539 O O . PHE A 1 192 ? -26.834 -22.566 25.707 1.00 91.56 192 PHE A O 1
ATOM 1546 N N . THR A 1 193 ? -26.078 -24.323 26.894 1.00 92.44 193 THR A N 1
ATOM 1547 C CA . THR A 1 193 ? -25.735 -23.566 28.099 1.00 92.44 193 THR A CA 1
ATOM 1548 C C . THR A 1 193 ? -24.236 -23.596 28.347 1.00 92.44 193 THR A C 1
ATOM 1550 O O . THR A 1 193 ? -23.636 -24.670 28.414 1.00 92.44 193 THR A O 1
ATOM 1553 N N . LEU A 1 194 ? -23.645 -22.426 28.555 1.00 93.69 194 LEU A N 1
ATOM 1554 C CA . LEU A 1 194 ? -22.270 -22.274 29.007 1.00 93.69 194 LEU A CA 1
ATOM 1555 C C . LEU A 1 194 ? -22.270 -21.712 30.421 1.00 93.69 194 LEU A C 1
ATOM 1557 O O . LEU A 1 194 ? -22.919 -20.702 30.690 1.00 93.69 194 LEU A O 1
ATOM 1561 N N . SER A 1 195 ? -21.524 -22.354 31.314 1.00 94.19 195 SER A N 1
ATOM 1562 C CA . SER A 1 195 ? -21.357 -21.860 32.676 1.00 94.19 195 SER A CA 1
ATOM 1563 C C . SER A 1 195 ? -20.293 -20.772 32.742 1.00 94.19 195 SER A C 1
ATOM 1565 O O . SER A 1 195 ? -19.301 -20.791 32.002 1.00 94.19 195 SER A O 1
ATOM 1567 N N . LYS A 1 196 ? -20.458 -19.857 33.689 1.00 94.06 196 LYS A N 1
ATOM 1568 C CA . LYS A 1 196 ? -19.426 -18.919 34.109 1.00 94.06 196 LYS A CA 1
ATOM 1569 C C . LYS A 1 196 ? -18.123 -19.671 34.398 1.00 94.06 196 LYS A C 1
ATOM 1571 O O . LYS A 1 196 ? -18.138 -20.815 34.842 1.00 94.06 196 LYS A O 1
ATOM 1576 N N . GLU A 1 197 ? -16.996 -19.009 34.157 1.00 92.12 197 GLU A N 1
ATOM 1577 C CA . GLU A 1 197 ? -15.644 -19.553 34.347 1.00 92.12 197 GLU A CA 1
ATOM 1578 C C . GLU A 1 197 ? -15.206 -20.595 33.300 1.00 92.12 197 GLU A C 1
ATOM 1580 O O . GLU A 1 197 ? -14.069 -21.067 33.342 1.00 92.12 197 GLU A O 1
ATOM 1585 N N . THR A 1 198 ? -16.048 -20.904 32.306 1.00 94.94 198 THR A N 1
ATOM 1586 C CA . THR A 1 198 ? -15.642 -21.747 31.174 1.00 94.94 198 THR A CA 1
ATOM 1587 C C . THR A 1 198 ? -14.508 -21.061 30.391 1.00 94.94 198 THR A C 1
ATOM 1589 O O . THR A 1 198 ? -14.692 -19.917 29.961 1.00 94.94 198 THR A O 1
ATOM 1592 N N . PRO A 1 199 ? -13.345 -21.713 30.187 1.00 94.62 199 PRO A N 1
ATOM 1593 C CA . PRO A 1 199 ? -12.242 -21.138 29.420 1.00 94.62 199 PRO A CA 1
ATOM 1594 C C . PRO A 1 199 ? -12.629 -20.850 27.972 1.00 94.62 199 PRO A C 1
ATOM 1596 O O . PRO A 1 199 ? -13.391 -21.602 27.364 1.00 94.62 199 PRO A O 1
ATOM 1599 N N . ILE A 1 200 ? -12.073 -19.784 27.400 1.00 94.69 200 ILE A N 1
ATOM 1600 C CA . ILE A 1 200 ? -12.251 -19.508 25.975 1.00 94.69 200 ILE A CA 1
ATOM 1601 C C . ILE A 1 200 ? -11.565 -20.596 25.131 1.00 94.69 200 ILE A C 1
ATOM 1603 O O . ILE A 1 200 ? -10.404 -20.933 25.351 1.00 94.69 200 ILE A O 1
ATOM 1607 N N . SER A 1 201 ? -12.272 -21.149 24.147 1.00 95.00 201 SER A N 1
ATOM 1608 C CA . SER A 1 201 ? -11.704 -22.088 23.176 1.00 95.00 201 SER A CA 1
ATOM 1609 C C . SER A 1 201 ? -12.389 -21.946 21.823 1.00 95.00 201 SER A C 1
ATOM 1611 O O . SER A 1 201 ? -13.549 -21.530 21.748 1.00 95.00 201 SER A O 1
ATOM 1613 N N . LEU A 1 202 ? -11.685 -22.311 20.750 1.00 94.38 202 LEU A N 1
ATOM 1614 C CA . LEU A 1 202 ? -12.245 -22.255 19.400 1.00 94.38 202 LEU A CA 1
ATOM 1615 C C . LEU A 1 202 ? -13.491 -23.146 19.273 1.00 94.38 202 LEU A C 1
ATOM 1617 O O . LEU A 1 202 ? -14.501 -22.707 18.728 1.00 94.38 202 LEU A O 1
ATOM 1621 N N . ASP A 1 203 ? -13.455 -24.340 19.870 1.00 94.38 203 ASP A N 1
ATOM 1622 C CA . ASP A 1 203 ? -14.572 -25.290 19.869 1.00 94.38 203 ASP A CA 1
ATOM 1623 C C . ASP A 1 203 ? -15.832 -24.704 20.521 1.00 94.38 203 ASP A C 1
ATOM 1625 O O . ASP A 1 203 ? -16.936 -24.882 20.006 1.00 94.38 203 ASP A O 1
ATOM 1629 N N . ILE A 1 204 ? -15.679 -23.981 21.638 1.00 94.12 204 ILE A N 1
ATOM 1630 C CA . ILE A 1 204 ? -16.800 -23.321 22.322 1.00 94.12 204 ILE A CA 1
ATOM 1631 C C . ILE A 1 204 ? -17.353 -22.186 21.464 1.00 94.12 204 ILE A C 1
ATOM 1633 O O . ILE A 1 204 ? -18.569 -22.047 21.349 1.00 94.12 204 ILE A O 1
ATOM 1637 N N . LEU A 1 205 ? -16.482 -21.382 20.845 1.00 95.38 205 LEU A N 1
ATOM 1638 C CA . LEU A 1 205 ? -16.908 -20.278 19.982 1.00 95.38 205 LEU A CA 1
ATOM 1639 C C . LEU A 1 205 ? -17.657 -20.781 18.741 1.00 95.38 205 LEU A C 1
ATOM 1641 O O . LEU A 1 205 ? -18.644 -20.165 18.335 1.00 95.38 205 LEU A O 1
ATOM 1645 N N . HIS A 1 206 ? -17.216 -21.892 18.145 1.00 95.69 206 HIS A N 1
ATOM 1646 C CA . HIS A 1 206 ? -17.880 -22.518 16.997 1.00 95.69 206 HIS A CA 1
ATOM 1647 C C . HIS A 1 206 ? -19.237 -23.107 17.371 1.00 95.69 206 HIS A C 1
ATOM 1649 O O . HIS A 1 206 ? -20.219 -22.792 16.701 1.00 95.69 206 HIS A O 1
ATOM 1655 N N . GLN A 1 207 ? -19.316 -23.870 18.465 1.00 94.62 207 GLN A N 1
ATOM 1656 C CA . GLN A 1 207 ? -20.589 -24.403 18.961 1.00 94.62 207 GLN A CA 1
ATOM 1657 C C . GLN A 1 207 ? -21.566 -23.270 19.294 1.00 94.62 207 GLN A C 1
ATOM 1659 O O . GLN A 1 207 ? -22.689 -23.249 18.798 1.00 94.62 207 GLN A O 1
ATOM 1664 N N . ALA A 1 208 ? -21.125 -22.264 20.054 1.00 94.94 208 ALA A N 1
ATOM 1665 C CA . ALA A 1 208 ? -21.962 -21.120 20.400 1.00 94.94 208 ALA A CA 1
ATOM 1666 C C . ALA A 1 208 ? -22.468 -20.371 19.159 1.00 94.94 208 ALA A C 1
ATOM 1668 O O . ALA A 1 208 ? -23.625 -19.956 19.115 1.00 94.94 208 ALA A O 1
ATOM 1669 N N . LYS A 1 209 ? -21.617 -20.213 18.137 1.00 95.25 209 LYS A N 1
ATOM 1670 C CA . LYS A 1 209 ? -21.990 -19.614 16.851 1.00 95.25 209 LYS A CA 1
ATOM 1671 C C . LYS A 1 209 ? -23.051 -20.434 16.123 1.00 95.25 209 LYS A C 1
ATOM 1673 O O . LYS A 1 209 ? -23.976 -19.836 15.581 1.00 95.25 209 LYS A O 1
ATOM 1678 N N . GLU A 1 210 ? -22.932 -21.756 16.097 1.00 95.00 210 GLU A N 1
ATOM 1679 C CA . GLU A 1 210 ? -23.912 -22.644 15.463 1.00 95.00 210 GLU A CA 1
ATOM 1680 C C . GLU A 1 210 ? -25.291 -22.491 16.116 1.00 95.00 210 GLU A C 1
ATOM 1682 O O . GLU A 1 210 ? -26.235 -22.071 15.445 1.00 95.00 210 GLU A O 1
ATOM 1687 N N . TYR A 1 211 ? -25.377 -22.649 17.439 1.00 95.00 211 TYR A N 1
ATOM 1688 C CA . TYR A 1 211 ? -26.626 -22.462 18.188 1.00 95.00 211 TYR A CA 1
ATOM 1689 C C . TYR A 1 211 ? -27.191 -21.041 18.075 1.00 95.00 211 TYR A C 1
ATOM 1691 O O . TYR A 1 211 ? -28.405 -20.846 17.985 1.00 95.00 211 TYR A O 1
ATOM 1699 N N . PHE A 1 212 ? -26.328 -20.023 18.041 1.00 95.31 212 PHE A N 1
ATOM 1700 C CA . PHE A 1 212 ? -26.751 -18.646 17.801 1.00 95.31 212 PHE A CA 1
ATOM 1701 C C . PHE A 1 212 ? -27.387 -18.480 16.411 1.00 95.31 212 PHE A C 1
ATOM 1703 O O . PHE A 1 212 ? -28.430 -17.835 16.286 1.00 95.31 212 PHE A O 1
ATOM 1710 N N . LEU A 1 213 ? -26.782 -19.048 15.363 1.00 94.69 213 LEU A N 1
ATOM 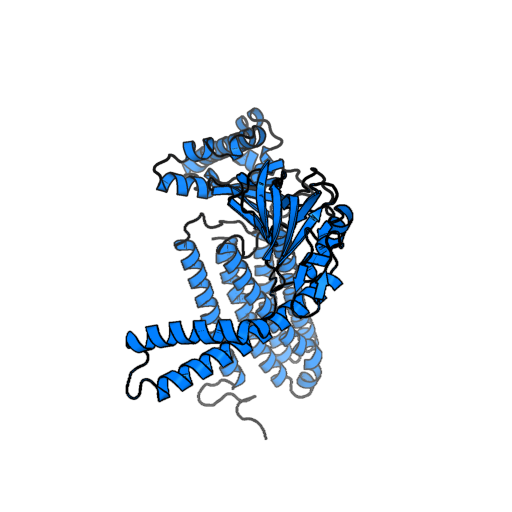1711 C CA . LEU A 1 213 ? -27.311 -18.967 14.000 1.00 94.69 213 LEU A CA 1
ATOM 1712 C C . LEU A 1 213 ? -28.632 -19.728 13.861 1.00 94.69 213 LEU A C 1
ATOM 1714 O O . LEU A 1 213 ? -29.545 -19.216 13.212 1.00 94.69 213 LEU A O 1
ATOM 1718 N N . GLU A 1 214 ? -28.761 -20.887 14.505 1.00 94.62 214 GLU A N 1
ATOM 1719 C CA . GLU A 1 214 ? -30.013 -21.646 14.572 1.00 94.62 214 GLU A CA 1
ATOM 1720 C C . GLU A 1 214 ? -31.123 -20.854 15.270 1.00 94.62 214 GLU A C 1
ATOM 1722 O O . GLU A 1 214 ? -32.218 -20.710 14.724 1.00 94.62 214 GLU A O 1
ATOM 1727 N N . ALA A 1 215 ? -30.834 -20.250 16.427 1.00 94.81 215 ALA A N 1
ATOM 1728 C CA . ALA A 1 215 ? -31.796 -19.427 17.157 1.00 94.81 215 ALA A CA 1
ATOM 1729 C C . ALA A 1 215 ? -32.252 -18.206 16.339 1.00 94.81 215 ALA A C 1
ATOM 1731 O O . ALA A 1 215 ? -33.442 -17.883 16.282 1.00 94.81 215 ALA A O 1
ATOM 1732 N N . VAL A 1 216 ? -31.318 -17.544 15.647 1.00 95.12 216 VAL A N 1
ATOM 1733 C CA . VAL A 1 216 ? -31.629 -16.427 14.743 1.00 95.12 216 VAL A CA 1
ATOM 1734 C C . VAL A 1 216 ? -32.472 -16.889 13.553 1.00 95.12 216 VAL A C 1
ATOM 1736 O O . VAL A 1 216 ? -33.414 -16.184 13.179 1.00 95.12 216 VAL A O 1
ATOM 1739 N N . ALA A 1 217 ? -32.163 -18.046 12.963 1.00 95.19 217 ALA A N 1
ATOM 1740 C CA . ALA A 1 217 ? -32.925 -18.611 11.854 1.00 95.19 217 ALA A CA 1
ATOM 1741 C C . ALA A 1 217 ? -34.363 -18.942 12.278 1.00 95.19 217 ALA A C 1
ATOM 1743 O O . ALA A 1 217 ? -35.300 -18.441 11.656 1.00 95.19 217 ALA A O 1
ATOM 1744 N N . ASN A 1 218 ? -34.540 -19.661 13.391 1.00 95.44 218 ASN A N 1
ATOM 1745 C CA . ASN A 1 218 ? -35.851 -19.968 13.966 1.00 95.44 218 ASN A CA 1
ATOM 1746 C C . ASN A 1 218 ? -36.666 -18.692 14.223 1.00 95.44 218 ASN A C 1
ATOM 1748 O O . ASN A 1 218 ? -37.796 -18.550 13.757 1.00 95.44 218 ASN A O 1
ATOM 1752 N N . ASN A 1 219 ? -36.072 -17.702 14.896 1.00 95.19 219 ASN A N 1
ATOM 1753 C CA . ASN A 1 219 ? -36.775 -16.458 15.209 1.00 95.19 219 ASN A CA 1
ATOM 1754 C C . ASN A 1 219 ? -37.144 -15.674 13.941 1.00 95.19 219 ASN A C 1
ATOM 1756 O O . ASN A 1 219 ? -38.185 -15.016 13.898 1.00 95.19 219 ASN A O 1
ATOM 1760 N N . SER A 1 220 ? -36.318 -15.733 12.893 1.00 95.81 220 SER A N 1
ATOM 1761 C CA . SER A 1 220 ? -36.629 -15.140 11.588 1.00 95.81 220 SER A CA 1
ATOM 1762 C C . SER A 1 220 ? -37.832 -15.820 10.922 1.00 95.81 220 SER A C 1
ATOM 1764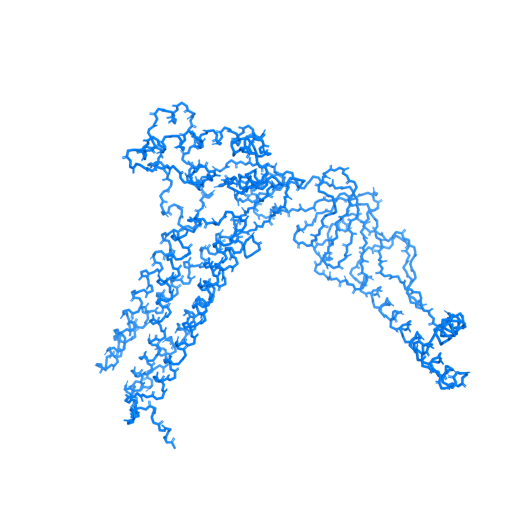 O O . SER A 1 220 ? -38.724 -15.141 10.401 1.00 95.81 220 SER A O 1
ATOM 1766 N N . GLU A 1 221 ? -37.903 -17.152 10.982 1.00 96.50 221 GLU A N 1
ATOM 1767 C CA . GLU A 1 221 ? -39.024 -17.932 10.451 1.00 96.50 221 GLU A CA 1
ATOM 1768 C C . GLU A 1 221 ? -40.325 -17.633 11.202 1.00 96.50 221 GLU A C 1
ATOM 1770 O O . GLU A 1 221 ? -41.317 -17.251 10.573 1.00 96.50 221 GLU A O 1
ATOM 1775 N N . VAL A 1 222 ? -40.302 -17.673 12.538 1.00 95.00 222 VAL A N 1
ATOM 1776 C CA . VAL A 1 222 ? -41.457 -17.345 13.392 1.00 95.00 222 VAL A CA 1
ATOM 1777 C C . VAL A 1 222 ? -41.969 -15.931 13.103 1.00 95.00 222 VAL A C 1
ATOM 1779 O O . VAL A 1 222 ? -43.167 -15.725 12.893 1.00 95.00 222 VAL A O 1
ATOM 1782 N N . ASN A 1 223 ? -41.073 -14.944 13.004 1.00 95.00 223 ASN A N 1
ATOM 1783 C CA . ASN A 1 223 ? -41.454 -13.569 12.668 1.00 95.00 223 ASN A CA 1
ATOM 1784 C C . ASN A 1 223 ? -42.045 -13.449 11.254 1.00 95.00 223 ASN A C 1
ATOM 1786 O O . ASN A 1 223 ? -42.993 -12.688 11.037 1.00 95.00 223 ASN A O 1
ATOM 1790 N N . THR A 1 224 ? -41.532 -14.217 10.291 1.00 96.62 224 THR A N 1
ATOM 1791 C CA . THR A 1 224 ? -42.070 -14.263 8.924 1.00 96.62 224 THR A CA 1
ATOM 1792 C C . THR A 1 224 ? -43.479 -14.856 8.897 1.00 96.62 224 THR A C 1
ATOM 1794 O O . THR A 1 224 ? -44.353 -14.366 8.175 1.00 96.62 224 THR A O 1
ATOM 1797 N N . GLU A 1 225 ? -43.731 -15.893 9.691 1.00 96.12 225 GLU A N 1
ATOM 1798 C CA . GLU A 1 225 ? -45.055 -16.492 9.835 1.00 96.12 225 GLU A CA 1
ATOM 1799 C C . GLU A 1 225 ? -46.053 -15.544 10.499 1.00 96.12 225 GLU A C 1
ATOM 1801 O O . GLU A 1 225 ? -47.154 -15.375 9.971 1.00 96.12 225 GLU A O 1
ATOM 1806 N N . ILE A 1 226 ? -45.655 -14.872 11.587 1.00 95.31 226 ILE A N 1
ATOM 1807 C CA . ILE A 1 226 ? -46.468 -13.835 12.240 1.00 95.31 226 ILE A CA 1
ATOM 1808 C C . ILE A 1 226 ? -46.834 -12.753 11.224 1.00 95.31 226 ILE A C 1
ATOM 1810 O O . ILE A 1 226 ? -48.010 -12.442 11.049 1.00 95.31 226 ILE A O 1
ATOM 1814 N N . ALA A 1 227 ? -45.854 -12.222 10.488 1.00 94.69 227 ALA A N 1
ATOM 1815 C CA . ALA A 1 227 ? -46.108 -11.206 9.473 1.00 94.69 227 ALA A CA 1
ATOM 1816 C C . ALA A 1 227 ? -47.089 -11.704 8.395 1.00 94.69 227 ALA A C 1
ATOM 1818 O O . ALA A 1 227 ? -47.995 -10.972 7.989 1.00 94.69 227 ALA A O 1
ATOM 1819 N N . ARG A 1 228 ? -46.955 -12.958 7.946 1.00 95.62 228 ARG A N 1
ATOM 1820 C CA . ARG A 1 228 ? -47.865 -13.570 6.967 1.00 95.62 228 ARG A CA 1
ATOM 1821 C C . ARG A 1 228 ? -49.293 -13.677 7.506 1.00 95.62 228 ARG A C 1
ATOM 1823 O O . ARG A 1 228 ? -50.236 -13.404 6.761 1.00 95.62 228 ARG A O 1
ATOM 1830 N N . GLU A 1 229 ? -49.458 -14.056 8.770 1.00 95.38 229 GLU A N 1
ATOM 1831 C CA . GLU A 1 229 ? -50.761 -14.147 9.433 1.00 95.38 229 GLU A CA 1
ATOM 1832 C C . GLU A 1 229 ? -51.408 -12.767 9.598 1.00 95.38 229 GLU A C 1
ATOM 1834 O O . GLU A 1 229 ? -52.564 -12.591 9.210 1.00 95.38 229 GLU A O 1
ATOM 1839 N N . VAL A 1 230 ? -50.644 -11.765 10.048 1.00 95.25 230 VAL A N 1
ATOM 1840 C CA . VAL A 1 230 ? -51.099 -10.368 10.147 1.00 95.25 230 VAL A CA 1
ATOM 1841 C C . VAL A 1 230 ? -51.583 -9.855 8.790 1.00 95.25 230 VAL A C 1
ATOM 1843 O O . VAL A 1 230 ? -52.683 -9.321 8.672 1.00 95.25 230 VAL A O 1
ATOM 1846 N N . TRP A 1 231 ? -50.811 -10.052 7.720 1.00 93.75 231 TRP A N 1
ATOM 1847 C CA . TRP A 1 231 ? -51.223 -9.596 6.389 1.00 93.75 231 TRP A CA 1
ATOM 1848 C C . TRP A 1 231 ? -52.413 -10.375 5.821 1.00 93.75 231 TRP A C 1
ATOM 1850 O O . TRP A 1 231 ? -53.166 -9.841 5.001 1.00 93.75 231 TRP A O 1
ATOM 1860 N N . LYS A 1 232 ? -52.617 -11.626 6.246 1.00 94.31 232 LYS A N 1
ATOM 1861 C CA . LYS A 1 232 ? -53.816 -12.399 5.907 1.00 94.31 232 LYS A CA 1
ATOM 1862 C C . LYS A 1 232 ? -55.051 -11.850 6.628 1.00 94.31 232 LYS A C 1
ATOM 1864 O O . LYS A 1 232 ? -56.107 -11.756 6.000 1.00 94.31 232 LYS A O 1
ATOM 1869 N N . SER A 1 233 ? -54.923 -11.448 7.894 1.00 93.12 233 SER A N 1
ATOM 1870 C CA . SER A 1 233 ? -56.030 -10.852 8.648 1.00 93.12 233 SER A CA 1
ATOM 1871 C C . SER A 1 233 ? -56.378 -9.453 8.135 1.00 93.12 233 SER A C 1
ATOM 1873 O O . SER A 1 233 ? -57.553 -9.178 7.929 1.00 93.12 233 SER A O 1
ATOM 1875 N N . VAL A 1 234 ? -55.393 -8.629 7.747 1.00 93.06 234 VAL A N 1
ATOM 1876 C CA . VAL A 1 234 ? -55.636 -7.330 7.077 1.00 93.06 234 VAL A CA 1
ATOM 1877 C C . VAL A 1 234 ? -56.530 -7.482 5.842 1.00 93.06 234 VAL A C 1
ATOM 1879 O O . VAL A 1 234 ? -57.475 -6.719 5.670 1.00 93.06 234 VAL A O 1
ATOM 1882 N N . LYS A 1 235 ? -56.274 -8.483 4.985 1.00 89.56 235 LYS A N 1
ATOM 1883 C CA . LYS A 1 235 ? -57.090 -8.724 3.777 1.00 89.56 235 LYS A CA 1
ATOM 1884 C C . LYS A 1 235 ? -58.541 -9.095 4.086 1.00 89.56 235 LYS A C 1
ATOM 1886 O O . LYS A 1 235 ? -59.397 -8.909 3.225 1.00 89.56 235 LYS A O 1
ATOM 1891 N N . THR A 1 236 ? -58.786 -9.660 5.263 1.00 92.38 236 THR A N 1
ATOM 1892 C CA . THR A 1 236 ? -60.096 -10.171 5.680 1.00 92.38 236 THR A CA 1
ATOM 1893 C C . THR A 1 236 ? -60.872 -9.103 6.449 1.00 92.38 236 THR A C 1
ATOM 1895 O O . THR A 1 236 ? -62.037 -8.862 6.149 1.00 92.38 236 THR A O 1
ATOM 1898 N N . ASP A 1 237 ? -60.204 -8.417 7.376 1.00 92.69 237 ASP A N 1
ATOM 1899 C CA . ASP A 1 237 ? -60.816 -7.493 8.334 1.00 92.69 237 ASP A CA 1
ATOM 1900 C C . ASP A 1 237 ? -60.880 -6.047 7.811 1.00 92.69 237 ASP A C 1
ATOM 1902 O O . ASP A 1 237 ? -61.729 -5.270 8.243 1.00 92.69 237 ASP A O 1
ATOM 1906 N N . LEU A 1 238 ? -60.011 -5.676 6.860 1.00 92.19 238 LEU A N 1
ATOM 1907 C CA . LEU A 1 238 ? -59.956 -4.347 6.235 1.00 92.19 238 LEU A CA 1
ATOM 1908 C C . LEU A 1 238 ? -60.045 -4.445 4.696 1.00 92.19 238 LEU A C 1
ATOM 1910 O O . LEU A 1 238 ? -59.113 -4.051 3.982 1.00 92.19 238 LEU A O 1
ATOM 1914 N N . PRO A 1 239 ? -61.151 -4.976 4.137 1.00 90.81 239 PRO A N 1
ATOM 1915 C CA . PRO A 1 239 ? -61.287 -5.143 2.696 1.00 90.81 239 PRO A CA 1
ATOM 1916 C C . PRO A 1 239 ? -61.268 -3.790 1.968 1.00 90.81 239 PRO A C 1
ATOM 1918 O O . PRO A 1 239 ? -61.932 -2.834 2.361 1.00 90.81 239 PRO A O 1
ATOM 1921 N N . GLY A 1 240 ? -60.507 -3.708 0.873 1.00 88.25 240 GLY A N 1
ATOM 1922 C CA . GLY A 1 240 ? -60.423 -2.514 0.019 1.00 88.25 240 GLY A CA 1
ATOM 1923 C C . GLY A 1 240 ? -59.448 -1.426 0.488 1.00 88.25 240 GLY A C 1
ATOM 1924 O O . GLY A 1 240 ? -59.192 -0.493 -0.272 1.00 88.25 240 GLY A O 1
ATOM 1925 N N . LYS A 1 241 ? -58.858 -1.564 1.681 1.00 90.19 241 LYS A N 1
ATOM 1926 C CA . LYS A 1 241 ? -57.865 -0.629 2.228 1.00 90.19 241 LYS A CA 1
ATOM 1927 C C . LYS A 1 241 ? -56.464 -0.872 1.660 1.00 90.19 241 LYS A C 1
ATOM 1929 O O . LYS A 1 241 ? -56.064 -2.009 1.399 1.00 90.19 241 LYS A O 1
ATOM 1934 N N . ARG A 1 242 ? -55.701 0.201 1.439 1.00 90.88 242 ARG A N 1
ATOM 1935 C CA . ARG A 1 242 ? -54.328 0.158 0.906 1.00 90.88 242 ARG A CA 1
ATOM 1936 C C . ARG A 1 242 ? -53.295 0.104 2.029 1.00 90.88 242 ARG A C 1
ATOM 1938 O O . ARG A 1 242 ? -53.489 0.666 3.098 1.00 90.88 242 ARG A O 1
ATOM 1945 N N . TYR A 1 243 ? -52.150 -0.525 1.758 1.00 88.50 243 TYR A N 1
ATOM 1946 C CA . TYR A 1 243 ? -51.101 -0.782 2.759 1.00 88.50 243 TYR A CA 1
ATOM 1947 C C . TYR A 1 243 ? -50.511 0.480 3.418 1.00 88.50 243 TYR A C 1
ATOM 1949 O O . TYR A 1 243 ? -49.921 0.387 4.489 1.00 88.50 243 TYR A O 1
ATOM 1957 N N . TYR A 1 244 ? -50.629 1.639 2.766 1.00 90.00 244 TYR A N 1
ATOM 1958 C CA . TYR A 1 244 ? -50.117 2.922 3.250 1.00 90.00 244 TYR A CA 1
ATOM 1959 C C . TYR A 1 244 ? -51.148 3.719 4.063 1.00 90.00 244 TYR A C 1
ATOM 1961 O O . TYR A 1 244 ? -50.826 4.803 4.548 1.00 90.00 244 TYR A O 1
ATOM 1969 N N . GLU A 1 245 ? -52.385 3.232 4.192 1.00 93.44 245 GLU A N 1
ATOM 1970 C CA . GLU A 1 245 ? -53.407 3.914 4.987 1.00 93.44 245 GLU A CA 1
ATOM 1971 C C . GLU A 1 245 ? -53.093 3.796 6.495 1.00 93.44 245 GLU A C 1
ATOM 1973 O O . GLU A 1 245 ? -52.700 2.716 6.953 1.00 93.44 245 GLU A O 1
ATOM 1978 N N . PRO A 1 246 ? -53.268 4.874 7.291 1.00 94.44 246 PRO A N 1
ATOM 1979 C CA . PRO A 1 246 ? -52.935 4.883 8.722 1.00 94.44 246 PRO A CA 1
ATOM 1980 C C . PRO A 1 246 ? -53.616 3.766 9.523 1.00 94.44 246 PRO A C 1
ATOM 1982 O O . PRO A 1 246 ? -52.977 3.123 10.351 1.00 94.44 246 PRO A O 1
ATOM 1985 N N . GLU A 1 247 ? -54.877 3.477 9.206 1.00 92.62 247 GLU A N 1
ATOM 1986 C CA . GLU A 1 247 ? -55.694 2.435 9.842 1.00 92.62 247 GLU A CA 1
ATOM 1987 C C . GLU A 1 247 ? -55.080 1.034 9.668 1.00 92.62 247 GLU A C 1
ATOM 1989 O O . GLU A 1 247 ? -55.061 0.234 10.601 1.00 92.62 247 GLU A O 1
ATOM 1994 N N . VAL A 1 248 ? -54.511 0.744 8.488 1.00 92.12 248 VAL A N 1
ATOM 1995 C CA . VAL A 1 248 ? -53.820 -0.529 8.220 1.00 92.12 248 VAL A CA 1
ATOM 1996 C C . VAL A 1 248 ? -52.533 -0.611 9.032 1.00 92.12 248 VAL A C 1
ATOM 1998 O O . VAL A 1 248 ? -52.228 -1.661 9.590 1.00 92.12 248 VAL A O 1
ATOM 2001 N N . LYS A 1 249 ? -51.785 0.492 9.148 1.00 93.62 249 LYS A N 1
ATOM 2002 C CA . LYS A 1 249 ? -50.548 0.538 9.939 1.00 93.62 249 LYS A CA 1
ATOM 2003 C C . LYS A 1 249 ? -50.816 0.306 11.429 1.00 93.62 249 LYS A C 1
ATOM 2005 O O . LYS A 1 249 ? -50.092 -0.466 12.061 1.00 93.62 249 LYS A O 1
ATOM 2010 N N . GLU A 1 250 ? -51.843 0.947 11.982 1.00 94.56 250 GLU A N 1
ATOM 2011 C CA . GLU A 1 250 ? -52.263 0.755 13.376 1.00 94.56 250 GLU A CA 1
ATOM 2012 C C . GLU A 1 250 ? -52.713 -0.688 13.624 1.00 94.56 250 GLU A C 1
ATOM 2014 O O . GLU A 1 250 ? -52.227 -1.328 14.559 1.00 94.56 250 GLU A O 1
ATOM 2019 N N . TYR A 1 251 ? -53.548 -1.235 12.734 1.00 94.19 251 TYR A N 1
ATOM 2020 C CA . TYR A 1 251 ? -54.008 -2.620 12.815 1.00 94.19 251 TYR A CA 1
ATOM 2021 C C . TYR A 1 251 ? -52.843 -3.621 12.737 1.00 94.19 251 TYR A C 1
ATOM 2023 O O . TYR A 1 251 ? -52.732 -4.498 13.591 1.00 94.19 251 TYR A O 1
ATOM 2031 N N . VAL A 1 252 ? -51.938 -3.477 11.758 1.00 94.62 252 VAL A N 1
ATOM 2032 C CA . VAL A 1 252 ? -50.752 -4.342 11.606 1.00 94.62 252 VAL A CA 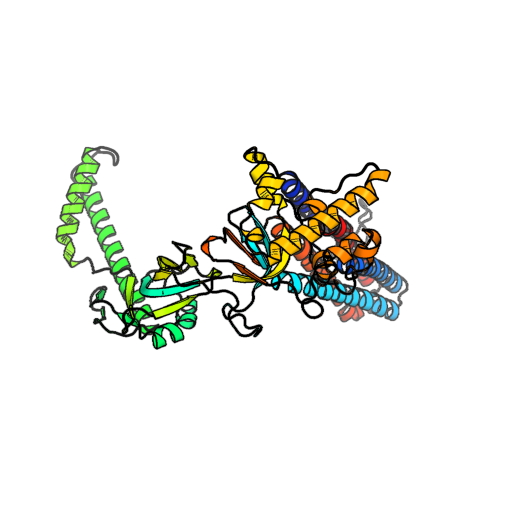1
ATOM 2033 C C . VAL A 1 252 ? -49.901 -4.302 12.869 1.00 94.62 252 VAL A C 1
ATOM 2035 O O . VAL A 1 252 ? -49.477 -5.350 13.352 1.00 94.62 252 VAL A O 1
ATOM 2038 N N . THR A 1 253 ? -49.680 -3.116 13.437 1.00 94.44 253 THR A N 1
ATOM 2039 C CA . THR A 1 253 ? -48.877 -2.954 14.657 1.00 94.44 253 THR A CA 1
ATOM 2040 C C . THR A 1 253 ? -49.525 -3.664 15.847 1.00 94.44 253 THR A C 1
ATOM 2042 O O . THR A 1 253 ? -48.862 -4.434 16.543 1.00 94.44 253 THR A O 1
ATOM 2045 N N . ALA A 1 254 ? -50.827 -3.452 16.058 1.00 94.94 254 ALA A N 1
ATOM 2046 C CA . ALA A 1 254 ? -51.573 -4.077 17.146 1.00 94.94 254 ALA A CA 1
ATOM 2047 C C . ALA A 1 254 ? -51.616 -5.607 17.005 1.00 94.94 254 ALA A C 1
ATOM 2049 O O . ALA A 1 254 ? -51.317 -6.324 17.962 1.00 94.94 254 ALA A O 1
ATOM 2050 N N . LYS A 1 255 ? -51.911 -6.108 15.799 1.00 94.69 255 LYS A N 1
ATOM 2051 C CA . LYS A 1 255 ? -52.014 -7.544 15.522 1.00 94.69 255 LYS A CA 1
ATOM 2052 C C . LYS A 1 255 ? -50.664 -8.254 15.594 1.00 94.69 255 LYS A C 1
ATOM 2054 O O . LYS A 1 255 ? -50.593 -9.360 16.120 1.00 94.69 255 LYS A O 1
ATOM 2059 N N . THR A 1 256 ? -49.593 -7.607 15.130 1.00 95.12 256 THR A N 1
ATOM 2060 C CA . THR A 1 256 ? -48.224 -8.126 15.290 1.00 95.12 256 THR A CA 1
ATOM 2061 C C . THR A 1 256 ? -47.899 -8.294 16.769 1.00 95.12 256 THR A C 1
ATOM 2063 O O . THR A 1 256 ? -47.469 -9.367 17.167 1.00 95.12 256 THR A O 1
ATOM 2066 N N . LYS A 1 257 ? -48.184 -7.285 17.605 1.00 95.25 257 LYS A N 1
ATOM 2067 C CA . LYS A 1 257 ? -47.941 -7.365 19.053 1.00 95.25 257 LYS A CA 1
ATOM 2068 C C . LYS A 1 257 ? -48.724 -8.505 19.715 1.00 95.25 257 LYS A C 1
ATOM 2070 O O . LYS A 1 257 ? -48.161 -9.237 20.521 1.00 95.25 257 LYS A O 1
ATOM 2075 N N . GLU A 1 258 ? -50.001 -8.666 19.368 1.00 95.31 258 GLU A N 1
ATOM 2076 C CA . GLU A 1 258 ? -50.850 -9.754 19.875 1.00 95.31 258 GLU A CA 1
ATOM 2077 C C . GLU A 1 258 ? -50.281 -11.138 19.521 1.00 95.31 258 GLU A C 1
ATOM 2079 O O . GLU A 1 258 ? -50.134 -11.994 20.394 1.00 95.31 258 GLU A O 1
ATOM 2084 N N . LEU A 1 259 ? -49.937 -11.355 18.247 1.00 93.38 259 LEU A N 1
ATOM 2085 C CA . LEU A 1 259 ? -49.421 -12.638 17.769 1.00 93.38 259 LEU A CA 1
ATOM 2086 C C . LEU A 1 259 ? -48.007 -12.929 18.280 1.00 93.38 259 LEU A C 1
ATOM 2088 O O . LEU A 1 259 ? -47.729 -14.073 18.633 1.00 93.38 259 LEU A O 1
ATOM 2092 N N . SER A 1 260 ? -47.142 -11.917 18.381 1.00 92.62 260 SER A N 1
ATOM 2093 C CA . SER A 1 260 ? -45.816 -12.059 18.991 1.00 92.62 260 SER A CA 1
ATOM 2094 C C . SER A 1 260 ? -45.902 -12.478 20.458 1.00 92.62 260 SER A C 1
ATOM 2096 O O . SER A 1 260 ? -45.133 -13.338 20.872 1.00 92.62 260 SER A O 1
ATOM 2098 N N . GLU A 1 261 ? -46.853 -11.949 21.239 1.00 93.81 261 GLU A N 1
ATOM 2099 C CA . GLU A 1 261 ? -47.023 -12.379 22.635 1.00 93.81 261 GLU A CA 1
ATOM 2100 C C . GLU A 1 261 ? -47.570 -13.812 22.719 1.00 93.81 261 GLU A C 1
ATOM 2102 O O . GLU A 1 261 ? -47.113 -14.613 23.532 1.00 93.81 261 GLU A O 1
ATOM 2107 N N . LYS A 1 262 ? -48.506 -14.175 21.831 1.00 93.62 262 LYS A N 1
ATOM 2108 C CA . LYS A 1 262 ? -49.067 -15.532 21.767 1.00 93.62 262 LYS A CA 1
ATOM 2109 C C . LYS A 1 262 ? -48.023 -16.585 21.383 1.00 93.62 262 LYS A C 1
ATOM 2111 O O . LYS A 1 262 ? -48.085 -17.707 21.875 1.00 93.62 262 LYS A O 1
ATOM 2116 N N . ARG A 1 263 ? -47.085 -16.225 20.504 1.00 92.88 263 ARG A N 1
ATOM 2117 C CA . ARG A 1 263 ? -46.014 -17.097 19.996 1.00 92.88 263 ARG A CA 1
ATOM 2118 C C . ARG A 1 263 ? -44.673 -16.870 20.686 1.00 92.88 263 ARG A C 1
ATOM 2120 O O . ARG A 1 263 ? -43.640 -17.293 20.183 1.00 92.88 263 ARG A O 1
ATOM 2127 N N . LYS A 1 264 ? -44.669 -16.222 21.850 1.00 89.62 264 LYS A N 1
ATOM 2128 C CA . LYS A 1 264 ? -43.438 -15.919 22.584 1.00 89.62 264 LYS A CA 1
ATOM 2129 C C . LYS A 1 264 ? -42.624 -17.170 22.931 1.00 89.62 264 LYS A C 1
ATOM 2131 O O . LYS A 1 264 ? -41.407 -17.090 22.952 1.00 89.62 264 LYS A O 1
ATOM 2136 N N . GLY A 1 265 ? -43.287 -18.307 23.157 1.00 88.62 265 GLY A N 1
ATOM 2137 C CA . GLY A 1 265 ? -42.627 -19.595 23.409 1.00 88.62 265 GLY A CA 1
ATOM 2138 C C . GLY A 1 265 ? -41.978 -20.244 22.180 1.00 88.62 265 GLY A C 1
ATOM 2139 O O . GLY A 1 265 ? -41.176 -21.152 22.353 1.00 88.62 265 GLY A O 1
ATOM 2140 N N . ASP A 1 266 ? -42.296 -19.781 20.966 1.00 91.19 266 ASP A N 1
ATOM 2141 C CA . ASP A 1 266 ? -41.654 -20.249 19.730 1.00 91.19 266 ASP A CA 1
ATOM 2142 C C . ASP A 1 266 ? -40.341 -19.493 19.459 1.00 91.19 266 ASP A C 1
ATOM 2144 O O . ASP A 1 266 ? -39.548 -19.905 18.615 1.00 91.19 266 ASP A O 1
ATOM 2148 N N . LEU A 1 267 ? -40.127 -18.357 20.134 1.00 90.62 267 LEU A N 1
ATOM 2149 C CA . LEU A 1 267 ? -38.911 -17.561 20.020 1.00 90.62 267 LEU A CA 1
ATOM 2150 C C . LEU A 1 267 ? -37.846 -18.115 20.966 1.00 90.62 267 LEU A C 1
ATOM 2152 O O . LEU A 1 267 ? -38.087 -18.288 22.157 1.00 90.62 267 LEU A O 1
ATOM 2156 N N . LEU A 1 268 ? -36.658 -18.352 20.422 1.00 92.19 268 LEU A N 1
ATOM 2157 C CA . LEU A 1 268 ? -35.492 -18.817 21.160 1.00 92.19 268 LEU A CA 1
ATOM 2158 C C . LEU A 1 268 ? -34.661 -17.644 21.684 1.00 92.19 268 LEU A C 1
ATOM 2160 O O . LEU A 1 268 ? -34.649 -16.561 21.085 1.00 92.19 268 LEU A O 1
ATOM 2164 N N . ASP A 1 269 ? -33.922 -17.884 22.766 1.00 89.69 269 ASP A N 1
ATOM 2165 C CA . ASP A 1 269 ? -32.991 -16.909 23.323 1.00 89.69 269 ASP A CA 1
ATOM 2166 C C . ASP A 1 269 ? -31.789 -16.719 22.393 1.00 89.69 269 ASP A C 1
ATOM 2168 O O . ASP A 1 269 ? -31.168 -17.670 21.910 1.00 89.69 269 ASP A O 1
ATOM 2172 N N . VAL A 1 270 ? -31.461 -15.456 22.120 1.00 91.19 270 VAL A N 1
ATOM 2173 C CA . VAL A 1 270 ? -30.398 -15.077 21.188 1.00 91.19 270 VAL A CA 1
ATOM 2174 C C . VAL A 1 270 ? -29.363 -14.245 21.922 1.00 91.19 270 VAL A C 1
ATOM 2176 O O . VAL A 1 270 ? -29.636 -13.118 22.333 1.00 91.19 270 VAL A O 1
ATOM 2179 N N . VAL A 1 271 ? -28.142 -14.769 22.000 1.00 92.88 271 VAL A N 1
ATOM 2180 C CA . VAL A 1 271 ? -26.989 -14.067 22.568 1.00 92.88 271 VAL A CA 1
ATOM 2181 C C . VAL A 1 271 ? -25.990 -13.808 21.441 1.00 92.88 271 VAL A C 1
ATOM 2183 O O . VAL A 1 271 ? -25.387 -14.749 20.943 1.00 92.88 271 VAL A O 1
ATOM 2186 N N . PRO A 1 272 ? -25.833 -12.560 20.963 1.00 93.50 272 PRO A N 1
ATOM 2187 C CA . PRO A 1 272 ? -25.021 -12.266 19.779 1.00 93.50 272 PRO A CA 1
ATOM 2188 C C . PRO A 1 272 ? -23.514 -12.235 20.046 1.00 93.50 272 PRO A C 1
ATOM 2190 O O . PRO A 1 272 ? -22.730 -12.157 19.099 1.00 93.50 272 PRO A O 1
ATOM 2193 N N . SER A 1 273 ? -23.099 -12.254 21.310 1.00 95.62 273 SER A N 1
ATOM 2194 C CA . SER A 1 273 ? -21.700 -12.133 21.698 1.00 95.62 273 SER A CA 1
ATOM 2195 C C . SER A 1 273 ? -21.416 -12.812 23.028 1.00 95.62 273 SER A C 1
ATOM 2197 O O . SER A 1 273 ? -22.259 -12.784 23.919 1.00 95.62 273 SER A O 1
ATOM 2199 N N . LEU A 1 274 ? -20.205 -13.340 23.178 1.00 96.56 274 LEU A N 1
ATOM 2200 C CA . LEU A 1 274 ? -19.708 -13.915 24.426 1.00 96.56 274 LEU A CA 1
ATOM 2201 C C . LEU A 1 274 ? -18.634 -13.013 25.023 1.00 96.56 274 LEU A C 1
ATOM 2203 O O . LEU A 1 274 ? -17.697 -12.635 24.319 1.00 96.56 274 LEU A O 1
ATOM 2207 N N . THR A 1 275 ? -18.751 -12.700 26.311 1.00 97.25 275 THR A N 1
ATOM 2208 C CA . THR A 1 275 ? -17.781 -11.869 27.033 1.00 97.25 275 THR A CA 1
ATOM 2209 C C . THR A 1 275 ? -16.917 -12.734 27.937 1.00 97.25 275 THR A C 1
ATOM 2211 O O . THR A 1 275 ? -17.420 -13.438 28.812 1.00 97.25 275 THR A O 1
ATOM 2214 N N . PHE A 1 276 ? -15.607 -12.640 27.748 1.00 97.31 276 PHE A N 1
ATOM 2215 C CA . PHE A 1 276 ? -14.592 -13.317 28.541 1.00 97.31 276 PHE A CA 1
ATOM 2216 C C . PHE A 1 276 ? -13.794 -12.299 29.353 1.00 97.31 276 PHE A C 1
ATOM 2218 O O . PHE A 1 276 ? -13.515 -11.203 28.869 1.00 97.31 276 PHE A O 1
ATOM 2225 N N . VAL A 1 277 ? -13.411 -12.662 30.572 1.00 97.25 277 VAL A N 1
ATOM 2226 C CA . VAL A 1 277 ? -12.634 -11.826 31.497 1.00 97.25 277 VAL A CA 1
ATOM 2227 C C . VAL A 1 277 ? -11.367 -12.565 31.942 1.00 97.25 277 VAL A C 1
ATOM 2229 O O . VAL A 1 277 ? -11.404 -13.790 32.091 1.00 97.25 277 VAL A O 1
ATOM 2232 N N . PRO A 1 278 ? -10.233 -11.873 32.152 1.00 96.06 278 PRO A N 1
ATOM 2233 C CA . PRO A 1 278 ? -9.030 -12.500 32.694 1.00 96.06 278 PRO A CA 1
ATOM 2234 C C . PRO A 1 278 ? -9.221 -12.920 34.149 1.00 96.06 278 PRO A C 1
ATOM 2236 O O . PRO A 1 278 ? -9.748 -12.158 34.962 1.00 96.06 278 PRO A O 1
ATOM 2239 N N . SER A 1 279 ? -8.697 -14.087 34.532 1.00 88.31 279 SER A N 1
ATOM 2240 C CA . SER A 1 279 ? -8.809 -14.566 35.920 1.00 88.31 279 SER A CA 1
ATOM 2241 C C . SER A 1 279 ? -8.102 -13.663 36.945 1.00 88.31 279 SER A C 1
ATOM 2243 O O . SER A 1 279 ? -8.406 -13.715 38.132 1.00 88.31 279 SER A O 1
ATOM 2245 N N . ALA A 1 280 ? -7.118 -12.871 36.499 1.00 85.50 280 ALA A N 1
ATOM 2246 C CA . ALA A 1 280 ? -6.317 -11.973 37.335 1.00 85.50 280 ALA A CA 1
ATOM 2247 C C . ALA A 1 280 ? -6.848 -10.522 37.385 1.00 85.50 280 ALA A C 1
ATOM 2249 O O . ALA A 1 280 ? -6.195 -9.659 37.966 1.00 85.50 280 ALA A O 1
ATOM 2250 N N . GLY A 1 281 ? -8.017 -10.246 36.794 1.00 89.12 281 GLY A N 1
ATOM 2251 C CA . GLY A 1 281 ? -8.617 -8.910 36.712 1.00 89.12 281 GLY A CA 1
ATOM 2252 C C . GLY A 1 281 ? -8.350 -8.230 35.371 1.00 89.12 281 GLY A C 1
ATOM 2253 O O . GLY A 1 281 ? -9.293 -7.960 34.638 1.00 89.12 281 GLY A O 1
ATOM 2254 N N . SER A 1 282 ? -7.079 -8.029 35.025 1.00 91.38 282 SER A N 1
ATOM 2255 C CA . SER A 1 282 ? -6.660 -7.552 33.704 1.00 91.38 282 SER A CA 1
ATOM 2256 C C . SER A 1 282 ? -5.516 -8.404 33.154 1.00 91.38 282 SER A C 1
ATOM 2258 O O . SER A 1 282 ? -4.823 -9.099 33.904 1.00 91.38 282 SER A O 1
ATOM 2260 N N . ALA A 1 283 ? -5.329 -8.387 31.836 1.00 94.38 283 ALA A N 1
ATOM 2261 C CA . ALA A 1 283 ? -4.203 -9.054 31.195 1.00 94.38 283 ALA A CA 1
ATOM 2262 C C . ALA A 1 283 ? -3.691 -8.275 29.976 1.00 94.38 283 ALA A C 1
ATOM 2264 O O . ALA A 1 283 ? -4.498 -7.746 29.208 1.00 94.38 283 ALA A O 1
ATOM 2265 N N . PRO A 1 284 ? -2.370 -8.257 29.738 1.00 93.19 284 PRO A N 1
ATOM 2266 C CA . PRO A 1 284 ? -1.811 -7.602 28.569 1.00 93.19 284 PRO A CA 1
ATOM 2267 C C . PRO A 1 284 ? -2.177 -8.387 27.309 1.00 93.19 284 PRO A C 1
ATOM 2269 O O . PRO A 1 284 ? -1.863 -9.572 27.182 1.00 93.19 284 PRO A O 1
ATOM 2272 N N . ILE A 1 285 ? -2.816 -7.709 26.358 1.00 92.38 285 ILE A N 1
ATOM 2273 C CA . ILE A 1 285 ? -3.099 -8.233 25.025 1.00 92.38 285 ILE A CA 1
ATOM 2274 C C . ILE A 1 285 ? -2.488 -7.293 23.988 1.00 92.38 285 ILE A C 1
ATOM 2276 O O . ILE A 1 285 ? -2.758 -6.090 23.957 1.00 92.38 285 ILE A O 1
ATOM 2280 N N . SER A 1 286 ? -1.678 -7.864 23.105 1.00 90.31 286 SER A N 1
ATOM 2281 C CA . SER A 1 286 ? -1.036 -7.187 21.986 1.00 90.31 286 SER A CA 1
ATOM 2282 C C . SER A 1 286 ? -1.586 -7.720 20.671 1.00 90.31 286 SER A C 1
ATOM 2284 O O . SER A 1 286 ? -1.560 -8.925 20.410 1.00 90.31 286 SER A O 1
ATOM 2286 N N . VAL A 1 287 ? -2.037 -6.817 19.803 1.00 90.19 287 VAL A N 1
ATOM 2287 C CA . VAL A 1 287 ? -2.529 -7.175 18.467 1.00 90.19 287 VAL A CA 1
ATOM 2288 C C . VAL A 1 287 ? -1.772 -6.446 17.372 1.00 90.19 287 VAL A C 1
ATOM 2290 O O . VAL A 1 287 ? -1.269 -5.337 17.563 1.00 90.19 287 VAL A O 1
ATOM 2293 N N . ASN A 1 288 ? -1.790 -7.014 16.169 1.00 86.38 288 ASN A N 1
ATOM 2294 C CA . ASN A 1 288 ? -1.324 -6.314 14.982 1.00 86.38 288 ASN A CA 1
ATOM 2295 C C . ASN A 1 288 ? -2.208 -5.070 14.710 1.00 86.38 288 ASN A C 1
ATOM 2297 O O . ASN A 1 288 ? -3.434 -5.201 14.622 1.00 86.38 288 ASN A O 1
ATOM 2301 N N . PRO A 1 289 ? -1.631 -3.869 14.502 1.00 83.69 289 PRO A N 1
ATOM 2302 C CA . PRO A 1 289 ? -2.400 -2.638 14.289 1.00 83.69 289 PRO A CA 1
ATOM 2303 C C . PRO A 1 289 ? -3.295 -2.663 13.041 1.00 83.69 289 PRO A C 1
ATOM 2305 O O . PRO A 1 289 ? -4.252 -1.899 12.951 1.00 83.69 289 PRO A O 1
ATOM 2308 N N . TYR A 1 290 ? -3.031 -3.542 12.070 1.00 83.12 290 TYR A N 1
ATOM 2309 C CA . TYR A 1 290 ? -3.835 -3.665 10.850 1.00 83.12 290 TYR A CA 1
ATOM 2310 C C . TYR A 1 290 ? -5.073 -4.563 11.008 1.00 83.12 290 TYR A C 1
ATOM 2312 O O . TYR A 1 290 ? -5.851 -4.714 10.054 1.00 83.12 290 TYR A O 1
ATOM 2320 N N . TRP A 1 291 ? -5.261 -5.183 12.175 1.00 88.19 291 TRP A N 1
ATOM 2321 C CA . TRP A 1 291 ? -6.382 -6.083 12.462 1.00 88.19 291 TRP A CA 1
ATOM 2322 C C . TRP A 1 291 ? -7.610 -5.384 13.025 1.00 88.19 291 TRP A C 1
ATOM 2324 O O . TRP A 1 291 ? -8.692 -5.960 12.974 1.00 88.19 291 TRP A O 1
ATOM 2334 N N . GLY A 1 292 ? -7.479 -4.148 13.499 1.00 85.19 292 GLY A N 1
ATOM 2335 C CA . GLY A 1 292 ? -8.574 -3.457 14.159 1.00 85.19 292 GLY A CA 1
ATOM 2336 C C . GLY A 1 292 ? -8.408 -1.949 14.211 1.00 85.19 292 GLY A C 1
ATOM 2337 O O . GLY A 1 292 ? -7.519 -1.371 13.588 1.00 85.19 292 GLY A O 1
ATOM 2338 N N . LYS A 1 293 ? -9.315 -1.311 14.945 1.00 84.75 293 LYS A N 1
ATOM 2339 C CA . LYS A 1 293 ? -9.266 0.113 15.266 1.00 84.75 293 LYS A CA 1
ATOM 2340 C C . LYS A 1 293 ? -9.330 0.293 16.774 1.00 84.75 293 LYS A C 1
ATOM 2342 O O . LYS A 1 293 ? -10.131 -0.359 17.442 1.00 84.75 293 LYS A O 1
ATOM 2347 N N . LEU A 1 294 ? -8.503 1.201 17.270 1.00 85.88 294 LEU A N 1
ATOM 2348 C CA . LEU A 1 294 ? -8.495 1.634 18.659 1.00 85.88 294 LEU A CA 1
ATOM 2349 C C . LEU A 1 294 ? -9.465 2.810 18.833 1.00 85.88 294 LEU A C 1
ATOM 2351 O O . LEU A 1 294 ? -9.480 3.704 17.986 1.00 85.88 294 LEU A O 1
ATOM 2355 N N . SER A 1 295 ? -10.275 2.811 19.893 1.00 83.81 295 SER A N 1
ATOM 2356 C CA . SER A 1 295 ? -11.217 3.904 20.177 1.00 83.81 295 SER A CA 1
ATOM 2357 C C . SER A 1 295 ? -10.546 5.133 20.798 1.00 83.81 295 SER A C 1
ATOM 2359 O O . SER A 1 295 ? -10.984 6.247 20.527 1.00 83.81 295 SER A O 1
ATOM 2361 N N . GLN A 1 296 ? -9.486 4.933 21.589 1.00 78.38 296 GLN A N 1
ATOM 2362 C CA . GLN A 1 296 ? -8.674 5.978 22.221 1.00 78.38 296 GLN A CA 1
ATOM 2363 C C . GLN A 1 296 ? -7.195 5.709 21.967 1.00 78.38 296 GLN A C 1
ATOM 2365 O O . GLN A 1 296 ? -6.741 4.585 22.138 1.00 78.38 296 GLN A O 1
ATOM 2370 N N . ALA A 1 297 ? -6.433 6.720 21.553 1.00 74.81 297 ALA A N 1
ATOM 2371 C CA . ALA A 1 297 ? -5.022 6.542 21.198 1.00 74.81 297 ALA A CA 1
ATOM 2372 C C . ALA A 1 297 ? -4.048 6.824 22.356 1.00 74.81 297 ALA A C 1
ATOM 2374 O O . ALA A 1 297 ? -2.867 6.479 22.261 1.00 74.81 297 ALA A O 1
ATOM 2375 N N . LYS A 1 298 ? -4.536 7.444 23.436 1.00 85.19 298 LYS A N 1
ATOM 2376 C CA . LYS A 1 298 ? -3.731 7.868 24.580 1.00 85.19 298 LYS A CA 1
ATOM 2377 C C . LYS A 1 298 ? -3.574 6.746 25.600 1.00 85.19 298 LYS A C 1
ATOM 2379 O O . LYS A 1 298 ? -4.546 6.124 26.021 1.00 85.19 298 LYS A O 1
ATOM 2384 N N . ALA A 1 299 ? -2.331 6.493 25.997 1.00 87.31 299 ALA A N 1
ATOM 2385 C CA . ALA A 1 299 ? -2.018 5.477 26.994 1.00 87.31 299 ALA A CA 1
ATOM 2386 C C . ALA A 1 299 ? -2.539 5.885 28.384 1.00 87.31 299 ALA A C 1
ATOM 2388 O O . ALA A 1 299 ? -2.457 7.052 28.770 1.00 87.31 299 ALA A O 1
ATOM 2389 N N . GLY A 1 300 ? -3.045 4.909 29.137 1.00 87.62 300 GLY A N 1
ATOM 2390 C CA . GLY A 1 300 ? -3.617 5.083 30.473 1.00 87.62 300 GLY A CA 1
ATOM 2391 C C . GLY A 1 300 ? -5.113 5.407 30.498 1.00 87.62 300 GLY A C 1
ATOM 2392 O O . GLY A 1 300 ? -5.703 5.408 31.573 1.00 87.62 300 GLY A O 1
ATOM 2393 N N . GLU A 1 301 ? -5.743 5.658 29.348 1.00 89.38 301 GLU A N 1
ATOM 2394 C CA . GLU A 1 301 ? -7.192 5.861 29.265 1.00 89.38 301 GLU A CA 1
ATOM 2395 C C . GLU A 1 301 ? -7.931 4.534 29.061 1.00 89.38 301 GLU A C 1
ATOM 2397 O O . GLU A 1 301 ? -7.412 3.599 28.446 1.00 89.38 301 GLU A O 1
ATOM 2402 N N . SER A 1 302 ? -9.167 4.447 29.558 1.00 91.81 302 SER A N 1
ATOM 2403 C CA . SER A 1 302 ? -10.049 3.322 29.250 1.00 91.81 302 SER A CA 1
ATOM 2404 C C . SER A 1 302 ? -10.501 3.405 27.795 1.00 91.81 302 SER A C 1
ATOM 2406 O O . SER A 1 302 ? -11.029 4.422 27.342 1.00 91.81 302 SER A O 1
ATOM 2408 N N . GLY A 1 303 ? -10.312 2.320 27.058 1.00 91.88 303 GLY A N 1
ATOM 2409 C CA . GLY A 1 303 ? -10.596 2.256 25.637 1.00 91.88 303 GLY A CA 1
ATOM 2410 C C . GLY A 1 303 ? -10.954 0.852 25.180 1.00 91.88 303 GLY A C 1
ATOM 2411 O O . GLY A 1 303 ? -11.078 -0.094 25.958 1.00 91.88 303 GLY A O 1
ATOM 2412 N N . GLN A 1 304 ? -11.172 0.737 23.876 1.00 92.56 304 GLN A N 1
ATOM 2413 C CA . GLN A 1 304 ? -11.559 -0.502 23.226 1.00 92.56 304 GLN A CA 1
ATOM 2414 C C . GLN A 1 304 ? -10.798 -0.657 21.920 1.00 92.56 304 GLN A C 1
ATOM 2416 O O . GLN A 1 304 ? -10.626 0.290 21.150 1.00 92.56 304 GLN A O 1
ATOM 2421 N N . LEU A 1 305 ? -10.387 -1.883 21.654 1.00 92.25 305 LEU A N 1
ATOM 2422 C CA . LEU A 1 305 ? -9.810 -2.322 20.404 1.00 92.25 305 LEU A CA 1
ATOM 2423 C C . LEU A 1 305 ? -10.830 -3.225 19.711 1.00 92.25 305 LEU A C 1
ATOM 2425 O O . LEU A 1 305 ? -11.079 -4.344 20.155 1.00 92.25 305 LEU A O 1
ATOM 2429 N N . LYS A 1 306 ? -11.418 -2.737 18.616 1.00 94.06 306 LYS A N 1
ATOM 2430 C CA . LYS A 1 306 ? -12.353 -3.516 17.795 1.00 94.06 306 LYS A CA 1
ATOM 2431 C C . LYS A 1 306 ? -11.619 -4.118 16.602 1.00 94.06 306 LYS A C 1
ATOM 2433 O O . LYS A 1 306 ? -11.136 -3.381 15.737 1.00 94.06 306 LYS A O 1
ATOM 2438 N N . LEU A 1 307 ? -11.553 -5.442 16.551 1.00 94.12 307 LEU A N 1
ATOM 2439 C CA . LEU A 1 307 ? -10.988 -6.218 15.451 1.00 94.12 307 LEU A CA 1
ATOM 2440 C C . LEU A 1 307 ? -11.955 -6.279 14.249 1.00 94.12 307 LEU A C 1
ATOM 2442 O O . LEU A 1 307 ? -13.122 -5.886 14.330 1.00 94.12 307 LEU A O 1
ATOM 2446 N N . LYS A 1 308 ? -11.465 -6.723 13.085 1.00 92.25 308 LYS A N 1
ATOM 2447 C CA . LYS A 1 308 ? -12.247 -6.799 11.830 1.00 92.25 308 LYS A CA 1
ATOM 2448 C C . LYS A 1 308 ? -13.335 -7.875 11.833 1.00 92.25 308 LYS A C 1
ATOM 2450 O O . LYS A 1 308 ? -14.288 -7.752 11.061 1.00 92.25 308 LYS A O 1
ATOM 2455 N N . ASP A 1 309 ? -13.191 -8.900 12.661 1.00 92.94 309 ASP A N 1
ATOM 2456 C CA . ASP A 1 309 ? -14.219 -9.903 12.964 1.00 92.94 309 ASP A CA 1
ATOM 2457 C C . ASP A 1 309 ? -15.267 -9.385 13.970 1.00 92.94 309 ASP A C 1
ATOM 2459 O O . ASP A 1 309 ? -16.223 -10.073 14.286 1.00 92.94 309 ASP A O 1
ATOM 2463 N N . GLU A 1 310 ? -15.135 -8.131 14.411 1.00 93.75 310 GLU A N 1
ATOM 2464 C CA . GLU A 1 310 ? -15.948 -7.491 15.444 1.00 93.75 310 GLU A CA 1
ATOM 2465 C C . GLU A 1 310 ? -15.694 -7.962 16.875 1.00 93.75 310 GLU A C 1
ATOM 2467 O O . GLU A 1 310 ? -16.414 -7.519 17.771 1.00 93.75 310 GLU A O 1
ATOM 2472 N N . THR A 1 311 ? -14.652 -8.757 17.117 1.00 95.31 311 THR A N 1
ATOM 2473 C CA . THR A 1 311 ? -14.178 -9.011 18.478 1.00 95.31 311 THR A CA 1
ATOM 2474 C C . THR A 1 311 ? -13.719 -7.693 19.109 1.00 95.31 311 THR A C 1
ATOM 2476 O O . THR A 1 311 ? -12.979 -6.915 18.497 1.00 95.31 311 THR A O 1
ATOM 2479 N N . VAL A 1 312 ? -14.184 -7.409 20.325 1.00 95.75 312 VAL A N 1
ATOM 2480 C CA . VAL A 1 312 ? -13.874 -6.183 21.070 1.00 95.75 312 VAL A CA 1
ATOM 2481 C C . VAL A 1 312 ? -13.054 -6.537 22.296 1.00 95.75 312 VAL A C 1
ATOM 2483 O O . VAL A 1 312 ? -13.527 -7.234 23.186 1.00 95.75 312 VAL A O 1
ATOM 2486 N N . ILE A 1 313 ? -11.838 -6.014 22.367 1.00 95.69 313 ILE A N 1
ATOM 2487 C CA . ILE A 1 313 ? -10.990 -6.103 23.553 1.00 95.69 313 ILE A CA 1
ATOM 2488 C C . ILE A 1 313 ? -11.125 -4.769 24.287 1.00 95.69 313 ILE A C 1
ATOM 2490 O O . ILE A 1 313 ? -10.773 -3.728 23.732 1.00 95.69 313 ILE A O 1
ATOM 2494 N N . SER A 1 314 ? -11.681 -4.783 25.495 1.00 95.62 314 SER A N 1
ATOM 2495 C CA . SER A 1 314 ? -11.906 -3.583 26.309 1.00 95.62 314 SER A CA 1
ATOM 2496 C C . SER A 1 314 ? -10.952 -3.566 27.488 1.00 95.62 314 SER A C 1
ATOM 2498 O O . SER A 1 314 ? -10.721 -4.606 28.100 1.00 95.62 314 SER A O 1
ATOM 2500 N N . GLY A 1 315 ? -10.438 -2.391 27.830 1.00 94.88 315 GLY A N 1
ATOM 2501 C CA . GLY A 1 315 ? -9.586 -2.231 28.997 1.00 94.88 315 GLY A CA 1
ATOM 2502 C C . GLY A 1 315 ? -8.827 -0.916 29.011 1.00 94.88 315 GLY A C 1
ATOM 2503 O O . GLY A 1 315 ? -9.251 0.065 28.397 1.00 94.88 315 GLY A O 1
ATOM 2504 N N . THR A 1 316 ? -7.691 -0.888 29.700 1.00 94.12 316 THR A N 1
ATOM 2505 C CA . THR A 1 316 ? -6.834 0.301 29.763 1.00 94.12 316 THR A CA 1
ATOM 2506 C C . THR A 1 316 ? -5.818 0.275 28.627 1.00 94.12 316 THR A C 1
ATOM 2508 O O . THR A 1 316 ? -5.073 -0.690 28.466 1.00 94.12 316 THR A O 1
ATOM 2511 N N . ILE A 1 317 ? -5.764 1.334 27.816 1.00 91.44 317 ILE A N 1
ATOM 2512 C CA . ILE A 1 317 ? -4.823 1.423 26.696 1.00 91.44 317 ILE A CA 1
ATOM 2513 C C . ILE A 1 317 ? -3.392 1.448 27.234 1.00 91.44 317 ILE A C 1
ATOM 2515 O O . ILE A 1 317 ? -3.007 2.360 27.967 1.00 91.44 317 ILE A O 1
ATOM 2519 N N . ALA A 1 318 ? -2.585 0.462 26.851 1.00 90.00 318 ALA A N 1
ATOM 2520 C CA . ALA A 1 318 ? -1.184 0.402 27.234 1.00 90.00 318 ALA A CA 1
ATOM 2521 C C . ALA A 1 318 ? -0.316 1.193 26.246 1.00 90.00 318 ALA A C 1
ATOM 2523 O O . ALA A 1 318 ? -0.708 1.487 25.108 1.00 90.00 318 ALA A O 1
ATOM 2524 N N . ALA A 1 319 ? 0.903 1.531 26.671 1.00 88.69 319 ALA A N 1
ATOM 2525 C CA . ALA A 1 319 ? 1.865 2.196 25.804 1.00 88.69 319 ALA A CA 1
ATOM 2526 C C . ALA A 1 319 ? 2.101 1.353 24.537 1.00 88.69 319 ALA A C 1
ATOM 2528 O O . ALA A 1 319 ? 2.562 0.214 24.592 1.00 88.69 319 ALA A O 1
ATOM 2529 N N . SER A 1 320 ? 1.756 1.932 23.386 1.00 88.81 320 SER A N 1
ATOM 2530 C CA . SER A 1 320 ? 1.848 1.285 22.071 1.00 88.81 320 SER A CA 1
ATOM 2531 C C . SER A 1 320 ? 2.675 2.121 21.086 1.00 88.81 320 SER A C 1
ATOM 2533 O O . SER A 1 320 ? 2.183 2.415 19.985 1.00 88.81 320 SER A O 1
ATOM 2535 N N . PRO A 1 321 ? 3.881 2.587 21.476 1.00 89.81 321 PRO A N 1
ATOM 2536 C CA . PRO A 1 321 ? 4.647 3.504 20.650 1.00 89.81 321 PRO A CA 1
ATOM 2537 C C . PRO A 1 321 ? 5.126 2.828 19.364 1.00 89.81 321 PRO A C 1
ATOM 2539 O O . PRO A 1 321 ? 5.179 1.601 19.253 1.00 89.81 321 PRO A O 1
ATOM 2542 N N . ILE A 1 322 ? 5.493 3.645 18.387 1.00 89.50 322 ILE A N 1
ATOM 2543 C CA . ILE A 1 322 ? 6.230 3.210 17.208 1.00 89.50 322 ILE A CA 1
ATOM 2544 C C . ILE A 1 322 ? 7.659 3.697 17.390 1.00 89.50 322 ILE A C 1
ATOM 2546 O O . ILE A 1 322 ? 7.905 4.900 17.365 1.00 89.50 322 ILE A O 1
ATOM 2550 N N . ILE A 1 323 ? 8.592 2.771 17.581 1.00 90.44 323 ILE A N 1
ATOM 2551 C CA . ILE A 1 323 ? 10.020 3.095 17.577 1.00 90.44 323 ILE A CA 1
ATOM 2552 C C . ILE A 1 323 ? 10.473 3.042 16.126 1.00 90.44 323 ILE A C 1
ATOM 2554 O O . ILE A 1 323 ? 10.299 2.007 15.484 1.00 90.44 323 ILE A O 1
ATOM 2558 N N . MET A 1 324 ? 11.003 4.138 15.593 1.00 89.19 324 MET A N 1
ATOM 2559 C CA . MET A 1 324 ? 11.473 4.196 14.211 1.00 89.19 324 MET A CA 1
ATOM 2560 C C . MET A 1 324 ? 12.913 4.669 14.117 1.00 89.19 324 MET A C 1
ATOM 2562 O O . MET A 1 324 ? 13.250 5.689 14.709 1.00 89.19 324 MET A O 1
ATOM 2566 N N . GLY A 1 325 ? 13.714 3.990 13.296 1.00 90.56 325 GLY A N 1
ATOM 2567 C CA . GLY A 1 325 ? 14.937 4.571 12.744 1.00 90.56 325 GLY A CA 1
ATOM 2568 C C . GLY A 1 325 ? 14.574 5.525 11.611 1.00 90.56 325 GLY A C 1
ATOM 2569 O O . GLY A 1 325 ? 13.991 5.081 10.625 1.00 90.56 325 GLY A O 1
ATOM 2570 N N . VAL A 1 326 ? 14.874 6.809 11.777 1.00 92.75 326 VAL A N 1
ATOM 2571 C CA . VAL A 1 326 ? 14.449 7.921 10.921 1.00 92.75 326 VAL A CA 1
ATOM 2572 C C . VAL A 1 326 ? 15.444 8.138 9.791 1.00 92.75 326 VAL A C 1
ATOM 2574 O O . VAL A 1 326 ? 16.570 8.573 10.015 1.00 92.75 326 VAL A O 1
ATOM 2577 N N . ASP A 1 327 ? 15.008 7.885 8.565 1.00 92.19 327 ASP A N 1
ATOM 2578 C CA . ASP A 1 327 ? 15.796 8.139 7.357 1.00 92.19 327 ASP A CA 1
ATOM 2579 C C . ASP A 1 327 ? 15.143 9.156 6.414 1.00 92.19 327 ASP A C 1
ATOM 2581 O O . ASP A 1 327 ? 15.666 9.444 5.342 1.00 92.19 327 ASP A O 1
ATOM 2585 N N . GLY A 1 328 ? 14.031 9.758 6.825 1.00 93.88 328 GLY A N 1
ATOM 2586 C CA . GLY A 1 328 ? 13.453 10.889 6.124 1.00 93.88 328 GLY A CA 1
ATOM 2587 C C . GLY A 1 328 ? 12.525 11.691 7.018 1.00 93.88 328 GLY A C 1
ATOM 2588 O O . GLY A 1 328 ? 11.789 11.138 7.838 1.00 93.88 328 GLY A O 1
ATOM 2589 N N . ILE A 1 329 ? 12.548 13.006 6.836 1.00 95.44 329 ILE A N 1
ATOM 2590 C CA . ILE A 1 329 ? 11.659 13.952 7.511 1.00 95.44 329 ILE A CA 1
ATOM 2591 C C . ILE A 1 329 ? 11.036 14.835 6.435 1.00 95.44 329 ILE A C 1
ATOM 2593 O O . ILE A 1 329 ? 11.749 15.368 5.592 1.00 95.44 329 ILE A O 1
ATOM 2597 N N . ASP A 1 330 ? 9.714 14.994 6.433 1.00 95.56 330 ASP A N 1
ATOM 2598 C CA . ASP A 1 330 ? 9.008 15.805 5.438 1.00 95.56 330 ASP A CA 1
ATOM 2599 C C . ASP A 1 330 ? 7.916 16.660 6.097 1.00 95.56 330 ASP A C 1
ATOM 2601 O O . ASP A 1 330 ? 6.886 16.163 6.564 1.00 95.56 330 ASP A O 1
ATOM 2605 N N . PHE A 1 331 ? 8.152 17.971 6.107 1.00 97.12 331 PHE A N 1
ATOM 2606 C CA . PHE A 1 331 ? 7.249 19.000 6.612 1.00 97.12 331 PHE A CA 1
ATOM 2607 C C . PHE A 1 331 ? 6.424 19.675 5.515 1.00 97.12 331 PHE A C 1
ATOM 2609 O O . PHE A 1 331 ? 5.606 20.541 5.826 1.00 97.12 331 PHE A O 1
ATOM 2616 N N . ARG A 1 332 ? 6.570 19.310 4.233 1.00 95.62 332 ARG A N 1
ATOM 2617 C CA . ARG A 1 332 ? 5.838 19.994 3.148 1.00 95.62 332 ARG A CA 1
ATOM 2618 C C . ARG A 1 332 ? 4.327 19.956 3.368 1.00 95.62 332 ARG A C 1
ATOM 2620 O O . ARG A 1 332 ? 3.626 20.917 3.063 1.00 95.62 332 ARG A O 1
ATOM 2627 N N . HIS A 1 333 ? 3.804 18.855 3.911 1.00 95.00 333 HIS A N 1
ATOM 2628 C CA . HIS A 1 333 ? 2.369 18.730 4.164 1.00 95.00 333 HIS A CA 1
ATOM 2629 C C . HIS A 1 333 ? 1.943 19.598 5.355 1.00 95.00 333 HIS A C 1
ATOM 2631 O O . HIS A 1 333 ? 0.930 20.290 5.264 1.00 95.00 333 HIS A O 1
ATOM 2637 N N . THR A 1 334 ? 2.748 19.619 6.421 1.00 95.81 334 THR A N 1
ATOM 2638 C CA . THR A 1 334 ? 2.605 20.521 7.574 1.00 95.81 334 THR A CA 1
ATOM 2639 C C . THR A 1 334 ? 2.532 21.975 7.114 1.00 95.81 334 THR A C 1
ATOM 2641 O O . THR A 1 334 ? 1.592 22.685 7.465 1.00 95.81 334 THR A O 1
ATOM 2644 N N . VAL A 1 335 ? 3.467 22.400 6.258 1.00 96.25 335 VAL A N 1
ATOM 2645 C CA . VAL A 1 335 ? 3.537 23.765 5.722 1.00 96.25 335 VAL A CA 1
ATOM 2646 C C . VAL A 1 335 ? 2.319 24.098 4.862 1.00 96.25 335 VAL A C 1
ATOM 2648 O O . VAL A 1 335 ? 1.694 25.128 5.091 1.00 96.25 335 VAL A O 1
ATOM 2651 N N . ARG A 1 336 ? 1.903 23.215 3.944 1.00 94.44 336 ARG A N 1
ATOM 2652 C CA . ARG A 1 336 ? 0.681 23.430 3.141 1.00 94.44 336 ARG A CA 1
ATOM 2653 C C . ARG A 1 336 ? -0.568 23.587 4.011 1.00 94.44 336 ARG A C 1
ATOM 2655 O O . ARG A 1 336 ? -1.376 24.479 3.779 1.00 94.44 336 ARG A O 1
ATOM 2662 N N . LYS A 1 337 ? -0.717 22.759 5.052 1.00 94.75 337 LYS A N 1
ATOM 2663 C CA . LYS A 1 337 ? -1.843 22.856 5.999 1.00 94.75 337 LYS A CA 1
ATOM 2664 C C . LYS A 1 337 ? -1.761 24.059 6.933 1.00 94.75 337 LYS A C 1
ATOM 2666 O O . LYS A 1 337 ? -2.795 24.494 7.438 1.00 94.75 337 LYS A O 1
ATOM 2671 N N . ALA A 1 338 ? -0.566 24.577 7.183 1.00 94.69 338 ALA A N 1
ATOM 2672 C CA . ALA A 1 338 ? -0.367 25.819 7.911 1.00 94.69 338 ALA A CA 1
ATOM 2673 C C . ALA A 1 338 ? -0.732 27.039 7.057 1.00 94.69 338 ALA A C 1
ATOM 2675 O O . ALA A 1 338 ? -1.432 27.921 7.551 1.00 94.69 338 ALA A O 1
ATOM 2676 N N . ASP A 1 339 ? -0.354 27.040 5.777 1.00 94.06 339 ASP A N 1
ATOM 2677 C CA . ASP A 1 339 ? -0.690 28.097 4.818 1.00 94.06 339 ASP A CA 1
ATOM 2678 C C . ASP A 1 339 ? -2.211 28.225 4.620 1.00 94.06 339 ASP A C 1
ATOM 2680 O O . ASP A 1 339 ? -2.762 29.317 4.752 1.00 94.06 339 ASP A O 1
ATOM 2684 N N . GLU A 1 340 ? -2.928 27.096 4.495 1.00 93.75 340 GLU A N 1
ATOM 2685 C CA . GLU A 1 340 ? -4.407 27.050 4.497 1.00 93.75 340 GLU A CA 1
ATOM 2686 C C . GLU A 1 340 ? -5.037 27.730 5.735 1.00 93.75 340 GLU A C 1
ATOM 2688 O O . GLU A 1 340 ? -6.186 28.172 5.693 1.00 93.75 340 GLU A O 1
ATOM 2693 N N . LYS A 1 341 ? -4.298 27.804 6.850 1.00 93.69 341 LYS A N 1
ATOM 2694 C CA . LYS A 1 341 ? -4.720 28.410 8.123 1.00 93.69 341 LYS A CA 1
ATOM 2695 C C . LYS A 1 341 ? -4.114 29.799 8.367 1.00 93.69 341 LYS A C 1
ATOM 2697 O O . LYS A 1 341 ? -4.349 30.367 9.432 1.00 93.69 341 LYS A O 1
ATOM 2702 N N . GLY A 1 342 ? -3.330 30.338 7.431 1.00 93.69 342 GLY A N 1
ATOM 2703 C CA . GLY A 1 342 ? -2.627 31.616 7.580 1.00 93.69 342 GLY A CA 1
ATOM 2704 C C . GLY A 1 342 ? -1.487 31.603 8.609 1.00 93.69 342 GLY A C 1
ATOM 2705 O O . GLY A 1 342 ? -1.138 32.650 9.152 1.00 93.69 342 GLY A O 1
ATOM 2706 N N . ILE A 1 343 ? -0.925 30.431 8.917 1.00 94.69 343 ILE A N 1
ATOM 2707 C CA . ILE A 1 343 ? 0.228 30.262 9.814 1.00 94.69 343 ILE A CA 1
ATOM 2708 C C . ILE A 1 343 ? 1.501 30.236 8.960 1.00 94.69 343 ILE A C 1
ATOM 2710 O O . ILE A 1 343 ? 1.546 29.559 7.936 1.00 94.69 343 ILE A O 1
ATOM 2714 N N . SER A 1 344 ? 2.555 30.944 9.378 1.00 95.69 344 SER A N 1
ATOM 2715 C CA . SER A 1 344 ? 3.815 30.958 8.625 1.00 95.69 344 SER A CA 1
ATOM 2716 C C . SER A 1 344 ? 4.486 29.579 8.613 1.00 95.69 344 SER A C 1
ATOM 2718 O O . SER A 1 344 ? 4.475 28.858 9.612 1.00 95.69 344 SER A O 1
ATOM 2720 N N . ALA A 1 345 ? 5.124 29.229 7.492 1.00 93.81 345 ALA A N 1
ATOM 2721 C CA . ALA A 1 345 ? 5.791 27.938 7.317 1.00 93.81 345 ALA A CA 1
ATOM 2722 C C . ALA A 1 345 ? 6.820 27.646 8.421 1.00 93.81 345 ALA A C 1
ATOM 2724 O O . ALA A 1 345 ? 6.826 26.561 8.995 1.00 93.81 345 ALA A O 1
ATOM 2725 N N . LYS A 1 346 ? 7.640 28.646 8.771 1.00 93.69 346 LYS A N 1
ATOM 2726 C CA . LYS A 1 346 ? 8.634 28.537 9.845 1.00 93.69 346 LYS A CA 1
ATOM 2727 C C . LYS A 1 346 ? 7.984 28.216 11.192 1.00 93.69 346 LYS A C 1
ATOM 2729 O O . LYS A 1 346 ? 8.388 27.265 11.849 1.00 93.69 346 LYS A O 1
ATOM 2734 N N . ALA A 1 347 ? 6.929 28.948 11.560 1.00 93.94 347 ALA A N 1
ATOM 2735 C CA . ALA A 1 347 ? 6.216 28.690 12.807 1.00 93.94 347 ALA A CA 1
ATOM 2736 C C . ALA A 1 347 ? 5.555 27.303 12.811 1.00 93.94 347 ALA A C 1
ATOM 2738 O O . ALA A 1 347 ? 5.487 26.665 13.855 1.00 93.94 347 ALA A O 1
ATOM 2739 N N . ALA A 1 348 ? 5.069 26.819 11.666 1.00 94.81 348 ALA A N 1
ATOM 2740 C CA . ALA A 1 348 ? 4.484 25.486 11.566 1.00 94.81 348 ALA A CA 1
ATOM 2741 C C . ALA A 1 348 ? 5.513 24.373 11.810 1.00 94.81 348 ALA A C 1
ATOM 2743 O O . ALA A 1 348 ? 5.221 23.430 12.541 1.00 94.81 348 ALA A O 1
ATOM 2744 N N . VAL A 1 349 ? 6.710 24.506 11.231 1.00 96.19 349 VAL A N 1
ATOM 2745 C CA . VAL A 1 349 ? 7.815 23.553 11.409 1.00 96.19 349 VAL A CA 1
ATOM 2746 C C . VAL A 1 349 ? 8.332 23.584 12.848 1.00 96.19 349 VAL A C 1
ATOM 2748 O O . VAL A 1 349 ? 8.366 22.544 13.496 1.00 96.19 349 VAL A O 1
ATOM 2751 N N . GLU A 1 350 ? 8.641 24.767 13.389 1.00 94.19 350 GLU A N 1
ATOM 2752 C CA . GLU A 1 350 ? 9.161 24.930 14.758 1.00 94.19 350 GLU A CA 1
ATOM 2753 C C . GLU A 1 350 ? 8.201 24.404 15.836 1.00 94.19 350 GLU A C 1
ATOM 2755 O O . GLU A 1 350 ? 8.641 23.907 16.871 1.00 94.19 350 GLU A O 1
ATOM 2760 N N . ASN A 1 351 ? 6.887 24.492 15.600 1.00 94.56 351 ASN A N 1
ATOM 2761 C CA . ASN A 1 351 ? 5.868 23.983 16.521 1.00 94.56 351 ASN A CA 1
ATOM 2762 C C . ASN A 1 351 ? 5.513 22.505 16.298 1.00 94.56 351 ASN A C 1
ATOM 2764 O O . ASN A 1 351 ? 4.638 21.986 17.003 1.00 94.56 351 ASN A O 1
ATOM 2768 N N . SER A 1 352 ? 6.148 21.824 15.337 1.00 95.81 352 SER A N 1
ATOM 2769 C CA . SER A 1 352 ? 5.901 20.405 15.104 1.00 95.81 352 SER A CA 1
ATOM 2770 C C . SER A 1 352 ? 6.206 19.581 16.352 1.00 95.81 352 SER A C 1
ATOM 2772 O O . SER A 1 352 ? 7.152 19.852 17.094 1.00 95.81 352 SER A O 1
ATOM 2774 N N . TRP A 1 353 ? 5.421 18.523 16.567 1.00 95.94 353 TRP A N 1
ATOM 2775 C CA . TRP A 1 353 ? 5.706 17.568 17.636 1.00 95.94 353 TRP A CA 1
ATOM 2776 C C . TRP A 1 353 ? 7.098 16.939 17.485 1.00 95.94 353 TRP A C 1
ATOM 2778 O O . TRP A 1 353 ? 7.771 16.725 18.492 1.00 95.94 353 TRP A O 1
ATOM 2788 N N . LEU A 1 354 ? 7.545 16.698 16.247 1.00 96.19 354 LEU A N 1
ATOM 2789 C CA . LEU A 1 354 ? 8.820 16.042 15.959 1.00 96.19 354 LEU A CA 1
ATOM 2790 C C . LEU A 1 354 ? 10.017 16.816 16.529 1.00 96.19 354 LEU A C 1
ATOM 2792 O O . LEU A 1 354 ? 10.918 16.214 17.100 1.00 96.19 354 LEU A O 1
ATOM 2796 N N . LEU A 1 355 ? 10.001 18.149 16.427 1.00 96.31 355 LEU A N 1
ATOM 2797 C CA . LEU A 1 355 ? 11.108 19.009 16.864 1.00 96.31 355 LEU A CA 1
ATOM 2798 C C . LEU A 1 355 ? 11.110 19.292 18.376 1.00 96.31 355 LEU A C 1
ATOM 2800 O O . LEU A 1 355 ? 11.919 20.085 18.856 1.00 96.31 355 LEU A O 1
ATOM 2804 N N . LYS A 1 356 ? 10.219 18.647 19.142 1.00 94.75 356 LYS A N 1
ATOM 2805 C CA . LYS A 1 356 ? 10.314 18.603 20.611 1.00 94.75 356 LYS A CA 1
ATOM 2806 C C . LYS A 1 356 ? 11.386 17.628 21.088 1.00 94.75 356 LYS A C 1
ATOM 2808 O O . LYS A 1 356 ? 11.829 17.740 22.227 1.00 94.75 356 LYS A O 1
ATOM 2813 N N . ASP A 1 357 ? 11.764 16.670 20.246 1.00 95.44 357 ASP A N 1
ATOM 2814 C CA . ASP A 1 357 ? 12.925 15.824 20.477 1.00 95.44 357 ASP A CA 1
ATOM 2815 C C . ASP A 1 357 ? 14.202 16.607 20.138 1.00 95.44 357 ASP A C 1
ATOM 2817 O O . ASP A 1 357 ? 14.342 17.125 19.028 1.00 95.44 357 ASP A O 1
ATOM 2821 N N . GLU A 1 358 ? 15.130 16.715 21.092 1.00 94.25 358 GLU A N 1
ATOM 2822 C CA . GLU A 1 358 ? 16.353 17.513 20.917 1.00 94.25 358 GLU A CA 1
ATOM 2823 C C . GLU A 1 358 ? 17.254 16.959 19.802 1.00 94.25 358 GLU A C 1
ATOM 2825 O O . GLU A 1 358 ? 17.873 17.737 19.080 1.00 94.25 358 GLU A O 1
ATOM 2830 N N . GLY A 1 359 ? 17.279 15.635 19.599 1.00 93.56 359 GLY A N 1
ATOM 2831 C CA . GLY A 1 359 ? 18.054 15.013 18.525 1.00 93.56 359 GLY A CA 1
ATOM 2832 C C . GLY A 1 359 ? 17.492 15.348 17.143 1.00 93.56 359 GLY A C 1
ATOM 2833 O O . GLY A 1 359 ? 18.239 15.734 16.243 1.00 93.56 359 GLY A O 1
ATOM 2834 N N . MET A 1 360 ? 16.169 15.269 16.976 1.00 95.94 360 MET A N 1
ATOM 2835 C CA . MET A 1 360 ? 15.501 15.678 15.732 1.00 95.94 360 MET A CA 1
ATOM 2836 C C . MET A 1 360 ? 15.619 17.179 15.474 1.00 95.94 360 MET A C 1
ATOM 2838 O O . MET A 1 360 ? 15.778 17.597 14.329 1.00 95.94 360 MET A O 1
ATOM 2842 N N . LYS A 1 361 ? 15.563 17.994 16.528 1.00 96.31 361 LYS A N 1
ATOM 2843 C CA . LYS A 1 361 ? 15.737 19.443 16.439 1.00 96.31 361 LYS A CA 1
ATOM 2844 C C . LYS A 1 361 ? 17.147 19.825 15.999 1.00 96.31 361 LYS A C 1
ATOM 2846 O O . LYS A 1 361 ? 17.291 20.666 15.114 1.00 96.31 361 LYS A O 1
ATOM 2851 N N . GLU A 1 362 ? 18.175 19.195 16.567 1.00 95.69 362 GLU A N 1
ATOM 2852 C CA . GLU A 1 362 ? 19.564 19.388 16.136 1.00 95.69 362 GLU A CA 1
ATOM 2853 C C . GLU A 1 362 ? 19.750 18.947 14.677 1.00 95.69 362 GLU A C 1
ATOM 2855 O O . GLU A 1 362 ? 20.325 19.680 13.871 1.00 95.69 362 GLU A O 1
ATOM 2860 N N . LEU A 1 363 ? 19.220 17.777 14.311 1.00 96.12 363 LEU A N 1
ATOM 2861 C CA . LEU A 1 363 ? 19.291 17.263 12.944 1.00 96.12 363 LEU A CA 1
ATOM 2862 C C . LEU A 1 363 ? 18.613 18.208 11.942 1.00 96.12 363 LEU A C 1
ATOM 2864 O O . LEU A 1 363 ? 19.169 18.483 10.879 1.00 96.12 363 LEU A O 1
ATOM 2868 N N . TRP A 1 364 ? 17.443 18.743 12.295 1.00 96.94 364 TRP A N 1
ATOM 2869 C CA . TRP A 1 364 ? 16.736 19.710 11.464 1.00 96.94 364 TRP A CA 1
ATOM 2870 C C . TRP A 1 364 ? 17.493 21.037 11.345 1.00 96.94 364 TRP A C 1
ATOM 2872 O O . TRP A 1 364 ? 17.569 21.596 10.256 1.00 96.94 364 TRP A O 1
ATOM 2882 N N . ALA A 1 365 ? 18.140 21.515 12.410 1.00 96.94 365 ALA A N 1
ATOM 2883 C CA . ALA A 1 365 ? 18.987 22.708 12.334 1.00 96.94 365 ALA A CA 1
ATOM 2884 C C . ALA A 1 365 ? 20.167 22.519 11.358 1.00 96.94 365 ALA A C 1
ATOM 2886 O O . ALA A 1 365 ? 20.500 23.432 10.598 1.00 96.94 365 ALA A O 1
ATOM 2887 N N . LYS A 1 366 ? 20.768 21.318 11.315 1.00 96.94 366 LYS A N 1
ATOM 2888 C CA . LYS A 1 366 ? 21.795 20.968 10.313 1.00 96.94 366 LYS A CA 1
ATOM 2889 C C . LYS A 1 366 ? 21.229 21.005 8.889 1.00 96.94 366 LYS A C 1
ATOM 2891 O O . LYS A 1 366 ? 21.914 21.467 7.976 1.00 96.94 366 LYS A O 1
ATOM 2896 N N . HIS A 1 367 ? 19.982 20.566 8.698 1.00 96.69 367 HIS A N 1
ATOM 2897 C CA . HIS A 1 367 ? 19.272 20.686 7.419 1.00 96.69 367 HIS A CA 1
ATOM 2898 C C . HIS A 1 367 ? 19.036 22.148 7.023 1.00 96.69 367 HIS A C 1
ATOM 2900 O O . HIS A 1 367 ? 19.353 22.539 5.904 1.00 96.69 367 HIS A O 1
ATOM 2906 N N . GLU A 1 368 ? 18.568 22.995 7.939 1.00 96.44 368 GLU A N 1
ATOM 2907 C CA . GLU A 1 368 ? 18.370 24.426 7.665 1.00 96.44 368 GLU A CA 1
ATOM 2908 C C . GLU A 1 368 ? 19.675 25.122 7.247 1.00 96.44 368 GLU A C 1
ATOM 2910 O O . GLU A 1 368 ? 19.682 25.920 6.306 1.00 96.44 368 GLU A O 1
ATOM 2915 N N . LEU A 1 369 ? 20.799 24.771 7.883 1.00 96.94 369 LEU A N 1
ATOM 2916 C CA . LEU A 1 369 ? 22.127 25.243 7.484 1.00 96.94 369 LEU A CA 1
ATOM 2917 C C . LEU A 1 369 ? 22.502 24.768 6.071 1.00 96.94 369 LEU A C 1
ATOM 2919 O O . LEU A 1 369 ? 23.022 25.550 5.271 1.00 96.94 369 LEU A O 1
ATOM 2923 N N . LEU A 1 370 ? 22.236 23.499 5.749 1.00 96.12 370 LEU A N 1
ATOM 2924 C CA . LEU A 1 370 ? 22.475 22.940 4.418 1.00 96.12 370 LEU A CA 1
ATOM 2925 C C . LEU A 1 370 ? 21.667 23.687 3.346 1.00 96.12 370 LEU A C 1
ATOM 2927 O O . LEU A 1 370 ? 22.225 24.058 2.312 1.00 96.12 370 LEU A O 1
ATOM 2931 N N . VAL A 1 371 ? 20.385 23.954 3.606 1.00 96.19 371 VAL A N 1
ATOM 2932 C CA . VAL A 1 371 ? 19.496 24.710 2.709 1.00 96.19 371 VAL A CA 1
ATOM 2933 C C . VAL A 1 371 ? 19.973 26.151 2.544 1.00 96.19 371 VAL A C 1
ATOM 2935 O O . VAL A 1 371 ? 19.985 26.661 1.424 1.00 96.19 371 VAL A O 1
ATOM 2938 N N . ALA A 1 372 ? 20.427 26.803 3.618 1.00 96.38 372 ALA A N 1
ATOM 2939 C CA . ALA A 1 372 ? 20.994 28.149 3.542 1.00 96.38 372 ALA A CA 1
ATOM 2940 C C . ALA A 1 372 ? 22.245 28.188 2.645 1.00 96.38 372 ALA A C 1
ATOM 2942 O O . ALA A 1 372 ? 22.350 29.042 1.763 1.00 96.38 372 ALA A O 1
ATOM 2943 N N . LYS A 1 373 ? 23.155 27.216 2.798 1.00 95.75 373 LYS A N 1
ATOM 2944 C CA . LYS A 1 373 ? 24.349 27.088 1.946 1.00 95.75 373 LYS A CA 1
ATOM 2945 C C . LYS A 1 373 ? 23.990 26.772 0.493 1.00 95.75 373 LYS A C 1
ATOM 2947 O O . LYS A 1 373 ? 24.601 27.328 -0.419 1.00 95.75 373 LYS A O 1
ATOM 2952 N N . LEU A 1 374 ? 22.988 25.919 0.260 1.00 95.56 374 LEU A N 1
ATOM 2953 C CA . LEU A 1 374 ? 22.457 25.662 -1.081 1.00 95.56 374 LEU A CA 1
ATOM 2954 C C . LEU A 1 374 ? 21.930 26.954 -1.707 1.00 95.56 374 LEU A C 1
ATOM 2956 O O . LEU A 1 374 ? 22.284 27.254 -2.844 1.00 95.56 374 LEU A O 1
ATOM 2960 N N . ALA A 1 375 ? 21.124 27.722 -0.967 1.00 95.62 375 ALA A N 1
ATOM 2961 C CA . ALA A 1 375 ? 20.549 28.981 -1.426 1.00 95.62 375 ALA A CA 1
ATOM 2962 C C . ALA A 1 375 ? 21.637 29.969 -1.860 1.00 95.62 375 ALA A C 1
ATOM 2964 O O . ALA A 1 375 ? 21.524 30.568 -2.927 1.00 95.62 375 ALA A O 1
ATOM 2965 N N . GLU A 1 376 ? 22.715 30.101 -1.082 1.00 93.94 376 GLU A N 1
ATOM 2966 C CA . GLU A 1 376 ? 23.880 30.911 -1.453 1.00 93.94 376 GLU A CA 1
ATOM 2967 C C . GLU A 1 376 ? 24.562 30.397 -2.726 1.00 93.94 376 GLU A C 1
ATOM 2969 O O . GLU A 1 376 ? 24.853 31.187 -3.630 1.00 93.94 376 GLU A O 1
ATOM 2974 N N . GLU A 1 377 ? 24.767 29.080 -2.834 1.00 91.94 377 GLU A N 1
ATOM 2975 C CA . GLU A 1 377 ? 25.415 28.469 -3.994 1.00 91.94 377 GLU A CA 1
ATOM 2976 C C . GLU A 1 377 ? 24.592 28.665 -5.270 1.00 91.94 377 GLU A C 1
ATOM 2978 O O . GLU A 1 377 ? 25.167 28.968 -6.308 1.00 91.94 377 GLU A O 1
ATOM 2983 N N . ILE A 1 378 ? 23.264 28.548 -5.238 1.00 93.75 378 ILE A N 1
ATOM 2984 C CA . ILE A 1 378 ? 22.422 28.677 -6.443 1.00 93.75 378 ILE A CA 1
ATOM 2985 C C . ILE A 1 378 ? 21.951 30.106 -6.719 1.00 93.75 378 ILE A C 1
ATOM 2987 O O . ILE A 1 378 ? 21.451 30.374 -7.815 1.00 93.75 378 ILE A O 1
ATOM 2991 N N . LYS A 1 379 ? 22.186 31.048 -5.797 1.00 91.44 379 LYS A N 1
ATOM 2992 C CA . LYS A 1 379 ? 21.801 32.460 -5.940 1.00 91.44 379 LYS A CA 1
ATOM 2993 C C . LYS A 1 379 ? 22.314 33.085 -7.234 1.00 91.44 379 LYS A C 1
ATOM 2995 O O . LYS A 1 379 ? 21.588 33.819 -7.900 1.00 91.44 379 LYS A O 1
ATOM 3000 N N . HIS A 1 380 ? 23.548 32.762 -7.634 1.00 89.38 380 HIS A N 1
ATOM 3001 C CA . HIS A 1 380 ? 24.144 33.276 -8.875 1.00 89.38 380 HIS A CA 1
ATOM 3002 C C . HIS A 1 380 ? 23.426 32.794 -10.147 1.00 89.38 380 HIS A C 1
ATOM 3004 O O . HIS A 1 380 ? 23.595 33.393 -11.206 1.00 89.38 380 HIS A O 1
ATOM 3010 N N . LYS A 1 381 ? 22.624 31.726 -10.053 1.00 89.19 381 LYS A N 1
ATOM 3011 C CA . LYS A 1 381 ? 21.806 31.190 -11.149 1.00 89.19 381 LYS A CA 1
ATOM 3012 C C . LYS A 1 381 ? 20.395 31.787 -11.182 1.00 89.19 381 LYS A C 1
ATOM 3014 O O . LYS A 1 381 ? 19.620 31.420 -12.057 1.00 89.19 381 LYS A O 1
ATOM 3019 N N . GLY A 1 382 ? 20.052 32.685 -10.251 1.00 88.88 382 GLY A N 1
ATOM 3020 C CA . GLY A 1 382 ? 18.702 33.246 -10.134 1.00 88.88 382 GLY A CA 1
ATOM 3021 C C . GLY A 1 382 ? 17.652 32.216 -9.706 1.00 88.88 382 GLY A C 1
ATOM 3022 O O . GLY A 1 382 ? 16.478 32.371 -10.033 1.00 88.88 382 GLY A O 1
ATOM 3023 N N . HIS A 1 383 ? 18.079 31.152 -9.024 1.00 90.19 383 HIS A N 1
ATOM 3024 C CA . HIS A 1 383 ? 17.205 30.118 -8.481 1.00 90.19 383 HIS A CA 1
ATOM 3025 C C . HIS A 1 383 ? 17.136 30.224 -6.958 1.00 90.19 383 HIS A C 1
ATOM 3027 O O . HIS A 1 383 ? 18.088 30.671 -6.319 1.00 90.19 383 HIS A O 1
ATOM 3033 N N . GLU A 1 384 ? 16.019 29.778 -6.397 1.00 91.56 384 GLU A N 1
ATOM 3034 C CA . GLU A 1 384 ? 15.828 29.578 -4.962 1.00 91.56 384 GLU A CA 1
ATOM 3035 C C . GLU A 1 384 ? 15.642 28.081 -4.686 1.00 91.56 384 GLU A C 1
ATOM 3037 O O . GLU A 1 384 ? 15.226 27.353 -5.599 1.00 91.56 384 GLU A O 1
ATOM 3042 N N . PRO A 1 385 ? 15.959 27.603 -3.468 1.00 93.44 385 PRO A N 1
ATOM 3043 C CA . PRO A 1 385 ? 15.687 26.223 -3.096 1.00 93.44 385 PRO A CA 1
ATOM 3044 C C . PRO A 1 385 ? 14.206 25.889 -3.271 1.00 93.44 385 PRO A C 1
ATOM 3046 O O . PRO A 1 385 ? 13.318 26.681 -2.958 1.00 93.44 385 PRO A O 1
ATOM 3049 N N . THR A 1 386 ? 13.936 24.695 -3.777 1.00 91.81 386 THR A N 1
ATOM 3050 C CA . THR A 1 386 ? 12.573 24.192 -3.968 1.00 91.81 386 THR A CA 1
ATOM 3051 C C . THR A 1 386 ? 11.889 23.889 -2.629 1.00 91.81 386 THR A C 1
ATOM 3053 O O . THR A 1 386 ? 12.550 23.730 -1.600 1.00 91.81 386 THR A O 1
ATOM 3056 N N . GLU A 1 387 ? 10.556 23.736 -2.622 1.00 90.88 387 GLU A N 1
ATOM 3057 C CA . GLU A 1 387 ? 9.823 23.265 -1.427 1.00 90.88 387 GLU A CA 1
ATOM 3058 C C . GLU A 1 387 ? 10.372 21.927 -0.910 1.00 90.88 387 GLU A C 1
ATOM 3060 O O . GLU A 1 387 ? 10.436 21.706 0.297 1.00 90.88 387 GLU A O 1
ATOM 3065 N N . THR A 1 388 ? 10.764 21.035 -1.826 1.00 90.50 388 THR A N 1
ATOM 3066 C CA . THR A 1 388 ? 11.347 19.730 -1.505 1.00 90.50 388 THR A CA 1
ATOM 3067 C C . THR A 1 388 ? 12.697 19.879 -0.817 1.00 90.50 388 THR A C 1
ATOM 3069 O O . THR A 1 388 ? 12.879 19.289 0.236 1.00 90.50 388 THR A O 1
ATOM 3072 N N . GLU A 1 389 ? 13.607 20.704 -1.331 1.00 92.75 389 GLU A N 1
ATOM 3073 C CA . GLU A 1 389 ? 14.899 20.947 -0.667 1.00 92.75 389 GLU A CA 1
ATOM 3074 C C . GLU A 1 389 ? 14.724 21.668 0.679 1.00 92.75 389 GLU A C 1
ATOM 3076 O O . GLU A 1 389 ? 15.453 21.408 1.628 1.00 92.75 389 GLU A O 1
ATOM 3081 N N . THR A 1 390 ? 13.731 22.552 0.791 1.00 94.88 390 THR A N 1
ATOM 3082 C CA . THR A 1 390 ? 13.535 23.380 1.989 1.00 94.88 390 THR A CA 1
ATOM 3083 C C . THR A 1 390 ? 12.882 22.612 3.138 1.00 94.88 390 THR A C 1
ATOM 3085 O O . THR A 1 390 ? 13.313 22.726 4.282 1.00 94.88 390 THR A O 1
ATOM 3088 N N . TYR A 1 391 ? 11.835 21.834 2.855 1.00 95.62 391 TYR A N 1
ATOM 3089 C CA . TYR A 1 391 ? 10.971 21.241 3.883 1.00 95.62 391 TYR A CA 1
ATOM 3090 C C . TYR A 1 391 ? 11.044 19.717 3.958 1.00 95.62 391 TYR A C 1
ATOM 3092 O O . TYR A 1 391 ? 10.296 19.120 4.732 1.00 95.62 391 TYR A O 1
ATOM 3100 N N . ARG A 1 392 ? 11.918 19.073 3.183 1.00 94.44 392 ARG A N 1
ATOM 3101 C CA . ARG A 1 392 ? 12.153 17.633 3.270 1.00 94.44 392 ARG A CA 1
ATOM 3102 C C . ARG A 1 392 ? 13.64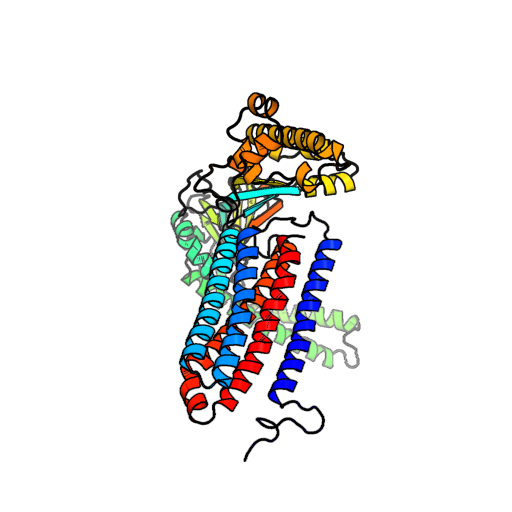5 17.356 3.384 1.00 94.44 392 ARG A C 1
ATOM 3104 O O 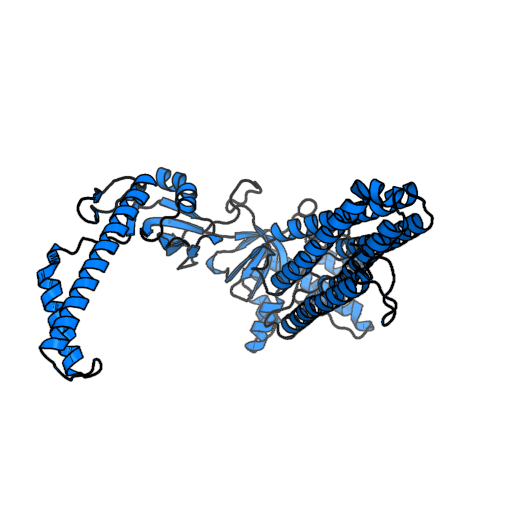. ARG A 1 392 ? 14.428 17.864 2.596 1.00 94.44 392 ARG A O 1
ATOM 3111 N N . MET A 1 393 ? 13.986 16.501 4.337 1.00 93.81 393 MET A N 1
ATOM 3112 C CA . MET A 1 393 ? 15.322 15.965 4.536 1.00 93.81 393 MET A CA 1
ATOM 3113 C C . MET A 1 393 ? 15.318 14.481 4.168 1.00 93.81 393 MET A C 1
ATOM 3115 O O . MET A 1 393 ? 14.492 13.716 4.678 1.00 93.81 393 MET A O 1
ATOM 3119 N N . ASN A 1 394 ? 16.206 14.075 3.264 1.00 91.31 394 ASN A N 1
ATOM 3120 C CA . ASN A 1 394 ? 16.300 12.691 2.789 1.00 91.31 394 ASN A CA 1
ATOM 3121 C C . ASN A 1 394 ? 17.419 11.908 3.499 1.00 91.31 394 ASN A C 1
ATOM 3123 O O . ASN A 1 394 ? 18.291 12.464 4.164 1.00 91.31 394 ASN A O 1
ATOM 3127 N N . TRP A 1 395 ? 17.414 10.586 3.334 1.00 91.38 395 TRP A N 1
ATOM 3128 C CA . TRP A 1 395 ? 18.350 9.687 4.017 1.00 91.38 395 TRP A CA 1
ATOM 3129 C C . TRP A 1 395 ? 19.820 9.944 3.673 1.00 91.38 395 TRP A C 1
ATOM 3131 O O . TRP A 1 395 ? 20.696 9.691 4.495 1.00 91.38 395 TRP A O 1
ATOM 3141 N N . ASP A 1 396 ? 20.102 10.399 2.454 1.00 91.31 396 ASP A N 1
ATOM 3142 C CA . ASP A 1 396 ? 21.439 10.717 1.964 1.00 91.31 396 ASP A CA 1
ATOM 3143 C C . ASP A 1 396 ? 21.989 11.981 2.627 1.00 91.31 396 ASP A C 1
ATOM 3145 O O . ASP A 1 396 ? 23.158 12.006 3.014 1.00 91.31 396 ASP A O 1
ATOM 3149 N N . GLU A 1 397 ? 21.129 12.976 2.846 1.00 93.00 397 GLU A N 1
ATOM 3150 C CA . GLU A 1 397 ? 21.440 14.169 3.635 1.00 93.00 397 GLU A CA 1
ATOM 3151 C C . GLU A 1 397 ? 21.682 13.802 5.098 1.00 93.00 397 GLU A C 1
ATOM 3153 O O . GLU A 1 397 ? 22.730 14.150 5.641 1.00 93.00 397 GLU A O 1
ATOM 3158 N N . ILE A 1 398 ? 20.779 13.026 5.715 1.00 94.00 398 ILE A N 1
ATOM 3159 C CA . ILE A 1 398 ? 20.939 12.545 7.099 1.00 94.00 398 ILE A CA 1
ATOM 3160 C C . ILE A 1 398 ? 22.261 11.793 7.246 1.00 94.00 398 ILE A C 1
ATOM 3162 O O . ILE A 1 398 ? 23.049 12.111 8.134 1.00 94.00 398 ILE A O 1
ATOM 3166 N N . ALA A 1 399 ? 22.553 10.854 6.345 1.00 92.38 399 ALA A N 1
ATOM 3167 C CA . ALA A 1 399 ? 23.794 10.089 6.370 1.00 92.38 399 ALA A CA 1
ATOM 3168 C C . ALA A 1 399 ? 25.046 10.976 6.265 1.00 92.38 399 ALA A C 1
ATOM 3170 O O . ALA A 1 399 ? 26.060 10.656 6.883 1.00 92.38 399 ALA A O 1
ATOM 3171 N N . ALA A 1 400 ? 24.985 12.075 5.509 1.00 92.31 400 ALA A N 1
ATOM 3172 C CA . ALA A 1 400 ? 26.115 12.976 5.307 1.00 92.31 400 ALA A CA 1
ATOM 3173 C C . ALA A 1 400 ? 26.343 13.957 6.468 1.00 92.31 400 ALA A C 1
ATOM 3175 O O . ALA A 1 400 ? 27.490 14.345 6.708 1.00 92.31 400 ALA A O 1
ATOM 3176 N N . VAL A 1 401 ? 25.281 14.375 7.168 1.00 94.12 401 VAL A N 1
ATOM 3177 C CA . VAL A 1 401 ? 25.363 15.435 8.192 1.00 94.12 401 VAL A CA 1
ATOM 3178 C C . VAL A 1 401 ? 25.282 14.928 9.630 1.00 94.12 401 VAL A C 1
ATOM 3180 O O . VAL A 1 401 ? 25.773 15.612 10.523 1.00 94.12 401 VAL A O 1
ATOM 3183 N N . GLN A 1 402 ? 24.697 13.753 9.887 1.00 91.81 402 GLN A N 1
ATOM 3184 C CA . GLN A 1 402 ? 24.402 13.311 11.259 1.00 91.81 402 GLN A CA 1
ATOM 3185 C C . GLN A 1 402 ? 25.650 13.144 12.139 1.00 91.81 402 GLN A C 1
ATOM 3187 O O . GLN A 1 402 ? 25.603 13.468 13.322 1.00 91.81 402 GLN A O 1
ATOM 3192 N N . GLU A 1 403 ? 26.766 12.674 11.571 1.00 90.62 403 GLU A N 1
ATOM 3193 C CA . GLU A 1 403 ? 28.014 12.430 12.313 1.00 90.62 403 GLU A CA 1
ATOM 3194 C C . GLU A 1 403 ? 28.885 13.688 12.451 1.00 90.62 403 GLU A C 1
ATOM 3196 O O . GLU A 1 403 ? 29.875 13.664 13.178 1.00 90.62 403 GLU A O 1
ATOM 3201 N N . LYS A 1 404 ? 28.533 14.778 11.757 1.00 93.50 404 LYS A N 1
ATOM 3202 C CA . LYS A 1 404 ? 29.289 16.033 11.761 1.00 93.50 404 LYS A CA 1
ATOM 3203 C C . LYS A 1 404 ? 28.760 16.990 12.822 1.00 93.50 404 LYS A C 1
ATOM 3205 O O . LYS A 1 404 ? 27.547 17.057 13.064 1.00 93.50 404 LYS A O 1
ATOM 3210 N N . SER A 1 405 ? 29.660 17.760 13.428 1.00 95.06 405 SER A N 1
ATOM 3211 C CA . SER A 1 405 ? 29.266 18.857 14.315 1.00 95.06 405 SER A CA 1
ATOM 3212 C C . SER A 1 405 ? 28.720 20.043 13.510 1.00 95.06 405 SER A C 1
ATOM 3214 O O . SER A 1 405 ? 28.941 20.156 12.300 1.00 95.06 405 SER A O 1
ATOM 3216 N N . MET A 1 406 ? 27.991 20.939 14.178 1.00 95.19 406 MET A N 1
ATOM 3217 C CA . MET A 1 406 ? 27.478 22.149 13.532 1.00 95.19 406 MET A CA 1
ATOM 3218 C C . MET A 1 406 ? 28.629 23.031 13.027 1.00 95.19 406 MET A C 1
ATOM 3220 O O . MET A 1 406 ? 28.585 23.507 11.897 1.00 95.19 406 MET A O 1
ATOM 3224 N N . GLU A 1 407 ? 29.702 23.164 13.811 1.00 95.38 407 GLU A N 1
ATOM 3225 C CA . GLU A 1 407 ? 30.886 23.956 13.460 1.00 95.38 407 GLU A CA 1
ATOM 3226 C C . GLU A 1 407 ? 31.617 23.396 12.231 1.00 95.38 407 GLU A C 1
ATOM 3228 O O . GLU A 1 407 ? 32.074 24.152 11.372 1.00 95.38 407 GLU A O 1
ATOM 3233 N N . GLU A 1 408 ? 31.712 22.066 12.115 1.00 95.06 408 GLU A N 1
ATOM 3234 C CA . GLU A 1 408 ? 32.293 21.421 10.933 1.00 95.06 408 GLU A CA 1
ATOM 3235 C C . GLU A 1 408 ? 31.477 21.731 9.675 1.00 95.06 408 GLU A C 1
ATOM 3237 O O . GLU A 1 408 ? 32.045 22.059 8.634 1.00 95.06 408 GLU A O 1
ATOM 3242 N N . LEU A 1 409 ? 30.145 21.653 9.764 1.00 95.00 409 LEU A N 1
ATOM 3243 C CA . LEU A 1 409 ? 29.256 21.963 8.644 1.00 95.00 409 LEU A CA 1
ATOM 3244 C C . LEU A 1 409 ? 29.311 23.446 8.274 1.00 95.00 409 LEU A C 1
ATOM 3246 O O . LEU A 1 409 ? 29.333 23.777 7.089 1.00 95.00 409 LEU A O 1
ATOM 3250 N N . GLU A 1 410 ? 29.371 24.344 9.257 1.00 95.62 410 GLU A N 1
ATOM 3251 C CA . GLU A 1 410 ? 29.514 25.784 9.036 1.00 95.62 410 GLU A CA 1
ATOM 3252 C C . GLU A 1 410 ? 30.782 26.118 8.246 1.00 95.62 410 GLU A C 1
ATOM 3254 O O . GLU A 1 410 ? 30.716 26.945 7.331 1.00 95.62 410 GLU A O 1
ATOM 3259 N N . ALA A 1 411 ? 31.891 25.428 8.528 1.00 95.88 411 ALA A N 1
ATOM 3260 C CA . ALA A 1 411 ? 33.167 25.603 7.837 1.00 95.88 411 ALA A CA 1
ATOM 3261 C C . ALA A 1 411 ? 33.191 25.039 6.402 1.00 95.88 411 ALA A C 1
ATOM 3263 O O . ALA A 1 411 ? 34.051 25.428 5.612 1.00 95.88 411 ALA A O 1
ATOM 3264 N N . MET A 1 412 ? 32.267 24.138 6.055 1.00 94.94 412 MET A N 1
ATOM 3265 C CA . MET A 1 412 ? 32.180 23.513 4.733 1.00 94.94 412 MET A CA 1
ATOM 3266 C C . MET A 1 412 ? 31.262 24.293 3.779 1.00 94.94 412 MET A C 1
ATOM 3268 O O . MET A 1 412 ? 30.272 24.914 4.170 1.00 94.94 412 MET A O 1
ATOM 3272 N N . THR A 1 413 ? 31.545 24.220 2.485 1.00 94.81 413 THR A N 1
ATOM 3273 C CA . THR A 1 413 ? 30.637 24.656 1.414 1.00 94.81 413 THR A CA 1
ATOM 3274 C C . THR A 1 413 ? 29.539 23.617 1.157 1.00 94.81 413 THR A C 1
ATOM 3276 O O . THR A 1 413 ? 29.695 22.439 1.488 1.00 94.81 413 THR A O 1
ATOM 3279 N N . TYR A 1 414 ? 28.430 24.014 0.517 1.00 93.88 414 TYR A N 1
ATOM 3280 C CA . TYR A 1 414 ? 27.380 23.060 0.125 1.00 93.88 414 TYR A CA 1
ATOM 3281 C C . TYR A 1 414 ? 27.939 21.939 -0.765 1.00 93.88 414 TYR A C 1
ATOM 3283 O O . TYR A 1 414 ? 27.697 20.763 -0.503 1.00 93.88 414 TYR A O 1
ATOM 3291 N N . SER A 1 415 ? 28.753 22.285 -1.765 1.00 93.19 415 SER A N 1
ATOM 3292 C CA . SER A 1 415 ? 29.426 21.319 -2.642 1.00 93.19 415 SER A CA 1
ATOM 3293 C C . SER A 1 415 ? 30.301 20.297 -1.895 1.00 93.19 415 SER A C 1
ATOM 3295 O O . SER A 1 415 ? 30.292 19.118 -2.252 1.00 93.19 415 SER A O 1
ATOM 3297 N N . GLU A 1 416 ? 31.025 20.702 -0.847 1.00 94.12 416 GLU A N 1
ATOM 3298 C CA . GLU A 1 416 ? 31.824 19.782 -0.019 1.00 94.12 416 GLU A CA 1
ATOM 3299 C C . GLU A 1 416 ? 30.948 18.852 0.823 1.00 94.12 416 GLU A C 1
ATOM 3301 O O . GLU A 1 416 ? 31.247 17.662 0.933 1.00 94.12 416 GLU A O 1
ATOM 3306 N N . ILE A 1 417 ? 29.849 19.363 1.387 1.00 93.25 417 ILE A N 1
ATOM 3307 C CA . ILE A 1 417 ? 28.891 18.539 2.138 1.00 93.25 417 ILE A CA 1
ATOM 3308 C C . ILE A 1 417 ? 28.236 17.524 1.194 1.00 93.25 417 ILE A C 1
ATOM 3310 O O . ILE A 1 417 ? 28.210 16.327 1.482 1.00 93.25 417 ILE A O 1
ATOM 3314 N N . LYS A 1 418 ? 27.799 17.981 0.016 1.00 92.50 418 LYS A N 1
ATOM 3315 C CA . LYS A 1 418 ? 27.197 17.151 -1.031 1.00 92.50 418 LYS A CA 1
ATOM 3316 C C . LYS A 1 418 ? 28.139 16.069 -1.552 1.00 92.50 418 LYS A C 1
ATOM 3318 O O . LYS A 1 418 ? 27.686 14.979 -1.888 1.00 92.50 418 LYS A O 1
ATOM 3323 N N . ALA A 1 419 ? 29.445 16.327 -1.604 1.00 91.50 419 ALA A N 1
ATOM 3324 C CA . ALA A 1 419 ? 30.432 15.311 -1.968 1.00 91.50 419 ALA A CA 1
ATOM 3325 C C . ALA A 1 419 ? 30.482 14.141 -0.964 1.00 91.50 419 ALA A C 1
ATOM 3327 O O . ALA A 1 419 ? 30.902 13.043 -1.331 1.00 91.50 419 ALA A O 1
ATOM 3328 N N . GLY A 1 420 ? 30.030 14.358 0.276 1.00 88.19 420 GLY A N 1
ATOM 3329 C CA . GLY A 1 420 ? 29.862 13.321 1.293 1.00 88.19 420 GLY A CA 1
ATOM 3330 C C . GLY A 1 420 ? 28.581 12.494 1.155 1.00 88.19 420 GLY A C 1
ATOM 3331 O O . GLY A 1 420 ? 28.427 11.513 1.881 1.00 88.19 420 GLY A O 1
ATOM 3332 N N . PHE A 1 421 ? 27.667 12.849 0.245 1.00 90.50 421 PHE A N 1
ATOM 3333 C CA . PHE A 1 421 ? 26.405 12.126 0.103 1.00 90.50 421 PHE A CA 1
ATOM 3334 C C . PHE A 1 421 ? 26.662 10.698 -0.394 1.00 90.50 421 PHE A C 1
ATOM 3336 O O . PHE A 1 421 ? 27.482 10.486 -1.298 1.00 90.50 421 PHE A O 1
ATOM 3343 N N . PRO A 1 422 ? 25.945 9.696 0.143 1.00 88.00 422 PRO A N 1
ATOM 3344 C CA . PRO A 1 422 ? 26.012 8.338 -0.367 1.00 88.00 422 PRO A CA 1
ATOM 3345 C C . PRO A 1 422 ? 25.745 8.285 -1.879 1.00 88.00 422 PRO A C 1
ATOM 3347 O O . PRO A 1 422 ? 24.708 8.718 -2.373 1.00 88.00 422 PRO A O 1
ATOM 3350 N N . GLY A 1 423 ? 26.680 7.711 -2.639 1.00 83.75 423 GLY A N 1
ATOM 3351 C CA . GLY A 1 423 ? 26.520 7.575 -4.087 1.00 83.75 423 GLY A CA 1
ATOM 3352 C C . GLY A 1 423 ? 25.368 6.637 -4.482 1.00 83.75 423 GLY A C 1
ATOM 3353 O O . GLY A 1 423 ? 24.971 5.749 -3.726 1.00 83.75 423 GLY A O 1
ATOM 3354 N N . MET A 1 424 ? 24.895 6.752 -5.729 1.00 82.31 424 MET A N 1
ATOM 3355 C CA . MET A 1 424 ? 23.749 5.983 -6.256 1.00 82.31 424 MET A CA 1
ATOM 3356 C C . MET A 1 424 ? 23.880 4.452 -6.134 1.00 82.31 424 MET A C 1
ATOM 3358 O O . MET A 1 424 ? 22.871 3.757 -6.085 1.00 82.31 424 MET A O 1
ATOM 3362 N N . ILE A 1 425 ? 25.102 3.908 -6.081 1.00 81.50 425 ILE A N 1
ATOM 3363 C CA . ILE A 1 425 ? 25.340 2.466 -5.869 1.00 81.50 425 ILE A CA 1
ATOM 3364 C C . ILE A 1 425 ? 25.036 2.065 -4.422 1.00 81.50 425 ILE A C 1
ATOM 3366 O O . ILE A 1 425 ? 24.505 0.988 -4.168 1.00 81.50 425 ILE A O 1
ATOM 3370 N N . VAL A 1 426 ? 25.373 2.922 -3.456 1.00 82.25 426 VAL A N 1
ATOM 3371 C CA . VAL A 1 426 ? 25.084 2.669 -2.040 1.00 82.25 426 VAL A CA 1
ATOM 3372 C C . VAL A 1 426 ? 23.580 2.741 -1.788 1.00 82.25 426 VAL A C 1
ATOM 3374 O O . VAL A 1 426 ? 23.054 1.903 -1.057 1.00 82.25 426 VAL A O 1
ATOM 3377 N N . GLY A 1 427 ? 22.914 3.688 -2.454 1.00 78.69 427 GLY A N 1
ATOM 3378 C CA . GLY A 1 427 ? 21.468 3.885 -2.447 1.00 78.69 427 GLY A CA 1
ATOM 3379 C C . GLY A 1 427 ? 20.696 3.117 -3.521 1.00 78.69 427 GLY A C 1
ATOM 3380 O O . GLY A 1 427 ? 19.623 3.570 -3.915 1.00 78.69 427 GLY A O 1
ATOM 3381 N N . PHE A 1 428 ? 21.230 2.003 -4.044 1.00 83.38 428 PHE A N 1
ATOM 3382 C CA . PHE A 1 428 ? 20.695 1.345 -5.247 1.00 83.38 428 PHE A CA 1
ATOM 3383 C C . PHE A 1 428 ? 19.193 1.037 -5.166 1.00 83.38 428 PHE A C 1
ATOM 3385 O O . PHE A 1 428 ? 18.495 1.161 -6.165 1.00 83.38 428 PHE A O 1
ATOM 3392 N N . THR A 1 429 ? 18.683 0.681 -3.984 1.00 81.31 429 THR A N 1
ATOM 3393 C CA . THR A 1 429 ? 17.250 0.446 -3.727 1.00 81.31 429 THR A CA 1
ATOM 3394 C C . THR A 1 429 ? 16.649 1.413 -2.700 1.00 81.31 429 THR A C 1
ATOM 3396 O O . THR A 1 429 ? 15.542 1.173 -2.225 1.00 81.31 429 THR A O 1
ATOM 3399 N N . GLY A 1 430 ? 17.353 2.496 -2.354 1.00 84.44 430 GLY A N 1
ATOM 3400 C CA . GLY A 1 430 ? 16.981 3.426 -1.282 1.00 84.44 430 GLY A CA 1
ATOM 3401 C C . GLY A 1 430 ? 17.938 3.394 -0.076 1.00 84.44 430 GLY A C 1
ATOM 3402 O O . GLY A 1 430 ? 19.098 3.006 -0.246 1.00 84.44 430 GLY A O 1
ATOM 3403 N N . PRO A 1 431 ? 17.469 3.808 1.117 1.00 83.31 431 PRO A N 1
ATOM 3404 C CA . PRO A 1 431 ? 18.276 3.903 2.335 1.00 83.31 431 PRO A CA 1
ATOM 3405 C C . PRO A 1 431 ? 18.994 2.596 2.703 1.00 83.31 431 PRO A C 1
ATOM 3407 O O . PRO A 1 431 ? 18.427 1.503 2.632 1.00 83.31 431 PRO A O 1
ATOM 3410 N N . ASN A 1 432 ? 20.267 2.694 3.103 1.00 81.75 432 ASN A N 1
ATOM 3411 C CA . ASN A 1 432 ? 21.102 1.532 3.414 1.00 81.75 432 ASN A CA 1
ATOM 3412 C C . ASN A 1 432 ? 21.394 1.402 4.918 1.00 81.75 432 ASN A C 1
ATOM 3414 O O . ASN A 1 432 ? 22.455 1.800 5.400 1.00 81.75 432 ASN A O 1
ATOM 3418 N N . HIS A 1 433 ? 20.484 0.743 5.633 1.00 78.38 433 HIS A N 1
ATOM 3419 C CA . HIS A 1 433 ? 20.557 0.523 7.087 1.00 78.38 433 HIS A CA 1
ATOM 3420 C C . HIS A 1 433 ? 21.651 -0.457 7.533 1.00 78.38 433 HIS A C 1
ATOM 3422 O O . HIS A 1 433 ? 21.864 -0.648 8.725 1.00 78.38 433 HIS A O 1
ATOM 3428 N N . THR A 1 434 ? 22.348 -1.115 6.597 1.00 80.44 434 THR A N 1
ATOM 3429 C CA . THR A 1 434 ? 23.517 -1.945 6.944 1.00 80.44 434 THR A CA 1
ATOM 3430 C C . THR A 1 434 ? 24.799 -1.129 7.039 1.00 80.44 434 THR A C 1
ATOM 3432 O O . THR A 1 434 ? 25.717 -1.520 7.755 1.00 80.44 434 THR A O 1
ATOM 3435 N N . LYS A 1 435 ? 24.867 -0.009 6.311 1.00 82.94 435 LYS A N 1
ATOM 3436 C CA . LYS A 1 435 ? 26.041 0.866 6.264 1.00 82.94 435 LYS A CA 1
ATOM 3437 C C . LYS A 1 435 ? 25.896 2.088 7.153 1.00 82.94 435 LYS A C 1
ATOM 3439 O O . LYS A 1 435 ? 26.886 2.506 7.739 1.00 82.94 435 LYS A O 1
ATOM 3444 N N . PHE A 1 436 ? 24.688 2.633 7.249 1.00 85.56 436 PHE A N 1
ATOM 3445 C CA . PHE A 1 436 ? 24.406 3.821 8.039 1.00 85.56 436 PHE A CA 1
ATOM 3446 C C . PHE A 1 436 ? 23.495 3.463 9.202 1.00 85.56 436 PHE A C 1
ATOM 3448 O O . PHE A 1 436 ? 22.506 2.746 9.037 1.00 85.56 436 PHE A O 1
ATOM 3455 N N . LYS A 1 437 ? 23.846 3.972 10.381 1.00 87.44 437 LYS A N 1
ATOM 3456 C CA . LYS A 1 437 ? 22.932 4.025 11.518 1.00 87.44 437 LYS A CA 1
ATOM 3457 C C . LYS A 1 437 ? 22.156 5.322 11.399 1.00 87.44 437 LYS A C 1
ATOM 3459 O O . LYS A 1 437 ? 22.757 6.346 11.103 1.00 87.44 437 LYS A O 1
ATOM 3464 N N . PHE A 1 438 ? 20.851 5.247 11.580 1.00 90.81 438 PHE A N 1
ATOM 3465 C CA . PHE A 1 438 ? 19.965 6.399 11.512 1.00 90.81 438 PHE A CA 1
ATOM 3466 C C . PHE A 1 438 ? 19.475 6.739 12.918 1.00 90.81 438 PHE A C 1
ATOM 3468 O O . PHE A 1 438 ? 19.391 5.830 13.752 1.00 90.81 438 PHE A O 1
ATOM 3475 N N . PRO A 1 439 ? 19.175 8.015 13.198 1.00 92.25 439 PRO A N 1
ATOM 3476 C CA . PRO A 1 439 ? 18.676 8.423 14.500 1.00 92.25 439 PRO A CA 1
ATOM 3477 C C . PRO A 1 439 ? 17.317 7.778 14.765 1.00 92.25 439 PRO A C 1
ATOM 3479 O O . PRO A 1 439 ? 16.537 7.548 13.844 1.00 92.25 439 PRO A O 1
ATOM 3482 N N . GLU A 1 440 ? 17.031 7.461 16.022 1.00 91.38 440 GLU A N 1
ATOM 3483 C CA . GLU A 1 440 ? 15.787 6.796 16.400 1.00 91.38 440 GLU A CA 1
ATOM 3484 C C . GLU A 1 440 ? 14.842 7.746 17.121 1.00 91.38 440 GLU A C 1
ATOM 3486 O O . GLU A 1 440 ? 15.271 8.575 17.919 1.00 91.38 440 GLU A O 1
ATOM 3491 N N . ILE A 1 441 ? 13.543 7.581 16.881 1.00 92.62 441 ILE A N 1
ATOM 3492 C CA . ILE A 1 441 ? 12.493 8.275 17.620 1.00 92.62 441 ILE A CA 1
ATOM 3493 C C . ILE A 1 441 ? 11.422 7.297 18.092 1.00 92.62 441 ILE A C 1
ATOM 3495 O O . ILE A 1 441 ? 11.032 6.370 17.382 1.00 92.62 441 ILE A O 1
ATOM 3499 N N . THR A 1 442 ? 10.914 7.530 19.300 1.00 92.88 442 THR A N 1
ATOM 3500 C CA . THR A 1 442 ? 9.766 6.808 19.855 1.00 92.88 442 THR A CA 1
ATOM 3501 C C . THR A 1 442 ? 8.517 7.668 19.710 1.00 92.88 442 THR A C 1
ATOM 3503 O O . THR A 1 442 ? 8.323 8.618 20.462 1.00 92.88 442 THR A O 1
ATOM 3506 N N . VAL A 1 443 ? 7.658 7.339 18.745 1.00 92.31 443 VAL A N 1
ATOM 3507 C CA . VAL A 1 443 ? 6.418 8.076 18.469 1.00 92.31 443 VAL A CA 1
ATOM 3508 C C . VAL A 1 443 ? 5.263 7.489 19.289 1.00 92.31 443 VAL A C 1
ATOM 3510 O O . VAL A 1 443 ? 4.889 6.332 19.065 1.00 92.31 443 VAL A O 1
ATOM 3513 N N . PRO A 1 444 ? 4.652 8.242 20.222 1.00 91.38 444 PRO A N 1
ATOM 3514 C CA . PRO A 1 444 ? 3.454 7.807 20.931 1.00 91.38 444 PRO A CA 1
ATOM 3515 C C . PRO A 1 444 ? 2.285 7.603 19.967 1.00 91.38 444 PRO A C 1
ATOM 3517 O O . PRO A 1 444 ? 2.096 8.381 19.034 1.00 91.38 444 PRO A O 1
ATOM 3520 N N . ARG A 1 445 ? 1.450 6.589 20.221 1.00 87.88 445 ARG A N 1
ATOM 3521 C CA . ARG A 1 445 ? 0.315 6.253 19.346 1.00 87.88 445 ARG A CA 1
ATOM 3522 C C . ARG A 1 445 ? -0.676 7.407 19.174 1.00 87.88 445 ARG A C 1
ATOM 3524 O O . ARG A 1 445 ? -1.234 7.556 18.095 1.00 87.88 445 ARG A O 1
ATOM 3531 N N . GLU A 1 446 ? -0.850 8.222 20.208 1.00 88.81 446 GLU A N 1
ATOM 3532 C CA . GLU A 1 446 ? -1.700 9.417 20.195 1.00 88.81 446 GLU A CA 1
ATOM 3533 C C . GLU A 1 446 ? -1.264 10.492 19.201 1.00 88.81 446 GLU A C 1
ATOM 3535 O O . GLU A 1 446 ? -2.112 11.259 18.784 1.00 88.81 446 GLU A O 1
ATOM 3540 N N . GLN A 1 447 ? 0.011 10.535 18.805 1.00 92.69 447 GLN A N 1
ATOM 3541 C CA . GLN A 1 447 ? 0.506 11.491 17.809 1.00 92.69 447 GLN A CA 1
ATOM 3542 C C . GLN A 1 447 ? 0.380 10.951 16.380 1.00 92.69 447 GLN A C 1
ATOM 3544 O O . GLN A 1 447 ? 0.660 11.667 15.420 1.00 92.69 447 GLN A O 1
ATOM 3549 N N . VAL A 1 448 ? 0.029 9.670 16.217 1.00 91.62 448 VAL A N 1
ATOM 3550 C CA . VAL A 1 448 ? 0.017 8.981 14.926 1.00 91.62 448 VAL A CA 1
ATOM 3551 C C . VAL A 1 448 ? -1.337 9.162 14.266 1.00 91.62 448 VAL A C 1
ATOM 3553 O O . VAL A 1 448 ? -2.293 8.436 14.541 1.00 91.62 448 VAL A O 1
ATOM 3556 N N . ARG A 1 449 ? -1.380 10.053 13.282 1.00 91.75 449 ARG A N 1
ATOM 3557 C CA . ARG A 1 449 ? -2.549 10.229 12.426 1.00 91.75 449 ARG A CA 1
ATOM 3558 C C . ARG A 1 449 ? -2.752 9.049 11.488 1.00 91.75 449 ARG A C 1
ATOM 3560 O O . ARG A 1 449 ? -3.875 8.608 11.240 1.00 91.75 449 ARG A O 1
ATOM 3567 N N . PHE A 1 450 ? -1.662 8.588 10.881 1.00 90.62 450 PHE A N 1
ATOM 3568 C CA . PHE A 1 450 ? -1.698 7.522 9.891 1.00 90.62 450 PHE A CA 1
ATOM 3569 C C . PHE A 1 450 ? -0.332 6.862 9.733 1.00 90.62 450 PHE A C 1
ATOM 3571 O O . PHE A 1 450 ? 0.677 7.540 9.595 1.00 90.62 450 PHE A O 1
ATOM 3578 N N . GLU A 1 451 ? -0.303 5.535 9.667 1.00 89.50 451 GLU A N 1
ATOM 3579 C CA . GLU A 1 451 ? 0.912 4.772 9.390 1.00 89.50 451 GLU A CA 1
ATOM 3580 C C . GLU A 1 451 ? 0.692 3.785 8.243 1.00 89.50 451 GLU A C 1
ATOM 3582 O O . GLU A 1 451 ? -0.367 3.155 8.103 1.00 89.50 451 GLU A O 1
ATOM 3587 N N . SER A 1 452 ? 1.721 3.606 7.422 1.00 89.75 452 SER A N 1
ATOM 3588 C CA . SER A 1 452 ? 1.753 2.520 6.453 1.00 89.75 452 SER A CA 1
ATOM 3589 C C . SER A 1 452 ? 3.175 2.227 6.005 1.00 89.75 452 SER A C 1
ATOM 3591 O O . SER A 1 452 ? 4.071 3.054 6.136 1.00 89.75 452 SER A O 1
ATOM 3593 N N . LEU A 1 453 ? 3.369 1.037 5.451 1.00 89.25 453 LEU A N 1
ATOM 3594 C CA . LEU A 1 453 ? 4.526 0.769 4.604 1.00 89.25 453 LEU A CA 1
ATOM 3595 C C . LEU A 1 453 ? 4.368 1.533 3.281 1.00 89.25 453 LEU A C 1
ATOM 3597 O O . LEU A 1 453 ? 3.239 1.909 2.939 1.00 89.25 453 LEU A O 1
ATOM 3601 N N . PHE A 1 454 ? 5.443 1.708 2.507 1.00 88.69 454 PHE A N 1
ATOM 3602 C CA . PHE A 1 454 ? 5.382 2.269 1.147 1.00 88.69 454 PHE A CA 1
ATOM 3603 C C . PHE A 1 454 ? 4.668 1.318 0.176 1.00 88.69 454 PHE A C 1
ATOM 3605 O O . PHE A 1 454 ? 5.248 0.651 -0.675 1.00 88.69 454 PHE A O 1
ATOM 3612 N N . THR A 1 455 ? 3.354 1.262 0.345 1.00 90.62 455 THR A N 1
ATOM 3613 C CA . THR A 1 455 ? 2.382 0.401 -0.322 1.00 90.62 455 THR A CA 1
ATOM 3614 C C . THR A 1 455 ? 1.288 1.277 -0.932 1.00 90.62 455 THR A C 1
ATOM 3616 O O . THR A 1 455 ? 1.194 2.461 -0.591 1.00 90.62 455 THR A O 1
ATOM 3619 N N . PRO A 1 456 ? 0.382 0.717 -1.758 1.00 92.81 456 PRO A N 1
ATOM 3620 C CA . PRO A 1 456 ? -0.775 1.457 -2.270 1.00 92.81 456 PRO A CA 1
ATOM 3621 C C . PRO A 1 456 ? -1.634 2.136 -1.195 1.00 92.81 456 PRO A C 1
ATOM 3623 O O . PRO A 1 456 ? -2.359 3.078 -1.491 1.00 92.81 456 PRO A O 1
ATOM 3626 N N . ARG A 1 457 ? -1.559 1.673 0.059 1.00 90.69 457 ARG A N 1
ATOM 3627 C CA . ARG A 1 457 ? -2.283 2.268 1.182 1.00 90.69 457 ARG A CA 1
ATOM 3628 C C . ARG A 1 457 ? -1.709 3.624 1.608 1.00 90.69 457 ARG A C 1
ATOM 3630 O O . ARG A 1 457 ? -2.469 4.415 2.154 1.00 90.69 457 ARG A O 1
ATOM 3637 N N . TRP A 1 458 ? -0.418 3.899 1.394 1.00 90.56 458 TRP A N 1
ATOM 3638 C CA . TRP A 1 458 ? 0.221 5.113 1.915 1.00 90.56 458 TRP A CA 1
ATOM 3639 C C . TRP A 1 458 ? -0.334 6.395 1.285 1.00 90.56 458 TRP A C 1
ATOM 3641 O O . TRP A 1 458 ? -0.704 7.330 1.994 1.00 90.56 458 TRP A O 1
ATOM 3651 N N . ASN A 1 459 ? -0.387 6.441 -0.047 1.00 91.50 459 ASN A N 1
ATOM 3652 C CA . ASN A 1 459 ? -0.907 7.571 -0.813 1.00 91.50 459 ASN A CA 1
ATOM 3653 C C . ASN A 1 459 ? -1.236 7.158 -2.261 1.00 91.50 459 ASN A C 1
ATOM 3655 O O . ASN A 1 459 ? -0.906 6.053 -2.707 1.00 91.50 459 ASN A O 1
ATOM 3659 N N . THR A 1 460 ? -1.880 8.055 -3.014 1.00 93.25 460 THR A N 1
ATOM 3660 C CA . THR A 1 460 ? -2.272 7.788 -4.408 1.00 93.25 460 THR A CA 1
ATOM 3661 C C . THR A 1 460 ? -1.069 7.684 -5.351 1.00 93.25 460 THR A C 1
ATOM 3663 O O . THR A 1 460 ? -1.154 6.979 -6.359 1.00 93.25 460 THR A O 1
ATOM 3666 N N . TYR A 1 461 ? 0.079 8.278 -5.004 1.00 92.81 461 TYR A N 1
ATOM 3667 C CA . TYR A 1 461 ? 1.335 8.071 -5.733 1.00 92.81 461 TYR A CA 1
ATOM 3668 C C . TYR A 1 461 ? 1.766 6.600 -5.711 1.00 92.81 461 TYR A C 1
ATOM 3670 O O . TYR A 1 461 ? 1.926 6.003 -6.770 1.00 92.81 461 TYR A O 1
ATOM 3678 N N . TYR A 1 462 ? 1.887 5.970 -4.537 1.00 93.25 462 TYR A N 1
ATOM 3679 C CA . TYR A 1 462 ? 2.264 4.555 -4.473 1.00 93.25 462 TYR A CA 1
ATOM 3680 C C . TYR A 1 462 ? 1.183 3.653 -5.077 1.00 93.25 462 TYR A C 1
ATOM 3682 O O . TYR A 1 462 ? 1.512 2.672 -5.741 1.00 93.25 462 TYR A O 1
ATOM 3690 N N . ALA A 1 463 ? -0.102 3.991 -4.920 1.00 94.19 463 ALA A N 1
ATOM 3691 C CA . ALA A 1 463 ? -1.182 3.232 -5.549 1.00 94.19 463 ALA A CA 1
ATOM 3692 C C . ALA A 1 463 ? -1.067 3.219 -7.082 1.00 94.19 463 ALA A C 1
ATOM 3694 O O . ALA A 1 463 ? -1.121 2.152 -7.697 1.00 94.19 463 ALA A O 1
ATOM 3695 N N . THR A 1 464 ? -0.854 4.384 -7.698 1.00 94.56 464 THR A N 1
ATOM 3696 C CA . THR A 1 464 ? -0.649 4.493 -9.150 1.00 94.56 464 THR A CA 1
ATOM 3697 C C . THR A 1 464 ? 0.674 3.865 -9.582 1.00 94.56 464 THR A C 1
ATOM 3699 O O . THR A 1 464 ? 0.676 3.079 -10.525 1.00 94.56 464 THR A O 1
ATOM 3702 N N . TYR A 1 465 ? 1.768 4.104 -8.853 1.00 93.75 465 TYR A N 1
ATOM 3703 C CA . TYR A 1 465 ? 3.070 3.478 -9.093 1.00 93.75 465 TYR A CA 1
ATOM 3704 C C . TYR A 1 465 ? 2.951 1.954 -9.205 1.00 93.75 465 TYR A C 1
ATOM 3706 O O . TYR A 1 465 ? 3.262 1.404 -10.262 1.00 93.75 465 TYR A O 1
ATOM 3714 N N . PHE A 1 466 ? 2.445 1.272 -8.169 1.00 95.31 466 PHE A N 1
ATOM 3715 C CA . PHE A 1 466 ? 2.335 -0.192 -8.161 1.00 95.31 466 PHE A CA 1
ATOM 3716 C C . PHE A 1 466 ? 1.349 -0.714 -9.207 1.00 95.31 466 PHE A C 1
ATOM 3718 O O . PHE A 1 466 ? 1.588 -1.772 -9.787 1.00 95.31 466 PHE A O 1
ATOM 3725 N N . THR A 1 467 ? 0.269 0.022 -9.482 1.00 95.94 467 THR A N 1
ATOM 3726 C CA . THR A 1 467 ? -0.715 -0.366 -10.502 1.00 95.94 467 THR A CA 1
ATOM 3727 C C . THR A 1 467 ? -0.093 -0.354 -11.895 1.00 95.94 467 THR A C 1
ATOM 3729 O O . THR A 1 467 ? -0.139 -1.361 -12.599 1.00 95.94 467 THR A O 1
ATOM 3732 N N . ILE A 1 468 ? 0.524 0.760 -12.298 1.00 96.38 468 ILE A N 1
ATOM 3733 C CA . ILE A 1 468 ? 1.011 0.921 -13.670 1.00 96.38 468 ILE A CA 1
ATOM 3734 C C . ILE A 1 468 ? 2.279 0.084 -13.896 1.00 96.38 468 ILE A C 1
ATOM 3736 O O . ILE A 1 468 ? 2.391 -0.614 -14.904 1.00 96.38 468 ILE A O 1
ATOM 3740 N N . THR A 1 469 ? 3.218 0.089 -12.943 1.00 95.69 469 THR A N 1
ATOM 3741 C CA . THR A 1 469 ? 4.445 -0.718 -13.064 1.00 95.69 469 THR A CA 1
ATOM 3742 C C . THR A 1 469 ? 4.179 -2.214 -12.888 1.00 95.69 469 THR A C 1
ATOM 3744 O O . THR A 1 469 ? 4.805 -3.019 -13.575 1.00 95.69 469 THR A O 1
ATOM 3747 N N . GLY A 1 470 ? 3.207 -2.602 -12.054 1.00 96.31 470 GLY A N 1
ATOM 3748 C CA . GLY A 1 470 ? 2.742 -3.985 -11.937 1.00 96.31 470 GLY A CA 1
ATOM 3749 C C . GLY A 1 470 ? 2.086 -4.487 -13.222 1.00 96.31 470 GLY A C 1
ATOM 3750 O O . GLY A 1 470 ? 2.444 -5.557 -13.711 1.00 96.31 470 GLY A O 1
ATOM 3751 N N . LEU A 1 471 ? 1.196 -3.688 -13.820 1.00 96.88 471 LEU A N 1
ATOM 3752 C CA . LEU A 1 471 ? 0.590 -4.006 -15.113 1.00 96.88 471 LEU A CA 1
ATOM 3753 C C . LEU A 1 471 ? 1.656 -4.144 -16.205 1.00 96.88 471 LEU A C 1
ATOM 3755 O O . LEU A 1 471 ? 1.646 -5.119 -16.950 1.00 96.88 471 LEU A O 1
ATOM 3759 N N . HIS A 1 472 ? 2.608 -3.217 -16.286 1.00 96.81 472 HIS A N 1
ATOM 3760 C CA . HIS A 1 472 ? 3.720 -3.324 -17.229 1.00 96.81 472 HIS A CA 1
ATOM 3761 C C . HIS A 1 472 ? 4.564 -4.591 -16.989 1.00 96.81 472 HIS A C 1
ATOM 3763 O O . HIS A 1 472 ? 4.867 -5.312 -17.936 1.00 96.81 472 HIS A O 1
ATOM 3769 N N . GLY A 1 473 ? 4.869 -4.928 -15.732 1.00 96.88 473 GLY A N 1
ATOM 3770 C CA . GLY A 1 473 ? 5.560 -6.172 -15.382 1.00 96.88 473 GLY A CA 1
ATOM 3771 C C . GLY A 1 473 ? 4.815 -7.426 -15.856 1.00 96.88 473 GLY A C 1
ATOM 3772 O O . GLY A 1 473 ? 5.439 -8.343 -16.387 1.00 96.88 473 GLY A O 1
ATOM 3773 N N . LEU A 1 474 ? 3.479 -7.451 -15.759 1.00 97.31 474 LEU A N 1
ATOM 3774 C CA . LEU A 1 474 ? 2.664 -8.536 -16.321 1.00 97.31 474 LEU A CA 1
ATOM 3775 C C . LEU A 1 474 ? 2.816 -8.643 -17.845 1.00 97.31 474 LEU A C 1
ATOM 3777 O O . LEU A 1 474 ? 2.914 -9.753 -18.367 1.00 97.31 474 LEU A O 1
ATOM 3781 N N . HIS A 1 475 ? 2.896 -7.515 -18.555 1.00 97.00 475 HIS A N 1
ATOM 3782 C CA . HIS A 1 475 ? 3.132 -7.501 -20.002 1.00 97.00 475 HIS A CA 1
ATOM 3783 C C . HIS A 1 475 ? 4.525 -8.027 -20.368 1.00 97.00 475 HIS A C 1
ATOM 3785 O O . HIS A 1 475 ? 4.641 -8.832 -21.294 1.00 97.00 475 HIS A O 1
ATOM 3791 N N . VAL A 1 476 ? 5.565 -7.638 -19.620 1.00 97.62 476 VAL A N 1
ATOM 3792 C CA . VAL A 1 476 ? 6.932 -8.167 -19.789 1.00 97.62 476 VAL A CA 1
ATOM 3793 C C . VAL A 1 476 ? 6.942 -9.684 -19.597 1.00 97.62 476 VAL A C 1
ATOM 3795 O O . VAL A 1 476 ? 7.468 -10.411 -20.439 1.00 97.62 476 VAL A O 1
ATOM 3798 N N . ILE A 1 477 ? 6.308 -10.183 -18.530 1.00 97.88 477 ILE A N 1
ATOM 3799 C CA . ILE A 1 477 ? 6.203 -11.621 -18.249 1.00 97.88 477 ILE A CA 1
ATOM 3800 C C . ILE A 1 477 ? 5.464 -12.347 -19.383 1.00 97.88 477 ILE A C 1
ATOM 3802 O O . ILE A 1 477 ? 5.958 -13.353 -19.896 1.00 97.88 477 ILE A O 1
ATOM 3806 N N . ALA A 1 478 ? 4.304 -11.839 -19.810 1.00 96.94 478 ALA A N 1
ATOM 3807 C CA . ALA A 1 478 ? 3.514 -12.440 -20.884 1.00 96.94 478 ALA A CA 1
ATOM 3808 C C . ALA A 1 478 ? 4.287 -12.480 -22.213 1.00 96.94 478 ALA A C 1
ATOM 3810 O O . ALA A 1 478 ? 4.331 -13.517 -22.880 1.00 96.94 478 ALA A O 1
ATOM 3811 N N . GLY A 1 479 ? 4.961 -11.383 -22.571 1.00 96.50 479 GLY A N 1
ATOM 3812 C CA . GLY A 1 479 ? 5.825 -11.318 -23.748 1.00 96.50 479 GLY A CA 1
ATOM 3813 C C . GLY A 1 479 ? 6.977 -12.317 -23.671 1.00 96.50 479 GLY A C 1
ATOM 3814 O O . GLY A 1 479 ? 7.230 -13.043 -24.633 1.00 96.50 479 GLY A O 1
ATOM 3815 N N . ALA A 1 480 ? 7.622 -12.426 -22.506 1.00 97.50 480 ALA A N 1
ATOM 3816 C CA . ALA A 1 480 ? 8.741 -13.334 -22.293 1.00 97.50 480 ALA A CA 1
ATOM 3817 C C . ALA A 1 480 ? 8.292 -14.796 -22.414 1.00 97.50 480 ALA A C 1
ATOM 3819 O O . ALA A 1 480 ? 9.001 -15.602 -23.014 1.00 97.50 480 ALA A O 1
ATOM 3820 N N . PHE A 1 481 ? 7.090 -15.140 -21.940 1.00 97.88 481 PHE A N 1
ATOM 3821 C CA . PHE A 1 481 ? 6.519 -16.473 -22.144 1.00 97.88 481 PHE A CA 1
ATOM 3822 C C . PHE A 1 481 ? 6.292 -16.795 -23.625 1.00 97.88 481 PHE A C 1
ATOM 3824 O O . PHE A 1 481 ? 6.660 -17.881 -24.076 1.00 97.88 481 PHE A O 1
ATOM 3831 N N . VAL A 1 482 ? 5.735 -15.862 -24.405 1.00 96.69 482 VAL A N 1
ATOM 3832 C CA . VAL A 1 482 ? 5.499 -16.065 -25.846 1.00 96.69 482 VAL A CA 1
ATOM 3833 C C . VAL A 1 482 ? 6.817 -16.196 -26.616 1.00 96.69 482 VAL A C 1
ATOM 3835 O O . VAL A 1 482 ? 6.972 -17.093 -27.447 1.00 96.69 482 VAL A O 1
ATOM 3838 N N . LEU A 1 483 ? 7.796 -15.340 -26.327 1.00 97.06 483 LEU A N 1
ATOM 3839 C CA . LEU A 1 483 ? 9.123 -15.406 -26.941 1.00 97.06 483 LEU A CA 1
ATOM 3840 C C . LEU A 1 483 ? 9.877 -16.683 -26.534 1.00 97.06 483 LEU A C 1
ATOM 3842 O O . LEU A 1 483 ? 10.472 -17.355 -27.382 1.00 97.06 483 LEU A O 1
ATOM 3846 N N . GLY A 1 484 ? 9.776 -17.076 -25.263 1.00 97.44 484 GLY A N 1
ATOM 3847 C CA . GLY A 1 484 ? 10.315 -18.327 -24.737 1.00 97.44 484 GLY A CA 1
ATOM 3848 C C . GLY A 1 484 ? 9.695 -19.546 -25.419 1.00 97.44 484 GLY A C 1
ATOM 3849 O O . GLY A 1 484 ? 10.411 -20.468 -25.808 1.00 97.44 484 GLY A O 1
ATOM 3850 N N . TYR A 1 485 ? 8.385 -19.530 -25.674 1.00 97.12 485 TYR A N 1
ATOM 3851 C CA . TYR A 1 485 ? 7.720 -20.585 -26.438 1.00 97.12 485 TYR A CA 1
ATOM 3852 C C . TYR A 1 485 ? 8.352 -20.766 -27.829 1.00 97.12 485 TYR A C 1
ATOM 3854 O O . TYR A 1 485 ? 8.646 -21.894 -28.232 1.00 97.12 485 TYR A O 1
ATOM 3862 N N . TYR A 1 486 ? 8.646 -19.678 -28.550 1.00 95.94 486 TYR A N 1
ATOM 3863 C CA . TYR A 1 486 ? 9.326 -19.768 -29.847 1.00 95.94 486 TYR A CA 1
ATOM 3864 C C . TYR A 1 486 ? 10.776 -20.244 -29.741 1.00 95.94 486 TYR A C 1
ATOM 3866 O O . TYR A 1 486 ? 11.237 -20.973 -30.623 1.00 95.94 486 TYR A O 1
ATOM 3874 N N . LEU A 1 487 ? 11.487 -19.884 -28.672 1.00 96.31 487 LEU A N 1
ATOM 3875 C CA . LEU A 1 487 ? 12.843 -20.365 -28.414 1.00 96.31 487 LEU A CA 1
ATOM 3876 C C . LEU A 1 487 ? 12.882 -21.889 -28.204 1.00 96.31 487 LEU A C 1
ATOM 3878 O O . LEU A 1 487 ? 13.688 -22.573 -28.839 1.00 96.31 487 LEU A O 1
ATOM 3882 N N . PHE A 1 488 ? 12.008 -22.422 -27.346 1.00 95.88 488 PHE A N 1
ATOM 3883 C CA . PHE A 1 488 ? 12.048 -23.832 -26.939 1.00 95.88 488 PHE A CA 1
ATOM 3884 C C . PHE A 1 488 ? 11.289 -24.767 -27.888 1.00 95.88 488 PHE A C 1
ATOM 3886 O O . PHE A 1 488 ? 11.749 -25.877 -28.154 1.00 95.88 488 PHE A O 1
ATOM 3893 N N . PHE A 1 489 ? 10.167 -24.321 -28.459 1.00 94.81 489 PHE A N 1
ATOM 3894 C CA . PHE A 1 489 ? 9.292 -25.159 -29.291 1.00 94.81 489 PHE A CA 1
ATOM 3895 C C . PHE A 1 489 ? 9.290 -24.766 -30.776 1.00 94.81 489 PHE A C 1
ATOM 3897 O O . PHE A 1 489 ? 8.715 -25.468 -31.610 1.00 94.81 489 PHE A O 1
ATOM 3904 N N . GLY A 1 490 ? 9.982 -23.687 -31.160 1.00 91.94 490 GLY A N 1
ATOM 3905 C CA . GLY A 1 490 ? 10.014 -23.207 -32.546 1.00 91.94 490 GLY A CA 1
ATOM 3906 C C . GLY A 1 490 ? 10.799 -24.083 -33.525 1.00 91.94 490 GLY A C 1
ATOM 3907 O O . GLY A 1 490 ? 10.663 -23.905 -34.734 1.00 91.94 490 GLY A O 1
ATOM 3908 N N . ARG A 1 491 ? 11.595 -25.054 -33.051 1.00 92.81 491 ARG A N 1
ATOM 3909 C CA . ARG A 1 491 ? 12.497 -25.850 -33.906 1.00 92.81 491 ARG A CA 1
ATOM 3910 C C . ARG A 1 491 ? 11.758 -26.619 -34.999 1.00 92.81 491 ARG A C 1
ATOM 3912 O O . ARG A 1 491 ? 12.216 -26.642 -36.139 1.00 92.81 491 ARG A O 1
ATOM 3919 N N . LYS A 1 492 ? 10.618 -27.227 -34.661 1.00 91.38 492 LYS A N 1
ATOM 3920 C CA . LYS A 1 492 ? 9.790 -27.962 -35.626 1.00 91.38 492 LYS A CA 1
ATOM 3921 C C . LYS A 1 492 ? 9.259 -27.023 -36.713 1.00 91.38 492 LYS A C 1
ATOM 3923 O O . LYS A 1 492 ? 9.476 -27.283 -37.892 1.00 91.38 492 LYS A O 1
ATOM 3928 N N . MET A 1 493 ? 8.683 -25.886 -36.309 1.00 89.19 493 MET A N 1
ATOM 3929 C CA . MET A 1 493 ? 8.186 -24.861 -37.237 1.00 89.19 493 MET A CA 1
ATOM 3930 C C . MET A 1 493 ? 9.294 -24.313 -38.140 1.00 89.19 493 MET A C 1
ATOM 3932 O O . MET A 1 493 ? 9.069 -24.104 -39.326 1.00 89.19 493 MET A O 1
ATOM 3936 N N . PHE A 1 494 ? 10.499 -24.110 -37.600 1.00 90.88 494 PHE A N 1
ATOM 3937 C CA . PHE A 1 494 ? 11.645 -23.653 -38.379 1.00 90.88 494 PHE A CA 1
ATOM 3938 C C . PHE A 1 494 ? 12.060 -24.654 -39.462 1.00 90.88 494 PHE A C 1
ATOM 3940 O O . PHE A 1 494 ? 12.378 -24.240 -40.570 1.00 90.88 494 PHE A O 1
ATOM 3947 N N . ASN A 1 495 ? 12.059 -25.954 -39.159 1.00 91.12 495 ASN A N 1
ATOM 3948 C CA . ASN A 1 495 ? 12.462 -26.983 -40.117 1.00 91.12 495 ASN A CA 1
ATOM 3949 C C . ASN A 1 495 ? 11.411 -27.203 -41.216 1.00 91.12 495 ASN A C 1
ATOM 3951 O O . ASN A 1 495 ? 11.781 -27.418 -42.366 1.00 91.12 495 ASN A O 1
ATOM 3955 N N . GLU A 1 496 ? 10.122 -27.152 -40.868 1.00 88.69 496 GLU A N 1
ATOM 3956 C CA . GLU A 1 496 ? 9.018 -27.325 -41.822 1.00 88.69 496 GLU A CA 1
ATOM 3957 C C . GLU A 1 496 ? 8.864 -26.100 -42.730 1.00 88.69 496 GLU A C 1
ATOM 3959 O O . GLU A 1 496 ? 8.831 -26.225 -43.953 1.00 88.69 496 GLU A O 1
ATOM 3964 N N . ASN A 1 497 ? 8.791 -24.902 -42.140 1.00 84.38 497 ASN A N 1
ATOM 3965 C CA . ASN A 1 497 ? 8.709 -23.659 -42.892 1.00 84.38 497 ASN A CA 1
ATOM 3966 C C . ASN A 1 497 ? 9.312 -22.480 -42.098 1.00 84.38 497 ASN A C 1
ATOM 3968 O O . ASN A 1 497 ? 8.621 -21.841 -41.295 1.00 84.38 497 ASN A O 1
ATOM 3972 N N . PRO A 1 498 ? 10.581 -22.109 -42.366 1.00 83.94 498 PRO A N 1
ATOM 3973 C CA . PRO A 1 498 ? 11.261 -21.022 -41.659 1.00 83.94 498 PRO A CA 1
ATOM 3974 C C . PRO A 1 498 ? 10.507 -19.685 -41.697 1.00 83.94 498 PRO A C 1
ATOM 3976 O O . PRO A 1 498 ? 10.602 -18.887 -40.762 1.00 83.94 498 PRO A O 1
ATOM 3979 N N . THR A 1 499 ? 9.745 -19.430 -42.768 1.00 84.38 499 THR A N 1
ATOM 3980 C CA . THR A 1 499 ? 9.004 -18.172 -42.930 1.00 84.38 499 THR A CA 1
ATOM 3981 C C . THR A 1 499 ? 7.854 -18.043 -41.938 1.00 84.38 499 THR A C 1
ATOM 3983 O O . THR A 1 499 ? 7.568 -16.935 -41.489 1.00 84.38 499 THR A O 1
ATOM 3986 N N . TRP A 1 500 ? 7.248 -19.159 -41.523 1.00 85.44 500 TRP A N 1
ATOM 3987 C CA . TRP A 1 500 ? 6.171 -19.158 -40.536 1.00 85.44 500 TRP A CA 1
ATOM 3988 C C . TRP A 1 500 ? 6.670 -18.710 -39.173 1.00 85.44 500 TRP A C 1
ATOM 3990 O O . TRP A 1 500 ? 6.065 -17.834 -38.555 1.00 85.44 500 TRP A O 1
ATOM 4000 N N . LEU A 1 501 ? 7.790 -19.276 -38.718 1.00 89.81 501 LEU A N 1
ATOM 4001 C CA . LEU A 1 501 ? 8.378 -18.874 -37.448 1.00 89.81 501 LEU A CA 1
ATOM 4002 C C . LEU A 1 501 ? 8.854 -17.421 -37.504 1.00 89.81 501 LEU A C 1
ATOM 4004 O O . LEU A 1 501 ? 8.578 -16.667 -36.578 1.00 89.81 501 LEU A O 1
ATOM 4008 N N . ALA A 1 502 ? 9.501 -17.009 -38.600 1.00 91.12 502 ALA A N 1
ATOM 4009 C CA . ALA A 1 502 ? 9.934 -15.625 -38.773 1.00 91.12 502 ALA A CA 1
ATOM 4010 C C . ALA A 1 502 ? 8.755 -14.644 -38.667 1.00 91.12 502 ALA A C 1
ATOM 4012 O O . ALA A 1 502 ? 8.838 -13.678 -37.921 1.00 91.12 502 ALA A O 1
ATOM 4013 N N . ASN A 1 503 ? 7.636 -14.912 -39.345 1.00 89.00 503 ASN A N 1
ATOM 4014 C CA . ASN A 1 503 ? 6.466 -14.031 -39.300 1.00 89.00 503 ASN A CA 1
ATOM 4015 C C . ASN A 1 503 ? 5.802 -14.007 -37.906 1.00 89.00 503 ASN A C 1
ATOM 4017 O O . ASN A 1 503 ? 5.325 -12.963 -37.474 1.00 89.00 503 ASN A O 1
ATOM 4021 N N . ARG A 1 504 ? 5.790 -15.129 -37.173 1.00 91.62 504 ARG A N 1
ATOM 4022 C CA . ARG A 1 504 ? 5.262 -15.187 -35.793 1.00 91.62 504 ARG A CA 1
ATOM 4023 C C . ARG A 1 504 ? 6.144 -14.433 -34.798 1.00 91.62 504 ARG A C 1
ATOM 4025 O O . ARG A 1 504 ? 5.623 -13.707 -33.956 1.00 91.62 504 ARG A O 1
ATOM 4032 N N . VAL A 1 505 ? 7.464 -14.582 -34.920 1.00 94.44 505 VAL A N 1
ATOM 4033 C CA . VAL A 1 505 ? 8.445 -13.845 -34.110 1.00 94.44 505 VAL A CA 1
ATOM 4034 C C . VAL A 1 505 ? 8.406 -12.355 -34.433 1.00 94.44 505 VAL A C 1
ATOM 4036 O O . VAL A 1 505 ? 8.550 -11.555 -33.523 1.00 94.44 505 VAL A O 1
ATOM 4039 N N . GLU A 1 506 ? 8.137 -11.966 -35.681 1.00 94.56 506 GLU A N 1
ATOM 4040 C CA . GLU A 1 506 ? 7.905 -10.561 -36.044 1.00 94.56 506 GLU A CA 1
ATOM 4041 C C . GLU A 1 506 ? 6.712 -9.973 -35.283 1.00 94.56 506 GLU A C 1
ATOM 4043 O O . GLU A 1 506 ? 6.827 -8.921 -34.666 1.00 94.56 506 GLU A O 1
ATOM 4048 N N . VAL A 1 507 ? 5.576 -10.679 -35.282 1.00 93.56 507 VAL A N 1
ATOM 4049 C CA . VAL A 1 507 ? 4.350 -10.239 -34.599 1.00 93.56 507 VAL A CA 1
ATOM 4050 C C . VAL A 1 507 ? 4.552 -10.154 -33.084 1.00 93.56 507 VAL A C 1
ATOM 4052 O O . VAL A 1 507 ? 4.170 -9.160 -32.473 1.00 93.56 507 VAL A O 1
ATOM 4055 N N . ALA A 1 508 ? 5.189 -11.155 -32.473 1.00 95.50 508 ALA A N 1
ATOM 4056 C CA . ALA A 1 508 ? 5.530 -11.095 -31.051 1.00 95.50 508 ALA A CA 1
ATOM 4057 C C . ALA A 1 508 ? 6.600 -10.036 -30.744 1.00 95.50 508 ALA A C 1
ATOM 4059 O O . ALA A 1 508 ? 6.574 -9.432 -29.677 1.00 95.50 508 ALA A O 1
ATOM 4060 N N . GLY A 1 509 ? 7.507 -9.771 -31.684 1.00 95.75 509 GLY A N 1
ATOM 4061 C CA . GLY A 1 509 ? 8.491 -8.703 -31.575 1.00 95.75 509 GLY A CA 1
ATOM 4062 C C . GLY A 1 509 ? 7.849 -7.320 -31.575 1.00 95.75 509 GLY A C 1
ATOM 4063 O O . GLY A 1 509 ? 8.231 -6.494 -30.760 1.00 95.75 509 GLY A O 1
ATOM 4064 N N . LEU A 1 510 ? 6.812 -7.085 -32.388 1.00 95.38 510 LEU A N 1
ATOM 4065 C CA . LEU A 1 510 ? 6.037 -5.836 -32.340 1.00 95.38 510 LEU A CA 1
ATOM 4066 C C . LEU A 1 510 ? 5.420 -5.595 -30.955 1.00 95.38 510 LEU A C 1
ATOM 4068 O O . LEU A 1 510 ? 5.472 -4.474 -30.456 1.00 95.38 510 LEU A O 1
ATOM 4072 N N . PHE A 1 511 ? 4.891 -6.645 -30.317 1.00 96.44 511 PHE A N 1
ATOM 4073 C CA . PHE A 1 511 ? 4.441 -6.562 -28.926 1.00 96.44 511 PHE A CA 1
ATOM 4074 C C . PHE A 1 511 ? 5.588 -6.223 -27.970 1.00 96.44 511 PHE A C 1
ATOM 4076 O O . PHE A 1 511 ? 5.458 -5.311 -27.161 1.00 96.44 511 PHE A O 1
ATOM 4083 N N . TRP A 1 512 ? 6.723 -6.913 -28.090 1.00 97.56 512 TRP A N 1
ATOM 4084 C CA . TRP A 1 512 ? 7.893 -6.673 -27.243 1.00 97.56 512 TRP A CA 1
ATOM 4085 C C . TRP A 1 512 ? 8.409 -5.230 -27.346 1.00 97.56 512 TRP A C 1
ATOM 4087 O O . TRP A 1 512 ? 8.617 -4.568 -26.335 1.00 97.56 512 TRP A O 1
ATOM 4097 N N . HIS A 1 513 ? 8.520 -4.699 -28.566 1.00 96.56 513 HIS A N 1
ATOM 4098 C CA . HIS A 1 513 ? 8.909 -3.308 -28.804 1.00 96.56 513 HIS A CA 1
ATOM 4099 C C . HIS A 1 513 ? 7.932 -2.308 -28.180 1.00 96.56 513 HIS A C 1
ATOM 4101 O O . HIS A 1 513 ? 8.351 -1.261 -27.689 1.00 96.56 513 HIS A O 1
ATOM 4107 N N . PHE A 1 514 ? 6.633 -2.617 -28.189 1.00 95.56 514 PHE A N 1
ATOM 4108 C CA . PHE A 1 514 ? 5.636 -1.784 -27.525 1.00 95.56 514 PHE A CA 1
ATOM 4109 C C . PHE A 1 514 ? 5.805 -1.793 -26.003 1.00 95.56 514 PHE A C 1
ATOM 4111 O O . PHE A 1 514 ? 5.762 -0.730 -25.388 1.00 95.56 514 PHE A O 1
ATOM 4118 N N . VAL A 1 515 ? 6.039 -2.962 -25.400 1.00 95.56 515 VAL A N 1
ATOM 4119 C CA . VAL A 1 515 ? 6.324 -3.069 -23.962 1.00 95.56 515 VAL A CA 1
ATOM 4120 C C . VAL A 1 515 ? 7.512 -2.174 -23.599 1.00 95.56 515 VAL A C 1
ATOM 4122 O O . VAL A 1 515 ? 7.397 -1.344 -22.699 1.00 95.56 515 VAL A O 1
ATOM 4125 N N . ASP A 1 516 ? 8.601 -2.241 -24.363 1.00 94.62 516 ASP A N 1
ATOM 4126 C CA . ASP A 1 516 ? 9.779 -1.396 -24.139 1.00 94.62 516 ASP A CA 1
ATOM 4127 C C . ASP A 1 516 ? 9.463 0.102 -24.289 1.00 94.62 516 ASP A C 1
ATOM 4129 O O . ASP A 1 516 ? 9.901 0.920 -23.477 1.00 94.62 516 ASP A O 1
ATOM 4133 N N . LEU A 1 517 ? 8.646 0.472 -25.281 1.00 94.00 517 LEU A N 1
ATOM 4134 C CA . LEU A 1 517 ? 8.189 1.849 -25.479 1.00 94.00 517 LEU A CA 1
ATOM 4135 C C . LEU A 1 517 ? 7.397 2.365 -24.274 1.00 94.00 517 LEU A C 1
ATOM 4137 O O . LEU A 1 517 ? 7.637 3.486 -23.831 1.00 94.00 517 LEU A O 1
ATOM 4141 N N . VAL A 1 518 ? 6.495 1.561 -23.705 1.00 95.94 518 VAL A N 1
ATOM 4142 C CA . VAL A 1 518 ? 5.745 1.936 -22.494 1.00 95.94 518 VAL A CA 1
ATOM 4143 C C . VAL A 1 518 ? 6.704 2.248 -21.341 1.00 95.94 518 VAL A C 1
ATOM 4145 O O . VAL A 1 518 ? 6.502 3.233 -20.628 1.00 95.94 518 VAL A O 1
ATOM 4148 N N . TRP A 1 519 ? 7.786 1.476 -21.184 1.00 95.69 519 TRP A N 1
ATOM 4149 C CA . TRP A 1 519 ? 8.786 1.733 -20.144 1.00 95.69 519 TRP A CA 1
ATOM 4150 C C . TRP A 1 519 ? 9.536 3.058 -20.335 1.00 95.69 519 TRP A C 1
ATOM 4152 O O . TRP A 1 519 ? 9.791 3.768 -19.360 1.00 95.69 519 TRP A O 1
ATOM 4162 N N . ILE A 1 520 ? 9.835 3.434 -21.583 1.00 93.38 520 ILE A N 1
ATOM 4163 C CA . ILE A 1 520 ? 10.486 4.714 -21.912 1.00 93.38 520 ILE A CA 1
ATOM 4164 C C . ILE A 1 520 ? 9.656 5.914 -21.432 1.00 93.38 520 ILE A C 1
ATOM 4166 O O . ILE A 1 520 ? 10.238 6.932 -21.068 1.00 93.38 520 ILE A O 1
ATOM 4170 N N . PHE A 1 521 ? 8.325 5.800 -21.378 1.00 93.00 521 PHE A N 1
ATOM 4171 C CA . PHE A 1 521 ? 7.456 6.827 -20.789 1.00 93.00 521 PHE A CA 1
ATOM 4172 C C . PHE A 1 521 ? 7.284 6.665 -19.275 1.00 93.00 521 PHE A C 1
ATOM 4174 O O . PHE A 1 521 ? 7.271 7.660 -18.551 1.00 93.00 521 PHE A O 1
ATOM 4181 N N . LEU A 1 522 ? 7.194 5.428 -18.778 1.00 93.44 522 LEU A N 1
ATOM 4182 C CA . LEU A 1 522 ? 7.070 5.152 -17.344 1.00 93.44 522 LEU A CA 1
ATOM 4183 C C . LEU A 1 522 ? 8.238 5.697 -16.535 1.00 93.44 522 LEU A C 1
ATOM 4185 O O . LEU A 1 522 ? 8.023 6.282 -15.474 1.00 93.44 522 LEU A O 1
ATOM 4189 N N . PHE A 1 523 ? 9.464 5.485 -17.017 1.00 93.38 523 PHE A N 1
ATOM 4190 C CA . PHE A 1 523 ? 10.658 5.868 -16.279 1.00 93.38 523 PHE A CA 1
ATOM 4191 C C . PHE A 1 523 ? 10.689 7.382 -15.993 1.00 93.38 523 PHE A C 1
ATOM 4193 O O . PHE A 1 523 ? 10.724 7.741 -14.818 1.00 93.38 523 PHE A O 1
ATOM 4200 N N . PRO A 1 524 ? 10.575 8.292 -16.981 1.00 91.69 524 PRO A N 1
ATOM 4201 C CA . PRO A 1 524 ? 10.518 9.725 -16.705 1.00 91.69 524 PRO A CA 1
ATOM 4202 C C . PRO A 1 524 ? 9.335 10.131 -15.821 1.00 91.69 524 PRO A C 1
ATOM 4204 O O . PRO A 1 524 ? 9.532 10.894 -14.879 1.00 91.69 524 PRO A O 1
ATOM 4207 N N . ILE A 1 525 ? 8.134 9.600 -16.083 1.00 91.12 525 ILE A N 1
ATOM 4208 C CA . ILE A 1 525 ? 6.912 9.984 -15.357 1.00 91.12 525 ILE A CA 1
ATOM 4209 C C . ILE A 1 525 ? 6.989 9.621 -13.870 1.00 91.12 525 ILE A C 1
ATOM 4211 O O . ILE A 1 525 ? 6.484 10.369 -13.040 1.00 91.12 525 ILE A O 1
ATOM 4215 N N . LEU A 1 526 ? 7.583 8.474 -13.526 1.00 90.25 526 LEU A N 1
ATOM 4216 C CA . LEU A 1 526 ? 7.598 7.978 -12.148 1.00 90.25 526 LEU A CA 1
ATOM 4217 C C . LEU A 1 526 ? 8.895 8.290 -11.389 1.00 90.25 526 LEU A C 1
ATOM 4219 O O . LEU A 1 526 ? 8.835 8.449 -10.170 1.00 90.25 526 LEU A O 1
ATOM 4223 N N . TYR A 1 527 ? 10.045 8.335 -12.076 1.00 89.25 527 TYR A N 1
ATOM 4224 C CA . TYR A 1 527 ? 11.365 8.498 -11.445 1.00 89.25 527 TYR A CA 1
ATOM 4225 C C . TYR A 1 527 ? 11.915 9.923 -11.516 1.00 89.25 527 TYR A C 1
ATOM 4227 O O . TYR A 1 527 ? 12.723 10.291 -10.663 1.00 89.25 527 TYR A O 1
ATOM 4235 N N . LEU A 1 528 ? 11.558 10.700 -12.544 1.00 86.94 528 LEU A N 1
ATOM 4236 C CA . LEU A 1 528 ? 12.171 12.012 -12.790 1.00 86.94 528 LEU A CA 1
ATOM 4237 C C . LEU A 1 528 ? 11.237 13.172 -12.480 1.00 86.94 528 LEU A C 1
ATOM 4239 O O . LEU A 1 528 ? 11.699 14.204 -11.990 1.00 86.94 528 LEU A O 1
ATOM 4243 N N . MET A 1 529 ? 9.953 13.006 -12.790 1.00 82.81 529 MET A N 1
ATOM 4244 C CA . MET A 1 529 ? 8.916 13.923 -12.348 1.00 82.81 529 MET A CA 1
ATOM 4245 C C . MET A 1 529 ? 8.584 13.617 -10.897 1.00 82.81 529 MET A C 1
ATOM 4247 O O . MET A 1 529 ? 8.404 14.593 -10.143 1.00 82.81 529 MET A O 1
#

Sequence (529 aa):
MEIPYIVEPRKDTGLTNSKIGIWLFLASEVMLFGGLFSGYIFLRVYADYPWPERTLPILPGLINTFILIASSVTVVFAWVALKLRNWRKFQINMSITIVCALLFMVLKGFEYNAKFQHQAVRLDDYTVVEGHAHAQDGSHDKKKPTKNLNIEADSVTVNLRRVDDIYFEALSSQYDAAKLVLAEDISIGQDFTLSKETPISLDILHQAKEYFLEAVANNSEVNTEIAREVWKSVKTDLPGKRYYEPEVKEYVTAKTKELSEKRKGDLLDVVPSLTFVPSAGSAPISVNPYWGKLSQAKAGESGQLKLKDETVISGTIAASPIIMGVDGIDFRHTVRKADEKGISAKAAVENSWLLKDEGMKELWAKHELLVAKLAEEIKHKGHEPTETETYRMNWDEIAAVQEKSMEELEAMTYSEIKAGFPGMIVGFTGPNHTKFKFPEITVPREQVRFESLFTPRWNTYYATYFTITGLHGLHVIAGAFVLGYYLFFGRKMFNENPTWLANRVEVAGLFWHFVDLVWIFLFPILYLM

Organism: NCBI:txid2748318

Secondary structure (DSSP, 8-state):
-PPTTSSSPPTTTS--HHHHHHHHHHHHHHHHHHHHHHHHHHHHHT-SS----S-S-HHHHHHHHHHHHHHHHHHHHHHHHHHTT-HHHHHHHHHHHHHHHHHHHHHHHHHHHHHHH-EEEEETTS-EEEEEEPPTTS---TTS-S--EEEEEEEEEEEGGG--HHHHHHHHHHHHHHTEEESS-EEEBTTEEE-TTPBP-HHHHHHHHHHHHHHHHHHHHHHHHHHHHHHHHHHHHSTT--TTSHHHHHHHHHHHHHHHHHTGGGSPB---EEEEEETTS-EEEEE-GGGEEES--STTSEEEEEETT--EEEEEEPP--EEEEEEEEE-HHHHHHHHTTT--HHHHHHT-SGGGSHHHHHHHHHHHHHHHHHHHHHHTTT----HHHHHEE-HHHHHHHTTS-HHHHHHS-HHHHHHTSPPTTTTTTS--TTT----EEEE-GGGEEEEEESSTTT-HHHHHHHHHHHHHHHHHHHHHHHHHHHHHHHHHHHHH-HHHHHHHHHHHHHHHHHHHHHHHHHHIIIII-

pLDDT: mean 91.7, std 6.15, range [50.0, 98.06]